Protein 4ACY (pdb70)

Structure (mmCIF, N/CA/C/O backbone):
data_4ACY
#
_entry.id   4ACY
#
_cell.length_a   47.721
_cell.length_b   60.002
_cell.length_c   78.666
_cell.angle_alpha   103.45
_cell.angle_beta   102.59
_cell.angle_gamma   98.59
#
_symmetry.space_group_name_H-M   'P 1'
#
loop_
_entity.id
_entity.type
_entity.pdbx_description
1 polymer ENDO-ALPHA-MANNOSIDASE
2 non-polymer GLYCEROL
3 non-polymer 'FORMIC ACID'
4 water water
#
loop_
_atom_site.group_PDB
_atom_site.id
_atom_site.type_symbol
_atom_site.label_atom_id
_atom_site.label_alt_id
_atom_site.label_comp_id
_atom_site.label_asym_id
_atom_site.label_entity_id
_atom_site.label_seq_id
_atom_site.pdbx_PDB_ins_code
_atom_site.Cartn_x
_atom_site.Cartn_y
_atom_site.Cartn_z
_atom_site.occupancy
_atom_site.B_iso_or_equiv
_atom_site.auth_seq_id
_atom_site.auth_comp_id
_atom_site.auth_asym_id
_atom_site.auth_atom_id
_atom_site.pdbx_PDB_model_num
ATOM 1 N N . THR A 1 37 ? 34.419 -3.129 59.022 1.00 36.49 37 THR A N 1
ATOM 2 C CA . THR A 1 37 ? 34.073 -3.350 60.456 1.00 34.69 37 THR A CA 1
ATOM 3 C C . THR A 1 37 ? 32.919 -4.356 60.628 1.00 34.08 37 THR A C 1
ATOM 4 O O . THR A 1 37 ? 33.121 -5.431 61.206 1.00 35.47 37 THR A O 1
ATOM 6 N N . LEU A 1 38 ? 31.738 -4.018 60.103 1.00 31.62 38 LEU A N 1
ATOM 7 C CA . LEU A 1 38 ? 30.484 -4.753 60.391 1.00 28.87 38 LEU A CA 1
ATOM 8 C C . LEU A 1 38 ? 30.361 -6.108 59.683 1.00 27.24 38 LEU A C 1
ATOM 9 O O . LEU A 1 38 ? 30.319 -6.171 58.459 1.00 27.22 38 LEU A O 1
ATOM 14 N N . ASP A 1 39 ? 30.264 -7.189 60.454 1.00 24.37 39 ASP A N 1
ATOM 15 C CA . ASP A 1 39 ? 30.471 -8.505 59.876 1.00 22.85 39 ASP A CA 1
ATOM 16 C C . ASP A 1 39 ? 29.191 -9.238 59.511 1.00 21.69 39 ASP A C 1
ATOM 17 O O . ASP A 1 39 ? 28.347 -9.512 60.371 1.00 20.37 39 ASP A O 1
ATOM 22 N N . ASP A 1 40 ? 29.081 -9.600 58.236 1.00 20.73 40 ASP A N 1
ATOM 23 C CA . ASP A 1 40 ? 27.892 -10.275 57.751 1.00 20.44 40 ASP A CA 1
ATOM 24 C C . ASP A 1 40 ? 27.936 -11.800 57.875 1.00 19.54 40 ASP A C 1
ATOM 25 O O . ASP A 1 40 ? 27.097 -12.471 57.310 1.00 19.79 40 ASP A O 1
ATOM 30 N N . HIS A 1 41 ? 28.902 -12.333 58.614 1.00 18.85 41 HIS A N 1
ATOM 31 C CA . HIS A 1 41 ? 28.953 -13.770 58.891 1.00 18.22 41 HIS A CA 1
ATOM 32 C C . HIS A 1 41 ? 28.873 -14.025 60.398 1.00 17.16 41 HIS A C 1
ATOM 33 O O . HIS A 1 41 ? 29.177 -15.124 60.855 1.00 16.85 41 HIS A O 1
ATOM 40 N N . THR A 1 42 ? 28.472 -13.000 61.148 1.00 16.05 42 THR A N 1
ATOM 41 C CA . THR A 1 42 ? 28.312 -13.110 62.605 1.00 15.65 42 THR A CA 1
ATOM 42 C C . THR A 1 42 ? 26.874 -12.791 62.926 1.00 15.35 42 THR A C 1
ATOM 43 O O . THR A 1 42 ? 26.371 -11.747 62.524 1.00 15.05 42 THR A O 1
ATOM 47 N N . ILE A 1 43 ? 26.206 -13.705 63.642 1.00 15.27 43 ILE A N 1
ATOM 48 C CA . ILE A 1 43 ? 24.767 -13.636 63.792 1.00 14.67 43 ILE A CA 1
ATOM 49 C C . ILE A 1 43 ? 24.389 -13.725 65.270 1.00 14.42 43 ILE A C 1
ATOM 50 O O . ILE A 1 43 ? 24.682 -14.713 65.914 1.00 15.36 43 ILE A O 1
ATOM 55 N N . SER A 1 44 ? 23.758 -12.695 65.808 1.00 14.16 44 SER A N 1
ATOM 56 C CA . SER A 1 44 ? 23.333 -12.764 67.211 1.00 13.91 44 SER A CA 1
ATOM 57 C C . SER A 1 44 ? 21.968 -13.433 67.306 1.00 13.98 44 SER A C 1
ATOM 58 O O . SER A 1 44 ? 21.144 -13.321 66.393 1.00 14.58 44 SER A O 1
ATOM 61 N N . PHE A 1 45 ? 21.709 -14.091 68.423 1.00 13.43 45 PHE A N 1
ATOM 62 C CA . PHE A 1 45 ? 20.334 -14.534 68.684 1.00 13.38 45 PHE A CA 1
ATOM 63 C C . PHE A 1 45 ? 19.557 -13.441 69.444 1.00 13.15 45 PHE A C 1
ATOM 64 O O . PHE A 1 45 ? 19.903 -13.062 70.583 1.00 13.05 45 PHE A O 1
ATOM 72 N N . TYR A 1 46 ? 18.538 -12.911 68.779 1.00 13.41 46 TYR A N 1
ATOM 73 C CA . TYR A 1 46 ? 17.818 -11.737 69.272 1.00 13.93 46 TYR A CA 1
ATOM 74 C C . TYR A 1 46 ? 16.402 -12.118 69.686 1.00 14.14 46 TYR A C 1
ATOM 75 O O . TYR A 1 46 ? 15.715 -12.852 68.960 1.00 14.09 46 TYR A O 1
ATOM 84 N N . TYR A 1 47 ? 15.960 -11.596 70.831 1.00 14.22 47 TYR A N 1
ATOM 85 C CA . TYR A 1 47 ? 14.655 -11.910 71.408 1.00 14.60 47 TYR A CA 1
ATOM 86 C C . TYR A 1 47 ? 13.775 -10.669 71.482 1.00 15.08 47 TYR A C 1
ATOM 87 O O . TYR A 1 47 ? 14.164 -9.638 72.052 1.00 15.12 47 TYR A O 1
ATOM 96 N N . ASN A 1 48 ? 12.615 -10.771 70.846 1.00 15.18 48 ASN A N 1
ATOM 97 C CA . ASN A 1 48 ? 11.697 -9.638 70.717 1.00 15.39 48 ASN A CA 1
ATOM 98 C C . ASN A 1 48 ? 10.420 -9.846 71.531 1.00 15.56 48 ASN A C 1
ATOM 99 O O . ASN A 1 48 ? 9.326 -9.348 71.194 1.00 15.88 48 ASN A O 1
ATOM 104 N N . TRP A 1 49 ? 10.577 -10.551 72.639 1.00 15.60 49 TRP A N 1
ATOM 105 C CA . TRP A 1 49 ? 9.430 -10.995 73.410 1.00 15.72 49 TRP A CA 1
ATOM 106 C C . TRP A 1 49 ? 9.165 -10.178 74.668 1.00 15.82 49 TRP A C 1
ATOM 107 O O . TRP A 1 49 ? 8.275 -10.521 75.426 1.00 16.29 49 TRP A O 1
ATOM 118 N N . TYR A 1 50 ? 9.895 -9.076 74.847 1.00 15.73 50 TYR A N 1
ATOM 119 C CA . TYR A 1 50 ? 9.809 -8.303 76.087 1.00 15.76 50 TYR A CA 1
ATOM 120 C C . TYR A 1 50 ? 8.739 -7.242 75.953 1.00 16.69 50 TYR A C 1
ATOM 121 O O . TYR A 1 50 ? 8.555 -6.681 74.888 1.00 16.86 50 TYR A O 1
ATOM 130 N N . GLY A 1 51 ? 8.023 -6.973 77.040 1.00 17.25 51 GLY A N 1
ATOM 131 C CA . GLY A 1 51 ? 6.950 -5.992 76.989 1.00 17.74 51 GLY A CA 1
ATOM 132 C C . GLY A 1 51 ? 6.798 -5.357 78.344 1.00 18.43 51 GLY A C 1
ATOM 133 O O . GLY A 1 51 ? 7.219 -5.936 79.335 1.00 18.41 51 GLY A O 1
ATOM 134 N N . ASN A 1 52 ? 6.226 -4.156 78.386 1.00 18.85 52 ASN A N 1
ATOM 135 C CA . ASN A 1 52 ? 6.036 -3.477 79.664 1.00 19.77 52 ASN A CA 1
ATOM 136 C C . ASN A 1 52 ? 4.708 -2.715 79.684 1.00 20.39 52 ASN A C 1
ATOM 137 O O . ASN A 1 52 ? 4.071 -2.558 78.638 1.00 20.60 52 ASN A O 1
ATOM 142 N N . PRO A 1 53 ? 4.266 -2.273 80.879 1.00 21.50 53 PRO A N 1
ATOM 143 C CA . PRO A 1 53 ? 2.974 -1.598 80.983 1.00 22.51 53 PRO A CA 1
ATOM 144 C C . PRO A 1 53 ? 2.876 -0.313 80.158 1.00 23.18 53 PRO A C 1
ATOM 145 O O . PRO A 1 53 ? 1.833 -0.049 79.566 1.00 23.52 53 PRO A O 1
ATOM 149 N N . SER A 1 54 ? 3.960 0.458 80.114 1.00 24.29 54 SER A N 1
ATOM 150 C CA . SER A 1 54 ? 4.002 1.709 79.367 1.00 25.62 54 SER A CA 1
ATOM 151 C C . SER A 1 54 ? 3.741 1.549 77.867 1.00 26.26 54 SER A C 1
ATOM 152 O O . SER A 1 54 ? 2.996 2.330 77.278 1.00 26.08 54 SER A O 1
ATOM 155 N N . VAL A 1 55 ? 4.362 0.539 77.254 1.00 25.62 55 VAL A N 1
ATOM 156 C CA . VAL A 1 55 ? 4.272 0.358 75.807 1.00 25.76 55 VAL A CA 1
ATOM 157 C C . VAL A 1 55 ? 3.223 -0.674 75.422 1.00 26.23 55 VAL A C 1
ATOM 158 O O . VAL A 1 55 ? 2.534 -0.514 74.415 1.00 27.10 55 VAL A O 1
ATOM 162 N N . ASP A 1 56 ? 3.095 -1.721 76.232 1.00 26.34 56 ASP A N 1
ATOM 163 C CA . ASP A 1 56 ? 2.302 -2.896 75.864 1.00 26.68 56 ASP A CA 1
ATOM 164 C C . ASP A 1 56 ? 1.094 -3.118 76.767 1.00 27.19 56 ASP A C 1
ATOM 165 O O . ASP A 1 56 ? 0.260 -3.986 76.492 1.00 27.98 56 ASP A O 1
ATOM 170 N N . GLY A 1 57 ? 1.011 -2.349 77.848 1.00 27.16 57 GLY A N 1
ATOM 171 C CA . GLY A 1 57 ? -0.104 -2.461 78.781 1.00 28.78 57 GLY A CA 1
ATOM 172 C C . GLY A 1 57 ? 0.031 -3.545 79.835 1.00 29.66 57 GLY A C 1
ATOM 173 O O . GLY A 1 57 ? -0.815 -3.652 80.724 1.00 30.89 57 GLY A O 1
ATOM 174 N N . GLU A 1 58 ? 1.075 -4.364 79.736 1.00 28.65 58 GLU A N 1
ATOM 175 C CA . GLU A 1 58 ? 1.363 -5.385 80.749 1.00 28.60 58 GLU A CA 1
ATOM 176 C C . GLU A 1 58 ? 2.836 -5.768 80.649 1.00 27.01 58 GLU A C 1
ATOM 177 O O . GLU A 1 58 ? 3.450 -5.559 79.594 1.00 26.86 58 GLU A O 1
ATOM 191 N N . LYS A 1 60 ? 5.644 -8.298 79.925 1.00 22.34 60 LYS A N 1
ATOM 192 C CA . LYS A 1 60 ? 5.775 -9.518 79.147 1.00 21.89 60 LYS A CA 1
ATOM 193 C C . LYS A 1 60 ? 7.203 -9.996 79.281 1.00 20.03 60 LYS A C 1
ATOM 194 O O . LYS A 1 60 ? 8.150 -9.252 79.045 1.00 19.58 60 LYS A O 1
ATOM 200 N N . HIS A 1 61 ? 7.350 -11.253 79.676 1.00 19.32 61 HIS A N 1
ATOM 201 C CA . HIS A 1 61 ? 8.661 -11.894 79.874 1.00 18.43 61 HIS A CA 1
ATOM 202 C C . HIS A 1 61 ? 9.498 -11.455 81.084 1.00 18.26 61 HIS A C 1
ATOM 203 O O . HIS A 1 61 ? 10.149 -12.296 81.723 1.00 17.76 61 HIS A O 1
ATOM 210 N N . TRP A 1 62 ? 9.498 -10.162 81.408 1.00 17.28 62 TRP A N 1
ATOM 211 C CA . TRP A 1 62 ? 10.113 -9.730 82.663 1.00 18.12 62 TRP A CA 1
ATOM 212 C C . TRP A 1 62 ? 9.350 -10.351 83.822 1.00 18.77 62 TRP A C 1
ATOM 213 O O . TRP A 1 62 ? 9.920 -10.604 84.882 1.00 19.23 62 TRP A O 1
ATOM 237 N N . HIS A 1 64 ? 7.590 -13.831 84.524 1.00 20.44 64 HIS A N 1
ATOM 238 C CA . HIS A 1 64 ? 7.837 -15.157 83.942 1.00 20.36 64 HIS A CA 1
ATOM 239 C C . HIS A 1 64 ? 7.564 -16.234 84.982 1.00 19.71 64 HIS A C 1
ATOM 240 O O . HIS A 1 64 ? 7.825 -16.018 86.169 1.00 19.42 64 HIS A O 1
ATOM 247 N N . PRO A 1 65 ? 7.030 -17.401 84.549 1.00 19.71 65 PRO A N 1
ATOM 248 C CA . PRO A 1 65 ? 6.855 -18.466 85.535 1.00 19.68 65 PRO A CA 1
ATOM 249 C C . PRO A 1 65 ? 8.196 -19.017 86.014 1.00 19.58 65 PRO A C 1
ATOM 250 O O . PRO A 1 65 ? 9.235 -18.809 85.368 1.00 21.27 65 PRO A O 1
ATOM 254 N N . ILE A 1 66 ? 8.173 -19.696 87.153 1.00 19.19 66 ILE A N 1
ATOM 255 C CA . ILE A 1 66 ? 9.339 -20.396 87.674 1.00 18.17 66 ILE A CA 1
ATOM 256 C C . ILE A 1 66 ? 9.129 -21.897 87.425 1.00 18.79 66 ILE A C 1
ATOM 257 O O . ILE A 1 66 ? 8.162 -22.465 87.928 1.00 18.74 66 ILE A O 1
ATOM 262 N N . ALA A 1 67 ? 10.026 -22.516 86.649 1.00 17.51 67 ALA A N 1
ATOM 263 C CA . ALA A 1 67 ? 9.808 -23.896 86.148 1.00 16.85 67 ALA A CA 1
ATOM 264 C C . ALA A 1 67 ? 10.109 -24.955 87.196 1.00 16.23 67 ALA A C 1
ATOM 265 O O . ALA A 1 67 ? 11.047 -24.809 87.985 1.00 16.13 67 ALA A O 1
ATOM 267 N N . LEU A 1 68 ? 9.325 -26.041 87.180 1.00 15.74 68 LEU A N 1
ATOM 268 C CA . LEU A 1 68 ? 9.588 -27.198 88.033 1.00 15.96 68 LEU A CA 1
ATOM 269 C C . LEU A 1 68 ? 10.793 -27.997 87.528 1.00 15.62 68 LEU A C 1
ATOM 270 O O . LEU A 1 68 ? 11.070 -28.022 86.312 1.00 16.31 68 LEU A O 1
ATOM 275 N N . ALA A 1 69 ? 11.505 -28.624 88.464 1.00 15.33 69 ALA A N 1
ATOM 276 C CA . ALA A 1 69 ? 12.599 -29.549 88.143 1.00 14.73 69 ALA A CA 1
ATOM 277 C C . ALA A 1 69 ? 12.051 -30.693 87.290 1.00 14.82 69 ALA A C 1
ATOM 278 O O . ALA A 1 69 ? 10.889 -31.096 87.472 1.00 14.80 69 ALA A O 1
ATOM 280 N N . PRO A 1 70 ? 12.858 -31.185 86.336 1.00 14.58 70 PRO A N 1
ATOM 281 C CA . PRO A 1 70 ? 12.365 -32.255 85.480 1.00 14.13 70 PRO A CA 1
ATOM 282 C C . PRO A 1 70 ? 11.944 -33.463 86.301 1.00 14.00 70 PRO A C 1
ATOM 283 O O . PRO A 1 70 ? 12.707 -33.944 87.160 1.00 13.57 70 PRO A O 1
ATOM 287 N N . GLY A 1 71 ? 10.737 -33.934 86.023 1.00 13.75 71 GLY A N 1
ATOM 288 C CA . GLY A 1 71 ? 10.202 -35.122 86.660 1.00 13.70 71 GLY A CA 1
ATOM 289 C C . GLY A 1 71 ? 9.563 -34.861 88.013 1.00 14.04 71 GLY A C 1
ATOM 290 O O . GLY A 1 71 ? 9.060 -35.786 88.638 1.00 13.56 71 GLY A O 1
ATOM 291 N N . HIS A 1 72 ? 9.560 -33.605 88.456 1.00 14.07 72 HIS A N 1
ATOM 292 C CA . HIS A 1 72 ? 9.046 -33.280 89.798 1.00 14.48 72 HIS A CA 1
ATOM 293 C C . HIS A 1 72 ? 7.656 -32.644 89.760 1.00 14.99 72 HIS A C 1
ATOM 294 O O . HIS A 1 72 ? 7.295 -31.953 88.791 1.00 15.36 72 HIS A O 1
ATOM 301 N N . SER A 1 73 ? 6.875 -32.918 90.804 1.00 15.55 73 SER A N 1
ATOM 302 C CA . SER A 1 73 ? 5.565 -32.298 90.988 1.00 16.13 73 SER A CA 1
ATOM 303 C C . SER A 1 73 ? 5.738 -30.997 91.753 1.00 16.26 73 SER A C 1
ATOM 304 O O . SER A 1 73 ? 6.685 -30.829 92.497 1.00 15.89 73 SER A O 1
ATOM 307 N N . GLY A 1 74 ? 4.799 -30.077 91.576 1.00 16.72 74 GLY A N 1
ATOM 308 C CA . GLY A 1 74 ? 4.809 -28.858 92.380 1.00 17.96 74 GLY A CA 1
ATOM 309 C C . GLY A 1 74 ? 3.887 -27.837 91.762 1.00 19.17 74 GLY A C 1
ATOM 310 O O . GLY A 1 74 ? 3.303 -28.080 90.716 1.00 19.48 74 GLY A O 1
ATOM 311 N N . ASP A 1 75 ? 3.739 -26.700 92.424 1.00 20.47 75 ASP A N 1
ATOM 312 C CA . ASP A 1 75 ? 3.053 -25.557 91.826 1.00 22.62 75 ASP A CA 1
ATOM 313 C C . ASP A 1 75 ? 4.076 -24.780 91.018 1.00 22.97 75 ASP A C 1
ATOM 314 O O . ASP A 1 75 ? 5.248 -24.723 91.385 1.00 25.20 75 ASP A O 1
ATOM 319 N N . VAL A 1 76 ? 3.635 -24.189 89.917 1.00 22.89 76 VAL A N 1
ATOM 320 C CA . VAL A 1 76 ? 4.506 -23.332 89.114 1.00 22.25 76 VAL A CA 1
ATOM 321 C C . VAL A 1 76 ? 4.543 -21.936 89.748 1.00 22.21 76 VAL A C 1
ATOM 322 O O . VAL A 1 76 ? 3.501 -21.312 89.946 1.00 22.46 76 VAL A O 1
ATOM 326 N N . GLY A 1 77 ? 5.747 -21.480 90.079 1.00 21.77 77 GLY A N 1
ATOM 327 C CA . GLY A 1 77 ? 5.954 -20.184 90.723 1.00 21.39 77 GLY A CA 1
ATOM 328 C C . GLY A 1 77 ? 5.866 -19.034 89.735 1.00 20.75 77 GLY A C 1
ATOM 329 O O . GLY A 1 77 ? 5.636 -19.229 88.545 1.00 19.90 77 GLY A O 1
ATOM 330 N N . ALA A 1 78 ? 6.036 -17.814 90.233 1.00 20.69 78 ALA A N 1
ATOM 331 C CA . ALA A 1 78 ? 5.989 -16.659 89.347 1.00 20.99 78 ALA A CA 1
ATOM 332 C C . ALA A 1 78 ? 6.934 -15.571 89.820 1.00 20.57 78 ALA A C 1
ATOM 333 O O . ALA A 1 78 ? 7.071 -15.336 91.016 1.00 20.31 78 ALA A O 1
ATOM 335 N N . ILE A 1 79 ? 7.608 -14.932 88.869 1.00 20.20 79 ILE A N 1
ATOM 336 C CA . ILE A 1 79 ? 8.318 -13.686 89.149 1.00 19.81 79 ILE A CA 1
ATOM 337 C C . ILE A 1 79 ? 7.481 -12.592 88.501 1.00 20.14 79 ILE A C 1
ATOM 338 O O . ILE A 1 79 ? 7.191 -12.661 87.308 1.00 19.26 79 ILE A O 1
ATOM 343 N N . SER A 1 80 ? 7.081 -11.590 89.291 1.00 21.20 80 SER A N 1
ATOM 344 C CA . SER A 1 80 ? 6.062 -10.622 88.834 1.00 22.80 80 SER A CA 1
ATOM 345 C C . SER A 1 80 ? 6.507 -9.635 87.754 1.00 23.05 80 SER A C 1
ATOM 346 O O . SER A 1 80 ? 5.680 -9.128 86.987 1.00 24.24 80 SER A O 1
ATOM 349 N N . GLY A 1 81 ? 7.803 -9.349 87.710 1.00 23.21 81 GLY A N 1
ATOM 350 C CA . GLY A 1 81 ? 8.343 -8.308 86.832 1.00 23.89 81 GLY A CA 1
ATOM 351 C C . GLY A 1 81 ? 8.136 -6.919 87.421 1.00 24.89 81 GLY A C 1
ATOM 352 O O . GLY A 1 81 ? 8.575 -5.914 86.838 1.00 25.77 81 GLY A O 1
ATOM 353 N N . LEU A 1 82 ? 7.466 -6.866 88.574 1.00 24.65 82 LEU A N 1
ATOM 354 C CA . LEU A 1 82 ? 7.164 -5.600 89.265 1.00 25.41 82 LEU A CA 1
ATOM 355 C C . LEU A 1 82 ? 8.132 -5.338 90.421 1.00 26.14 82 LEU A C 1
ATOM 356 O O . LEU A 1 82 ? 8.798 -6.257 90.911 1.00 25.75 82 LEU A O 1
ATOM 361 N N . ASN A 1 83 ? 8.233 -4.074 90.843 1.00 26.19 83 ASN A N 1
ATOM 362 C CA . ASN A 1 83 ? 9.132 -3.671 91.937 1.00 26.56 83 ASN A CA 1
ATOM 363 C C . ASN A 1 83 ? 10.576 -4.080 91.699 1.00 25.42 83 ASN A C 1
ATOM 364 O O . ASN A 1 83 ? 11.268 -4.470 92.638 1.00 24.78 83 ASN A O 1
ATOM 369 N N . ASP A 1 84 ? 11.009 -4.003 90.440 1.00 24.70 84 ASP A N 1
ATOM 370 C CA . ASP A 1 84 ? 12.373 -4.349 90.018 1.00 24.23 84 ASP A CA 1
ATOM 371 C C . ASP A 1 84 ? 12.726 -5.833 90.258 1.00 22.29 84 ASP A C 1
ATOM 372 O O . ASP A 1 84 ? 13.894 -6.198 90.278 1.00 22.31 84 ASP A O 1
ATOM 377 N N . ASP A 1 85 ? 11.699 -6.666 90.425 1.00 21.07 85 ASP A N 1
ATOM 378 C CA . ASP A 1 85 ? 11.859 -8.108 90.692 1.00 20.12 85 ASP A CA 1
ATOM 379 C C . ASP A 1 85 ? 11.557 -8.819 89.381 1.00 19.10 85 ASP A C 1
ATOM 380 O O . ASP A 1 85 ? 10.395 -9.092 89.068 1.00 18.52 85 ASP A O 1
ATOM 385 N N . ILE A 1 86 ? 12.604 -9.069 88.602 1.00 18.03 86 ILE A N 1
ATOM 386 C CA . ILE A 1 86 ? 12.431 -9.480 87.209 1.00 17.94 86 ILE A CA 1
ATOM 387 C C . ILE A 1 86 ? 13.066 -10.848 86.900 1.00 17.41 86 ILE A C 1
ATOM 388 O O . ILE A 1 86 ? 13.982 -11.297 87.593 1.00 16.91 86 ILE A O 1
ATOM 393 N N . ALA A 1 87 ? 12.572 -11.485 85.838 1.00 17.29 87 ALA A N 1
ATOM 394 C CA . ALA A 1 87 ? 12.863 -12.898 85.563 1.00 17.48 87 ALA A CA 1
ATOM 395 C C . ALA A 1 87 ? 14.212 -13.166 84.878 1.00 17.38 87 ALA A C 1
ATOM 396 O O . ALA A 1 87 ? 14.278 -13.772 83.790 1.00 16.92 87 ALA A O 1
ATOM 398 N N . CYS A 1 88 ? 15.278 -12.718 85.528 1.00 17.21 88 CYS A N 1
ATOM 399 C CA . CYS A 1 88 ? 16.638 -12.896 85.047 1.00 17.04 88 CYS A CA 1
ATOM 400 C C . CYS A 1 88 ? 17.624 -12.659 86.178 1.00 16.78 88 CYS A C 1
ATOM 401 O O . CYS A 1 88 ? 17.292 -11.978 87.161 1.00 16.56 88 CYS A O 1
ATOM 404 N N . ASN A 1 89 ? 18.817 -13.238 86.059 1.00 15.91 89 ASN A N 1
ATOM 405 C CA . ASN A 1 89 ? 19.827 -13.114 87.103 1.00 16.41 89 ASN A CA 1
ATOM 406 C C . ASN A 1 89 ? 20.686 -11.853 86.980 1.00 16.31 89 ASN A C 1
ATOM 407 O O . ASN A 1 89 ? 21.382 -11.486 87.923 1.00 16.81 89 ASN A O 1
ATOM 412 N N . PHE A 1 90 ? 20.679 -11.253 85.792 1.00 16.23 90 PHE A N 1
ATOM 413 C CA . PHE A 1 90 ? 21.317 -9.942 85.558 1.00 15.87 90 PHE A CA 1
ATOM 414 C C . PHE A 1 90 ? 20.210 -8.913 85.358 1.00 16.31 90 PHE A C 1
ATOM 415 O O . PHE A 1 90 ? 19.050 -9.276 85.177 1.00 16.71 90 PHE A O 1
ATOM 423 N N . TYR A 1 91 ? 20.556 -7.622 85.362 1.00 16.02 91 TYR A N 1
ATOM 424 C CA . TYR A 1 91 ? 19.550 -6.580 85.220 1.00 16.62 91 TYR A CA 1
ATOM 425 C C . TYR A 1 91 ? 19.933 -5.674 84.045 1.00 16.12 91 TYR A C 1
ATOM 426 O O . TYR A 1 91 ? 21.058 -5.162 84.011 1.00 16.04 91 TYR A O 1
ATOM 435 N N . PRO A 1 92 ? 19.012 -5.463 83.088 1.00 16.50 92 PRO A N 1
ATOM 436 C CA . PRO A 1 92 ? 19.402 -4.679 81.902 1.00 16.45 92 PRO A CA 1
ATOM 437 C C . PRO A 1 92 ? 19.674 -3.190 82.169 1.00 16.89 92 PRO A C 1
ATOM 438 O O . PRO A 1 92 ? 18.946 -2.542 82.936 1.00 16.94 92 PRO A O 1
ATOM 442 N N . GLU A 1 93 ? 20.684 -2.663 81.490 1.00 17.54 93 GLU A N 1
ATOM 443 C CA . GLU A 1 93 ? 20.896 -1.221 81.450 1.00 18.20 93 GLU A CA 1
ATOM 444 C C . GLU A 1 93 ? 19.611 -0.496 81.028 1.00 18.59 93 GLU A C 1
ATOM 445 O O . GLU A 1 93 ? 19.262 0.560 81.587 1.00 19.05 93 GLU A O 1
ATOM 451 N N . LEU A 1 94 ? 18.894 -1.073 80.063 1.00 18.10 94 LEU A N 1
ATOM 452 C CA . LEU A 1 94 ? 17.674 -0.449 79.534 1.00 18.28 94 LEU A CA 1
ATOM 453 C C . LEU A 1 94 ? 16.406 -0.752 80.349 1.00 18.58 94 LEU A C 1
ATOM 454 O O . LEU A 1 94 ? 15.292 -0.382 79.963 1.00 19.09 94 LEU A O 1
ATOM 459 N N . GLY A 1 95 ? 16.588 -1.414 81.486 1.00 18.38 95 GLY A N 1
ATOM 460 C CA . GLY A 1 95 ? 15.497 -1.721 82.401 1.00 18.43 95 GLY A CA 1
ATOM 461 C C . GLY A 1 95 ? 14.554 -2.768 81.855 1.00 18.78 95 GLY A C 1
ATOM 462 O O . GLY A 1 95 ? 14.952 -3.595 81.020 1.00 19.44 95 GLY A O 1
ATOM 463 N N . THR A 1 96 ? 13.310 -2.720 82.318 1.00 18.90 96 THR A N 1
ATOM 464 C CA . THR A 1 96 ? 12.259 -3.632 81.848 1.00 18.55 96 THR A CA 1
ATOM 465 C C . THR A 1 96 ? 11.687 -3.089 80.566 1.00 18.17 96 THR A C 1
ATOM 466 O O . THR A 1 96 ? 10.570 -2.570 80.521 1.00 19.29 96 THR A O 1
ATOM 470 N N . TYR A 1 97 ? 12.482 -3.195 79.507 1.00 17.93 97 TYR A N 1
ATOM 471 C CA . TYR A 1 97 ? 12.134 -2.562 78.256 1.00 17.84 97 TYR A CA 1
ATOM 472 C C . TYR A 1 97 ? 11.100 -3.304 77.440 1.00 18.35 97 TYR A C 1
ATOM 473 O O . TYR A 1 97 ? 10.857 -4.494 77.651 1.00 18.31 97 TYR A O 1
ATOM 482 N N . SER A 1 98 ? 10.502 -2.592 76.489 1.00 18.67 98 SER A N 1
ATOM 483 C CA . SER A 1 98 ? 9.596 -3.228 75.537 1.00 19.05 98 SER A CA 1
ATOM 484 C C . SER A 1 98 ? 10.280 -3.441 74.194 1.00 18.89 98 SER A C 1
ATOM 485 O O . SER A 1 98 ? 10.903 -2.532 73.645 1.00 18.95 98 SER A O 1
ATOM 488 N N . SER A 1 99 ? 10.104 -4.636 73.645 1.00 19.32 99 SER A N 1
ATOM 489 C CA . SER A 1 99 ? 10.597 -4.956 72.309 1.00 19.10 99 SER A CA 1
ATOM 490 C C . SER A 1 99 ? 9.852 -4.166 71.232 1.00 20.09 99 SER A C 1
ATOM 491 O O . SER A 1 99 ? 10.312 -4.077 70.093 1.00 19.90 99 SER A O 1
ATOM 494 N N . ASN A 1 100 ? 8.702 -3.603 71.593 1.00 21.29 100 ASN A N 1
ATOM 495 C CA . ASN A 1 100 ? 7.909 -2.782 70.670 1.00 22.28 100 ASN A CA 1
ATOM 496 C C . ASN A 1 100 ? 8.168 -1.293 70.762 1.00 22.50 100 ASN A C 1
ATOM 497 O O . ASN A 1 100 ? 7.425 -0.501 70.173 1.00 23.15 100 ASN A O 1
ATOM 502 N N . ASP A 1 101 ? 9.218 -0.920 71.485 1.00 22.21 101 ASP A N 1
ATOM 503 C CA . ASP A 1 101 ? 9.586 0.485 71.693 1.00 22.39 101 ASP A CA 1
ATOM 504 C C . ASP A 1 101 ? 10.643 0.861 70.663 1.00 22.36 101 ASP A C 1
ATOM 505 O O . ASP A 1 101 ? 11.765 0.356 70.723 1.00 22.02 101 ASP A O 1
ATOM 510 N N . PRO A 1 102 ? 10.296 1.757 69.713 1.00 23.13 102 PRO A N 1
ATOM 511 C CA . PRO A 1 102 ? 11.254 2.116 68.663 1.00 23.46 102 PRO A CA 1
ATOM 512 C C . PRO A 1 102 ? 12.581 2.638 69.209 1.00 23.24 102 PRO A C 1
ATOM 513 O O . PRO A 1 102 ? 13.628 2.405 68.595 1.00 23.13 102 PRO A O 1
ATOM 517 N N . GLU A 1 103 ? 12.553 3.317 70.354 1.00 24.16 103 GLU A N 1
ATOM 518 C CA . GLU A 1 103 ? 13.797 3.801 70.966 1.00 24.50 103 GLU A CA 1
ATOM 519 C C . GLU A 1 103 ? 14.706 2.674 71.444 1.00 22.86 103 GLU A C 1
ATOM 520 O O . GLU A 1 103 ? 15.924 2.741 71.300 1.00 21.80 103 GLU A O 1
ATOM 526 N N . ILE A 1 104 ? 14.096 1.641 72.012 1.00 21.37 104 ILE A N 1
ATOM 527 C CA . ILE A 1 104 ? 14.833 0.441 72.416 1.00 20.10 104 ILE A CA 1
ATOM 528 C C . ILE A 1 104 ? 15.437 -0.259 71.184 1.00 19.68 104 ILE A C 1
ATOM 529 O O . ILE A 1 104 ? 16.622 -0.636 71.161 1.00 20.09 104 ILE A O 1
ATOM 534 N N . ILE A 1 105 ? 14.617 -0.413 70.158 1.00 20.34 105 ILE A N 1
ATOM 535 C CA . ILE A 1 105 ? 15.050 -1.069 68.920 1.00 20.55 105 ILE A CA 1
ATOM 536 C C . ILE A 1 105 ? 16.201 -0.293 68.311 1.00 20.51 105 ILE A C 1
ATOM 537 O O . ILE A 1 105 ? 17.211 -0.875 67.963 1.00 19.55 105 ILE A O 1
ATOM 542 N N . ARG A 1 106 ? 16.069 1.034 68.228 1.00 20.92 106 ARG A N 1
ATOM 543 C CA . ARG A 1 106 ? 17.190 1.865 67.770 1.00 21.49 106 ARG A CA 1
ATOM 544 C C . ARG A 1 106 ? 18.457 1.625 68.594 1.00 20.54 106 ARG A C 1
ATOM 545 O O . ARG A 1 106 ? 19.543 1.440 68.041 1.00 19.99 106 ARG A O 1
ATOM 553 N N . LYS A 1 107 ? 18.312 1.611 69.917 1.00 20.00 107 LYS A N 1
ATOM 554 C CA . LYS A 1 107 ? 19.454 1.380 70.787 1.00 19.34 107 LYS A CA 1
ATOM 555 C C . LYS A 1 107 ? 20.074 -0.016 70.613 1.00 17.98 107 LYS A C 1
ATOM 556 O O . LYS A 1 107 ? 21.303 -0.161 70.614 1.00 17.73 107 LYS A O 1
ATOM 562 N N . HIS A 1 108 ? 19.227 -1.030 70.446 1.00 16.96 108 HIS A N 1
ATOM 563 C CA . HIS A 1 108 ? 19.721 -2.404 70.236 1.00 16.50 108 HIS A CA 1
ATOM 564 C C . HIS A 1 108 ? 20.548 -2.523 68.957 1.00 16.27 108 HIS A C 1
ATOM 565 O O . HIS A 1 108 ? 21.601 -3.169 68.930 1.00 15.86 108 HIS A O 1
ATOM 572 N N . ILE A 1 109 ? 20.069 -1.874 67.901 1.00 17.01 109 ILE A N 1
ATOM 573 C CA . ILE A 1 109 ? 20.780 -1.858 66.625 1.00 17.08 109 ILE A CA 1
ATOM 574 C C . ILE A 1 109 ? 22.133 -1.152 66.803 1.00 17.25 109 ILE A C 1
ATOM 575 O O . ILE A 1 109 ? 23.165 -1.653 66.359 1.00 17.06 109 ILE A O 1
ATOM 580 N N . ARG A 1 110 ? 22.136 -0.009 67.490 1.00 17.58 110 ARG A N 1
ATOM 581 C CA . ARG A 1 110 ? 23.393 0.685 67.779 1.00 18.14 110 ARG A CA 1
ATOM 582 C C . ARG A 1 110 ? 24.372 -0.206 68.559 1.00 18.11 110 ARG A C 1
ATOM 583 O O . ARG A 1 110 ? 25.602 -0.145 68.341 1.00 18.15 110 ARG A O 1
ATOM 593 N N . HIS A 1 112 ? 24.558 -3.476 68.328 1.00 17.81 112 HIS A N 1
ATOM 594 C CA . HIS A 1 112 ? 25.124 -4.403 67.363 1.00 18.27 112 HIS A CA 1
ATOM 595 C C . HIS A 1 112 ? 26.239 -3.738 66.555 1.00 18.86 112 HIS A C 1
ATOM 596 O O . HIS A 1 112 ? 27.272 -4.346 66.317 1.00 18.07 112 HIS A O 1
ATOM 603 N N . ILE A 1 113 ? 26.032 -2.477 66.164 1.00 19.49 113 ILE A N 1
ATOM 604 C CA . ILE A 1 113 ? 27.099 -1.718 65.491 1.00 19.90 113 ILE A CA 1
ATOM 605 C C . ILE A 1 113 ? 28.358 -1.641 66.381 1.00 19.58 113 ILE A C 1
ATOM 606 O O . ILE A 1 113 ? 29.475 -1.895 65.916 1.00 19.46 113 ILE A O 1
ATOM 611 N N . LYS A 1 114 ? 28.175 -1.352 67.667 1.00 19.33 114 LYS A N 1
ATOM 612 C CA . LYS A 1 114 ? 29.298 -1.380 68.614 1.00 19.79 114 LYS A CA 1
ATOM 613 C C . LYS A 1 114 ? 30.012 -2.744 68.643 1.00 19.10 114 LYS A C 1
ATOM 614 O O . LYS A 1 114 ? 31.240 -2.797 68.681 1.00 18.60 114 LYS A O 1
ATOM 620 N N . ALA A 1 115 ? 29.245 -3.838 68.589 1.00 18.60 115 ALA A N 1
ATOM 621 C CA . ALA A 1 115 ? 29.802 -5.198 68.641 1.00 18.33 115 ALA A CA 1
ATOM 622 C C . ALA A 1 115 ? 30.326 -5.707 67.293 1.00 18.26 115 ALA A C 1
ATOM 623 O O . ALA A 1 115 ? 30.915 -6.795 67.218 1.00 17.90 115 ALA A O 1
ATOM 625 N N . ASN A 1 116 ? 30.123 -4.914 66.236 1.00 19.14 116 ASN A N 1
ATOM 626 C CA . ASN A 1 116 ? 30.487 -5.288 64.858 1.00 20.02 116 ASN A CA 1
ATOM 627 C C . ASN A 1 116 ? 29.704 -6.503 64.340 1.00 18.95 116 ASN A C 1
ATOM 628 O O . ASN A 1 116 ? 30.149 -7.190 63.417 1.00 18.58 116 ASN A O 1
ATOM 633 N N . VAL A 1 117 ? 28.545 -6.751 64.940 1.00 18.02 117 VAL A N 1
ATOM 634 C CA . VAL A 1 117 ? 27.694 -7.885 64.555 1.00 17.54 117 VAL A CA 1
ATOM 635 C C . VAL A 1 117 ? 26.688 -7.388 63.514 1.00 17.00 117 VAL A C 1
ATOM 636 O O . VAL A 1 117 ? 25.840 -6.552 63.812 1.00 17.23 117 VAL A O 1
ATOM 640 N N . GLY A 1 118 ? 26.801 -7.883 62.278 1.00 16.93 118 GLY A N 1
ATOM 641 C CA . GLY A 1 118 ? 25.951 -7.383 61.192 1.00 16.41 118 GLY A CA 1
ATOM 642 C C . GLY A 1 118 ? 24.611 -8.070 60.980 1.00 16.35 118 GLY A C 1
ATOM 643 O O . GLY A 1 118 ? 23.818 -7.634 60.148 1.00 17.00 118 GLY A O 1
ATOM 644 N N . VAL A 1 119 ? 24.352 -9.138 61.733 1.00 15.60 119 VAL A N 1
ATOM 645 C CA . VAL A 1 119 ? 23.128 -9.924 61.544 1.00 14.95 119 VAL A CA 1
ATOM 646 C C . VAL A 1 119 ? 22.498 -10.294 62.874 1.00 14.83 119 VAL A C 1
ATOM 647 O O . VAL A 1 119 ? 23.198 -10.708 63.784 1.00 14.47 119 VAL A O 1
ATOM 651 N N . LEU A 1 120 ? 21.180 -10.134 62.955 1.00 14.82 120 LEU A N 1
ATOM 652 C CA . LEU A 1 120 ? 20.390 -10.516 64.131 1.00 14.78 120 LEU A CA 1
ATOM 653 C C . LEU A 1 120 ? 19.464 -11.619 63.631 1.00 14.79 120 LEU A C 1
ATOM 654 O O . LEU A 1 120 ? 18.869 -11.481 62.557 1.00 15.55 120 LEU A O 1
ATOM 659 N N . SER A 1 121 ? 19.336 -12.700 64.397 1.00 14.08 121 SER A N 1
ATOM 660 C CA . SER A 1 121 ? 18.358 -13.737 64.100 1.00 13.62 121 SER A CA 1
ATOM 661 C C . SER A 1 121 ? 17.253 -13.610 65.116 1.00 13.50 121 SER A C 1
ATOM 662 O O . SER A 1 121 ? 17.441 -13.906 66.288 1.00 13.56 121 SER A O 1
ATOM 665 N N . VAL A 1 122 ? 16.107 -13.113 64.677 1.00 13.61 122 VAL A N 1
ATOM 666 C CA . VAL A 1 122 ? 15.025 -12.845 65.605 1.00 13.59 122 VAL A CA 1
ATOM 667 C C . VAL A 1 122 ? 14.182 -14.074 65.891 1.00 13.71 122 VAL A C 1
ATOM 668 O O . VAL A 1 122 ? 13.739 -14.777 64.971 1.00 13.80 122 VAL A O 1
ATOM 672 N N . THR A 1 123 ? 13.927 -14.298 67.174 1.00 13.39 123 THR A N 1
ATOM 673 C CA . THR A 1 123 ? 13.010 -15.342 67.603 1.00 14.19 123 THR A CA 1
ATOM 674 C C . THR A 1 123 ? 11.658 -15.260 66.848 1.00 14.11 123 THR A C 1
ATOM 675 O O . THR A 1 123 ? 11.057 -14.178 66.739 1.00 14.18 123 THR A O 1
ATOM 679 N N . TRP A 1 124 ? 11.180 -16.400 66.331 1.00 14.09 124 TRP A N 1
ATOM 680 C CA . TRP A 1 124 ? 9.947 -16.409 65.537 1.00 14.53 124 TRP A CA 1
ATOM 681 C C . TRP A 1 124 ? 9.019 -17.514 66.026 1.00 14.99 124 TRP A C 1
ATOM 682 O O . TRP A 1 124 ? 9.369 -18.700 65.994 1.00 14.46 124 TRP A O 1
ATOM 693 N N . TRP A 1 125 ? 7.843 -17.111 66.492 1.00 15.31 125 TRP A N 1
ATOM 694 C CA . TRP A 1 125 ? 6.947 -18.027 67.201 1.00 16.29 125 TRP A CA 1
ATOM 695 C C . TRP A 1 125 ? 5.704 -18.420 66.403 1.00 17.56 125 TRP A C 1
ATOM 696 O O . TRP A 1 125 ? 4.685 -18.810 66.969 1.00 18.54 125 TRP A O 1
ATOM 707 N N . GLY A 1 126 ? 5.809 -18.346 65.084 1.00 18.00 126 GLY A N 1
ATOM 708 C CA . GLY A 1 126 ? 4.741 -18.819 64.209 1.00 18.93 126 GLY A CA 1
ATOM 709 C C . GLY A 1 126 ? 3.626 -17.827 63.972 1.00 19.65 126 GLY A C 1
ATOM 710 O O . GLY A 1 126 ? 3.833 -16.621 64.024 1.00 19.29 126 GLY A O 1
ATOM 711 N N . GLU A 1 127 ? 2.428 -18.351 63.704 1.00 21.20 127 GLU A N 1
ATOM 712 C CA . GLU A 1 127 ? 1.271 -17.505 63.361 1.00 22.52 127 GLU A CA 1
ATOM 713 C C . GLU A 1 127 ? 1.024 -16.360 64.353 1.00 23.29 127 GLU A C 1
ATOM 714 O O . GLU A 1 127 ? 0.622 -15.267 63.951 1.00 24.03 127 GLU A O 1
ATOM 716 N N . SER A 1 128 ? 1.294 -16.591 65.640 1.00 24.35 128 SER A N 1
ATOM 717 C CA . SER A 1 128 ? 1.097 -15.546 66.651 1.00 24.58 128 SER A CA 1
ATOM 718 C C . SER A 1 128 ? 1.986 -14.316 66.409 1.00 24.41 128 SER A C 1
ATOM 719 O O . SER A 1 128 ? 1.725 -13.240 66.951 1.00 25.35 128 SER A O 1
ATOM 722 N N . ASP A 1 129 ? 3.029 -14.481 65.595 1.00 22.84 129 ASP A N 1
ATOM 723 C CA . ASP A 1 129 ? 3.967 -13.400 65.288 1.00 23.33 129 ASP A CA 1
ATOM 724 C C . ASP A 1 129 ? 3.678 -12.697 63.960 1.00 24.04 129 ASP A C 1
ATOM 725 O O . ASP A 1 129 ? 4.355 -11.728 63.611 1.00 24.33 129 ASP A O 1
ATOM 730 N N . TYR A 1 130 ? 2.685 -13.184 63.218 1.00 25.11 130 TYR A N 1
ATOM 731 C CA . TYR A 1 130 ? 2.294 -12.540 61.962 1.00 26.41 130 TYR A CA 1
ATOM 732 C C . TYR A 1 130 ? 1.923 -11.081 62.240 1.00 27.72 130 TYR A C 1
ATOM 733 O O . TYR A 1 130 ? 1.152 -10.788 63.152 1.00 27.91 130 TYR A O 1
ATOM 742 N N . GLY A 1 131 ? 2.523 -10.171 61.488 1.00 29.83 131 GLY A N 1
ATOM 743 C CA . GLY A 1 131 ? 2.199 -8.752 61.593 1.00 32.67 131 GLY A CA 1
ATOM 744 C C . GLY A 1 131 ? 2.714 -8.055 62.838 1.00 34.11 131 GLY A C 1
ATOM 745 O O . GLY A 1 131 ? 2.399 -6.888 63.062 1.00 35.18 131 GLY A O 1
ATOM 746 N N . ASN A 1 132 ? 3.518 -8.747 63.647 1.00 35.02 132 ASN A N 1
ATOM 747 C CA . ASN A 1 132 ? 4.009 -8.153 64.893 1.00 35.23 132 ASN A CA 1
ATOM 748 C C . ASN A 1 132 ? 4.882 -6.921 64.674 1.00 34.25 132 ASN A C 1
ATOM 749 O O . ASN A 1 132 ? 5.698 -6.862 63.742 1.00 34.11 132 ASN A O 1
ATOM 754 N N . GLN A 1 133 ? 4.703 -5.953 65.565 1.00 32.60 133 GLN A N 1
ATOM 755 C CA . GLN A 1 133 ? 5.262 -4.612 65.414 1.00 31.16 133 GLN A CA 1
ATOM 756 C C . GLN A 1 133 ? 6.784 -4.576 65.430 1.00 30.06 133 GLN A C 1
ATOM 757 O O . GLN A 1 133 ? 7.389 -3.812 64.675 1.00 31.41 133 GLN A O 1
ATOM 759 N N . SER A 1 134 ? 7.395 -5.408 66.278 1.00 27.41 134 SER A N 1
ATOM 760 C CA . SER A 1 134 ? 8.831 -5.331 66.538 1.00 26.02 134 SER A CA 1
ATOM 761 C C . SER A 1 134 ? 9.662 -5.728 65.327 1.00 24.50 134 SER A C 1
ATOM 762 O O . SER A 1 134 ? 10.704 -5.140 65.076 1.00 23.67 134 SER A O 1
ATOM 765 N N . VAL A 1 135 ? 9.192 -6.708 64.559 1.00 23.91 135 VAL A N 1
ATOM 766 C CA . VAL A 1 135 ? 9.984 -7.167 63.411 1.00 23.42 135 VAL A CA 1
ATOM 767 C C . VAL A 1 135 ? 10.157 -6.083 62.341 1.00 23.51 135 VAL A C 1
ATOM 768 O O . VAL A 1 135 ? 11.267 -5.869 61.846 1.00 23.09 135 VAL A O 1
ATOM 772 N N . SER A 1 136 ? 9.074 -5.390 62.003 1.00 24.17 136 SER A N 1
ATOM 773 C CA . SER A 1 136 ? 9.149 -4.292 61.033 1.00 24.88 136 SER A CA 1
ATOM 774 C C . SER A 1 136 ? 10.094 -3.187 61.493 1.00 24.27 136 SER A C 1
ATOM 775 O O . SER A 1 136 ? 10.925 -2.702 60.714 1.00 24.08 136 SER A O 1
ATOM 778 N N . LEU A 1 137 ? 9.982 -2.813 62.764 1.00 24.84 137 LEU A N 1
ATOM 779 C CA . LEU A 1 137 ? 10.860 -1.800 63.352 1.00 24.64 137 LEU A CA 1
ATOM 780 C C . LEU A 1 137 ? 12.315 -2.248 63.352 1.00 23.04 137 LEU A C 1
ATOM 781 O O . LEU A 1 137 ? 13.206 -1.436 63.104 1.00 22.94 137 LEU A O 1
ATOM 786 N N . LEU A 1 138 ? 12.560 -3.526 63.653 1.00 21.62 138 LEU A N 1
ATOM 787 C CA A LEU A 1 138 ? 13.923 -4.049 63.659 0.50 21.10 138 LEU A CA 1
ATOM 788 C CA B LEU A 1 138 ? 13.922 -4.063 63.649 0.50 21.16 138 LEU A CA 1
ATOM 789 C C . LEU A 1 138 ? 14.544 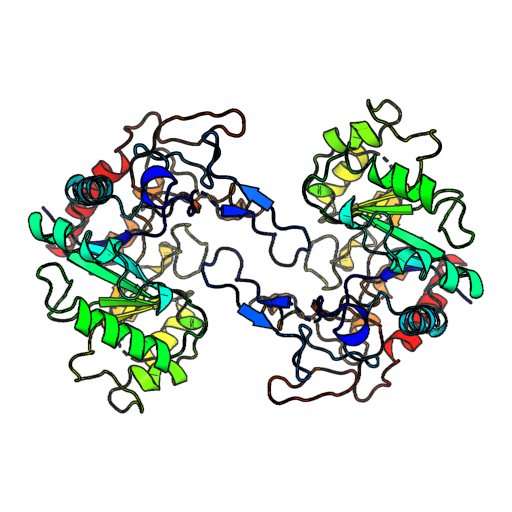-3.934 62.267 1.00 20.80 138 LEU A C 1
ATOM 790 O O . LEU A 1 138 ? 15.673 -3.473 62.125 1.00 20.70 138 LEU A O 1
ATOM 799 N N . LEU A 1 139 ? 13.791 -4.346 61.253 1.00 20.87 139 LEU A N 1
ATOM 800 C CA . LEU A 1 139 ? 14.232 -4.244 59.868 1.00 20.66 139 LEU A CA 1
ATOM 801 C C . LEU A 1 139 ? 14.515 -2.782 59.500 1.00 21.19 139 LEU A C 1
ATOM 802 O O . LEU A 1 139 ? 15.592 -2.467 58.986 1.00 20.69 139 LEU A O 1
ATOM 807 N N . ASP A 1 140 ? 13.561 -1.902 59.805 1.00 22.61 140 ASP A N 1
ATOM 808 C CA . ASP A 1 140 ? 13.689 -0.471 59.486 1.00 23.57 140 ASP A CA 1
ATOM 809 C C . ASP A 1 140 ? 14.944 0.126 60.119 1.00 23.75 140 ASP A C 1
ATOM 810 O O . ASP A 1 140 ? 15.732 0.820 59.454 1.00 23.92 140 ASP A O 1
ATOM 815 N N . GLU A 1 141 ? 15.156 -0.182 61.399 1.00 23.83 141 GLU A N 1
ATOM 816 C CA . GLU A 1 141 ? 16.330 0.322 62.109 1.00 23.22 141 GLU A CA 1
ATOM 817 C C . GLU A 1 141 ? 17.636 -0.307 61.632 1.00 22.41 141 GLU A C 1
ATOM 818 O O . GLU A 1 141 ? 18.663 0.378 61.538 1.00 21.74 141 GLU A O 1
ATOM 824 N N . ALA A 1 142 ? 17.602 -1.600 61.304 1.00 21.18 142 ALA A N 1
ATOM 825 C CA . ALA A 1 142 ? 18.795 -2.267 60.782 1.00 21.76 142 ALA A CA 1
ATOM 826 C C . ALA A 1 142 ? 19.210 -1.671 59.428 1.00 21.92 142 ALA A C 1
ATOM 827 O O . ALA A 1 142 ? 20.399 -1.460 59.173 1.00 22.22 142 ALA A O 1
ATOM 829 N N . ALA A 1 143 ? 18.221 -1.381 58.588 1.00 22.75 143 ALA A N 1
ATOM 830 C CA . ALA A 1 143 ? 18.477 -0.855 57.246 1.00 23.94 143 ALA A CA 1
ATOM 831 C C . ALA A 1 143 ? 19.182 0.507 57.263 1.00 25.14 143 ALA A C 1
ATOM 832 O O . ALA A 1 143 ? 19.938 0.809 56.346 1.00 25.56 143 ALA A O 1
ATOM 834 N N . LYS A 1 144 ? 18.960 1.305 58.308 1.00 25.92 144 LYS A N 1
ATOM 835 C CA . LYS A 1 144 ? 19.633 2.623 58.445 1.00 25.88 144 LYS A CA 1
ATOM 836 C C . LYS A 1 144 ? 21.151 2.532 58.636 1.00 25.39 144 LYS A C 1
ATOM 837 O O . LYS A 1 144 ? 21.888 3.478 58.327 1.00 25.46 144 LYS A O 1
ATOM 843 N N . VAL A 1 145 ? 21.618 1.404 59.156 1.00 24.09 145 VAL A N 1
ATOM 844 C CA . VAL A 1 145 ? 23.028 1.248 59.504 1.00 23.36 145 VAL A CA 1
ATOM 845 C C . VAL A 1 145 ? 23.707 0.098 58.751 1.00 22.88 145 VAL A C 1
ATOM 846 O O . VAL A 1 145 ? 24.867 -0.215 59.004 1.00 24.08 145 VAL A O 1
ATOM 850 N N . GLY A 1 146 ? 22.973 -0.549 57.847 1.00 22.11 146 GLY A N 1
ATOM 851 C CA . GLY A 1 146 ? 23.513 -1.674 57.074 1.00 21.00 146 GLY A CA 1
ATOM 852 C C . GLY A 1 146 ? 23.501 -3.016 57.805 1.00 19.95 146 GLY A C 1
ATOM 853 O O . GLY A 1 146 ? 24.178 -3.960 57.388 1.00 20.51 146 GLY A O 1
ATOM 854 N N . ALA A 1 147 ? 22.741 -3.107 58.894 1.00 18.97 147 ALA A N 1
ATOM 855 C CA . ALA A 1 147 ? 22.577 -4.401 59.578 1.00 18.46 147 ALA A CA 1
ATOM 856 C C . ALA A 1 147 ? 21.500 -5.245 58.895 1.00 18.31 147 ALA A C 1
ATOM 857 O O . ALA A 1 147 ? 20.710 -4.733 58.091 1.00 18.19 147 ALA A O 1
ATOM 859 N N . LYS A 1 148 ? 21.468 -6.542 59.212 1.00 17.68 148 LYS A N 1
ATOM 860 C CA . LYS A 1 148 ? 20.535 -7.465 58.555 1.00 17.46 148 LYS A CA 1
ATOM 861 C C . LYS A 1 148 ? 19.774 -8.321 59.570 1.00 16.94 148 LYS A C 1
ATOM 862 O O . LYS A 1 148 ? 20.238 -8.512 60.693 1.00 16.12 148 LYS A O 1
ATOM 868 N N . VAL A 1 149 ? 18.619 -8.840 59.160 1.00 16.33 149 VAL A N 1
ATOM 869 C CA . VAL A 1 149 ? 17.761 -9.633 60.049 1.00 16.48 149 VAL A CA 1
ATOM 870 C C . VAL A 1 149 ? 17.433 -10.979 59.400 1.00 15.85 149 VAL A C 1
ATOM 871 O O . VAL A 1 149 ? 16.971 -11.027 58.252 1.00 15.75 149 VAL A O 1
ATOM 875 N N . CYS A 1 150 ? 17.670 -12.066 60.126 1.00 15.42 150 CYS A N 1
ATOM 876 C CA . CYS A 1 150 ? 17.158 -13.359 59.697 1.00 15.16 150 CYS A CA 1
ATOM 877 C C . CYS A 1 150 ? 16.285 -13.909 60.812 1.00 14.58 150 CYS A C 1
ATOM 878 O O . CYS A 1 150 ? 16.042 -13.222 61.809 1.00 14.21 150 CYS A O 1
ATOM 881 N N . PHE A 1 151 ? 15.801 -15.140 60.656 1.00 14.51 151 PHE A N 1
ATOM 882 C CA . PHE A 1 151 ? 14.753 -15.629 61.542 1.00 14.45 151 PHE A CA 1
ATOM 883 C C . PHE A 1 151 ? 15.112 -16.943 62.193 1.00 14.30 151 PHE A C 1
ATOM 884 O O . PHE A 1 151 ? 15.727 -17.807 61.557 1.00 14.07 151 PHE A O 1
ATOM 892 N N . HIS A 1 152 ? 14.734 -17.050 63.470 1.00 13.41 152 HIS A N 1
ATOM 893 C CA . HIS A 1 152 ? 15.009 -18.207 64.307 1.00 13.26 152 HIS A CA 1
ATOM 894 C C . HIS A 1 152 ? 13.671 -18.870 64.603 1.00 13.52 152 HIS A C 1
ATOM 895 O O . HIS A 1 152 ? 12.897 -18.376 65.415 1.00 13.67 152 HIS A O 1
ATOM 902 N N . ILE A 1 153 ? 13.375 -19.954 63.892 1.00 13.79 153 ILE A N 1
ATOM 903 C CA . ILE A 1 153 ? 12.058 -20.594 63.982 1.00 14.09 153 ILE A CA 1
ATOM 904 C C . ILE A 1 153 ? 11.954 -21.452 65.235 1.00 14.18 153 ILE A C 1
ATOM 905 O O . ILE A 1 153 ? 12.674 -22.444 65.391 1.00 14.47 153 ILE A O 1
ATOM 910 N N . GLU A 1 154 ? 11.041 -21.057 66.118 1.00 14.35 154 GLU A N 1
ATOM 911 C CA . GLU A 1 154 ? 10.960 -21.657 67.447 1.00 14.72 154 GLU A CA 1
ATOM 912 C C . GLU A 1 154 ? 9.940 -22.793 67.456 1.00 15.07 154 GLU A C 1
ATOM 913 O O . GLU A 1 154 ? 9.220 -22.957 66.471 1.00 15.25 154 GLU A O 1
ATOM 919 N N . PRO A 1 155 ? 9.897 -23.591 68.549 1.00 15.50 155 PRO A N 1
ATOM 920 C CA . PRO A 1 155 ? 8.932 -24.712 68.615 1.00 16.15 155 PRO A CA 1
ATOM 921 C C . PRO A 1 155 ? 7.534 -24.249 69.003 1.00 17.37 155 PRO A C 1
ATOM 922 O O . PRO A 1 155 ? 7.083 -24.469 70.130 1.00 17.94 155 PRO A O 1
ATOM 926 N N . PHE A 1 156 ? 6.862 -23.595 68.062 1.00 18.51 156 PHE A N 1
ATOM 927 C CA . PHE A 1 156 ? 5.537 -23.081 68.295 1.00 19.91 156 PHE A CA 1
ATOM 928 C C . PHE A 1 156 ? 4.516 -24.212 68.244 1.00 21.19 156 PHE A C 1
ATOM 929 O O . PHE A 1 156 ? 4.795 -25.295 67.701 1.00 19.95 156 PHE A O 1
ATOM 937 N N . ASN A 1 157 ? 3.367 -23.969 68.865 1.00 23.09 157 ASN A N 1
ATOM 938 C CA A ASN A 1 157 ? 2.294 -24.954 68.903 0.50 23.87 157 ASN A CA 1
ATOM 939 C CA B ASN A 1 157 ? 2.272 -24.931 68.898 0.50 24.02 157 ASN A CA 1
ATOM 940 C C . ASN A 1 157 ? 1.925 -25.385 67.480 1.00 24.04 157 ASN A C 1
ATOM 941 O O . ASN A 1 157 ? 1.703 -24.546 66.597 1.00 25.21 157 ASN A O 1
ATOM 950 N N . GLY A 1 158 ? 1.911 -26.700 67.269 1.00 23.79 158 GLY A N 1
ATOM 951 C CA . GLY A 1 158 ? 1.530 -27.313 65.984 1.00 23.00 158 GLY A CA 1
ATOM 952 C C . GLY A 1 158 ? 2.614 -27.265 64.919 1.00 22.57 158 GLY A C 1
ATOM 953 O O . GLY A 1 158 ? 2.336 -27.460 63.720 1.00 22.89 158 GLY A O 1
ATOM 954 N N . ARG A 1 159 ? 3.849 -26.979 65.330 1.00 20.79 159 ARG A N 1
ATOM 955 C CA . ARG A 1 159 ? 4.949 -26.954 64.378 1.00 20.14 159 ARG A CA 1
ATOM 956 C C . ARG A 1 159 ? 5.128 -28.299 63.682 1.00 20.40 159 ARG A C 1
ATOM 957 O O . ARG A 1 159 ? 5.187 -29.358 64.325 1.00 20.93 159 ARG A O 1
ATOM 965 N N . SER A 1 160 ? 5.213 -28.235 62.355 1.00 20.41 160 SER A N 1
ATOM 966 C CA . SER A 1 160 ? 5.325 -29.404 61.495 1.00 20.72 160 SER A CA 1
ATOM 967 C C . SER A 1 160 ? 5.984 -28.948 60.191 1.00 20.68 160 SER A C 1
ATOM 968 O O . SER A 1 160 ? 6.061 -27.749 59.941 1.00 20.55 160 SER A O 1
ATOM 971 N N . PRO A 1 161 ? 6.443 -29.897 59.344 1.00 20.84 161 PRO A N 1
ATOM 972 C CA . PRO A 1 161 ? 6.941 -29.446 58.042 1.00 21.21 161 PRO A CA 1
ATOM 973 C C . PRO A 1 161 ? 5.967 -28.489 57.330 1.00 21.65 161 PRO A C 1
ATOM 974 O O . PRO A 1 161 ? 6.403 -27.474 56.779 1.00 21.10 161 PRO A O 1
ATOM 978 N N . GLN A 1 162 ? 4.671 -28.802 57.348 1.00 21.70 162 GLN A N 1
ATOM 979 C CA . GLN A 1 162 ? 3.669 -27.954 56.695 1.00 22.53 162 GLN A CA 1
ATOM 980 C C . GLN A 1 162 ? 3.550 -26.562 57.313 1.00 21.84 162 GLN A C 1
ATOM 981 O O . GLN A 1 162 ? 3.491 -25.573 56.596 1.00 21.57 162 GLN A O 1
ATOM 987 N N . THR A 1 163 ? 3.523 -26.471 58.639 1.00 21.34 163 THR A N 1
ATOM 988 C CA . THR A 1 163 ? 3.337 -25.158 59.253 1.00 20.31 163 THR A CA 1
ATOM 989 C C . THR A 1 163 ? 4.650 -24.359 59.202 1.00 19.36 163 THR A C 1
ATOM 990 O O . THR A 1 163 ? 4.635 -23.132 59.126 1.00 19.35 163 THR A O 1
ATOM 994 N N . VAL A 1 164 ? 5.778 -25.060 59.203 1.00 19.28 164 VAL A N 1
ATOM 995 C CA . VAL A 1 164 ? 7.066 -24.376 58.970 1.00 18.78 164 VAL A CA 1
ATOM 996 C C . VAL A 1 164 ? 7.064 -23.782 57.549 1.00 18.95 164 VAL A C 1
ATOM 997 O O . VAL A 1 164 ? 7.430 -22.624 57.365 1.00 18.62 164 VAL A O 1
ATOM 1001 N N . ARG A 1 165 ? 6.605 -24.553 56.558 1.00 1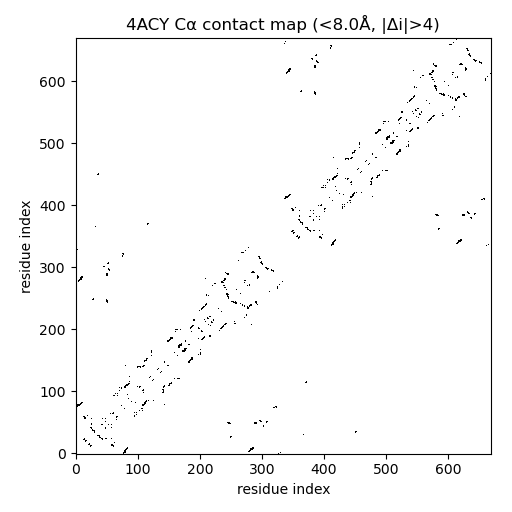9.44 165 ARG A N 1
ATOM 1002 C CA . ARG A 1 165 ? 6.480 -24.021 55.196 1.00 20.03 165 ARG A CA 1
ATOM 1003 C C . ARG A 1 165 ? 5.657 -22.745 55.179 1.00 19.80 165 ARG A C 1
ATOM 1004 O O . ARG A 1 165 ? 6.057 -21.754 54.582 1.00 19.20 165 ARG A O 1
ATOM 1012 N N . GLU A 1 166 ? 4.516 -22.761 55.864 1.00 20.15 166 GLU A N 1
ATOM 1013 C CA . GLU A 1 166 ? 3.625 -21.604 55.880 1.00 20.90 166 GLU A CA 1
ATOM 1014 C C . GLU A 1 166 ? 4.311 -20.392 56.494 1.00 20.09 166 GLU A C 1
ATOM 1015 O O . GLU A 1 166 ? 4.100 -19.248 56.065 1.00 19.57 166 GLU A O 1
ATOM 1021 N N . ASN A 1 167 ? 5.129 -20.650 57.512 1.00 19.72 167 ASN A N 1
ATOM 1022 C CA . ASN A 1 167 ? 5.887 -19.574 58.158 1.00 19.34 167 ASN A CA 1
ATOM 1023 C C . ASN A 1 167 ? 7.011 -19.005 57.314 1.00 19.17 167 ASN A C 1
ATOM 1024 O O . ASN A 1 167 ? 7.246 -17.792 57.340 1.00 18.60 167 ASN A O 1
ATOM 1029 N N . ILE A 1 168 ? 7.706 -19.876 56.583 1.00 19.15 168 ILE A N 1
ATOM 1030 C CA . ILE A 1 168 ? 8.700 -19.433 55.612 1.00 19.44 168 ILE A CA 1
ATOM 1031 C C . ILE A 1 168 ? 8.009 -18.556 54.573 1.00 19.96 168 ILE A C 1
ATOM 1032 O O . ILE A 1 168 ? 8.504 -17.486 54.235 1.00 19.52 168 ILE A O 1
ATOM 1037 N N . GLN A 1 169 ? 6.842 -18.994 54.096 1.00 20.48 169 GLN A N 1
ATOM 1038 C CA . GLN A 1 169 ? 6.116 -18.225 53.090 1.00 21.29 169 GLN A CA 1
ATOM 1039 C C . GLN A 1 169 ? 5.732 -16.865 53.637 1.00 20.89 169 GLN A C 1
ATOM 1040 O O . GLN A 1 169 ? 5.894 -15.863 52.957 1.00 20.60 169 GLN A O 1
ATOM 1046 N N . TYR A 1 170 ? 5.232 -16.832 54.874 1.00 20.89 170 TYR A N 1
ATOM 1047 C CA . TYR A 1 170 ? 4.872 -15.567 55.489 1.00 20.79 170 TYR A CA 1
ATOM 1048 C C . TYR A 1 170 ? 6.083 -14.635 55.609 1.00 20.38 170 TYR A C 1
ATOM 1049 O O . TYR A 1 170 ? 6.002 -13.451 55.278 1.00 20.22 170 TYR A O 1
ATOM 1058 N N . ILE A 1 171 ? 7.196 -15.181 56.086 1.00 19.78 171 ILE A N 1
ATOM 1059 C CA . ILE A 1 171 ? 8.397 -14.391 56.331 1.00 19.31 171 ILE A CA 1
ATOM 1060 C C . ILE A 1 171 ? 8.940 -13.821 55.015 1.00 19.80 171 ILE A C 1
ATOM 1061 O O . ILE A 1 171 ? 9.224 -12.628 54.922 1.00 19.86 171 ILE A O 1
ATOM 1066 N N . VAL A 1 172 ? 9.063 -14.678 54.004 1.00 20.47 172 VAL A N 1
ATOM 1067 C CA . VAL A 1 172 ? 9.573 -14.257 52.694 1.00 20.66 172 VAL A CA 1
ATOM 1068 C C . VAL A 1 172 ? 8.620 -13.254 52.021 1.00 21.72 172 VAL A C 1
ATOM 1069 O O . VAL A 1 172 ? 9.063 -12.236 51.502 1.00 21.27 172 VAL A O 1
ATOM 1073 N N . ASP A 1 173 ? 7.319 -13.528 52.053 1.00 22.76 173 ASP A N 1
ATOM 1074 C CA . ASP A 1 173 ? 6.341 -12.619 51.430 1.00 24.09 173 ASP A CA 1
ATOM 1075 C C . ASP A 1 173 ? 6.276 -11.267 52.104 1.00 24.04 173 ASP A C 1
ATOM 1076 O O . ASP A 1 173 ? 6.110 -10.246 51.446 1.00 25.07 173 ASP A O 1
ATOM 1081 N N . THR A 1 174 ? 6.385 -11.255 53.423 1.00 23.38 174 THR A N 1
ATOM 1082 C CA . THR A 1 174 ? 6.205 -10.028 54.176 1.00 23.07 174 THR A CA 1
ATOM 1083 C C . THR A 1 174 ? 7.488 -9.210 54.312 1.00 22.77 174 THR A C 1
ATOM 1084 O O . THR A 1 174 ? 7.452 -7.987 54.224 1.00 22.81 174 THR A O 1
ATOM 1088 N N . TYR A 1 175 ? 8.612 -9.885 54.525 1.00 22.07 175 TYR A N 1
ATOM 1089 C CA . TYR A 1 175 ? 9.867 -9.208 54.834 1.00 22.09 175 TYR A CA 1
ATOM 1090 C C . TYR A 1 175 ? 10.934 -9.352 53.766 1.00 21.75 175 TYR A C 1
ATOM 1091 O O . TYR A 1 175 ? 11.945 -8.659 53.821 1.00 21.47 175 TYR A O 1
ATOM 1100 N N . GLY A 1 176 ? 10.717 -10.257 52.818 1.00 22.10 176 GLY A N 1
ATOM 1101 C CA . GLY A 1 176 ? 11.758 -10.628 51.841 1.00 23.12 176 GLY A CA 1
ATOM 1102 C C . GLY A 1 176 ? 12.244 -9.517 50.927 1.00 23.83 176 GLY A C 1
ATOM 1103 O O . GLY A 1 176 ? 13.398 -9.536 50.475 1.00 23.92 176 GLY A O 1
ATOM 1104 N N . ASP A 1 177 ? 11.369 -8.547 50.662 1.00 24.12 177 ASP A N 1
ATOM 1105 C CA . ASP A 1 177 ? 11.724 -7.371 49.871 1.00 24.72 177 ASP A CA 1
ATOM 1106 C C . ASP A 1 177 ? 12.442 -6.287 50.675 1.00 23.51 177 ASP A C 1
ATOM 1107 O O . ASP A 1 177 ? 12.930 -5.316 50.104 1.00 23.27 177 ASP A O 1
ATOM 1112 N N . HIS A 1 178 ? 12.485 -6.427 51.999 1.00 22.29 178 HIS A N 1
ATOM 1113 C CA . HIS A 1 178 ? 13.098 -5.400 52.832 1.00 21.73 178 HIS A CA 1
ATOM 1114 C C . HIS A 1 178 ? 14.611 -5.277 52.618 1.00 21.34 178 HIS A C 1
ATOM 1115 O O . HIS A 1 178 ? 15.304 -6.287 52.565 1.00 20.69 178 HIS A O 1
ATOM 1122 N N . PRO A 1 179 ? 15.124 -4.038 52.498 1.00 21.57 179 PRO A N 1
ATOM 1123 C CA . PRO A 1 179 ? 16.569 -3.837 52.352 1.00 21.55 179 PRO A CA 1
ATOM 1124 C C . PRO A 1 179 ? 17.388 -4.538 53.448 1.00 20.63 179 PRO A C 1
ATOM 1125 O O . PRO A 1 179 ? 18.518 -4.960 53.188 1.00 21.33 179 PRO A O 1
ATOM 1129 N N . ALA A 1 180 ? 16.820 -4.684 54.645 1.00 19.55 180 ALA A N 1
ATOM 1130 C CA . ALA A 1 180 ? 17.559 -5.304 55.759 1.00 19.09 180 ALA A CA 1
ATOM 1131 C C . ALA A 1 180 ? 17.319 -6.801 55.910 1.00 18.32 180 ALA A C 1
ATOM 1132 O O . ALA A 1 180 ? 17.828 -7.413 56.849 1.00 18.35 180 ALA A O 1
ATOM 1134 N N . PHE A 1 181 ? 16.542 -7.398 55.015 1.00 18.23 181 PHE A N 1
ATOM 1135 C CA . PHE A 1 181 ? 16.344 -8.856 55.064 1.00 18.14 181 PHE A CA 1
ATOM 1136 C C . PHE A 1 181 ? 17.643 -9.567 54.695 1.00 17.71 181 PHE A C 1
ATOM 1137 O O . PHE A 1 181 ? 18.231 -9.312 53.637 1.00 17.50 181 PHE A O 1
ATOM 1145 N N . TYR A 1 182 ? 18.100 -10.470 55.561 1.00 16.98 182 TYR A N 1
ATOM 1146 C CA . TYR A 1 182 ? 19.401 -11.104 55.375 1.00 16.77 182 TYR A CA 1
ATOM 1147 C C . TYR A 1 182 ? 19.423 -12.111 54.246 1.00 16.94 182 TYR A C 1
ATOM 1148 O O . TYR A 1 182 ? 18.531 -12.949 54.141 1.00 16.42 182 TYR A O 1
ATOM 1157 N N . ARG A 1 183 ? 20.461 -12.024 53.422 1.00 17.45 183 ARG A N 1
ATOM 1158 C CA . ARG A 1 183 ? 20.825 -13.093 52.499 1.00 17.93 183 ARG A CA 1
ATOM 1159 C C . ARG A 1 183 ? 22.327 -13.275 52.524 1.00 18.31 183 ARG A C 1
ATOM 1160 O O . ARG A 1 183 ? 23.076 -12.305 52.633 1.00 18.15 183 ARG A O 1
ATOM 1168 N N . THR A 1 184 ? 22.759 -14.522 52.419 1.00 18.70 184 THR A N 1
ATOM 1169 C CA . THR A 1 184 ? 24.172 -14.824 52.312 1.00 20.37 184 THR A CA 1
ATOM 1170 C C . THR A 1 184 ? 24.368 -15.794 51.139 1.00 21.35 184 THR A C 1
ATOM 1171 O O . THR A 1 184 ? 23.585 -16.728 50.973 1.00 22.13 184 THR A O 1
ATOM 1175 N N . HIS A 1 185 ? 25.374 -15.519 50.307 1.00 23.61 185 HIS A N 1
ATOM 1176 C CA . HIS A 1 185 ? 25.523 -16.198 49.008 1.00 24.31 185 HIS A CA 1
ATOM 1177 C C . HIS A 1 185 ? 24.168 -16.222 48.277 1.00 24.61 185 HIS A C 1
ATOM 1178 O O . HIS A 1 185 ? 23.777 -17.229 47.668 1.00 26.24 185 HIS A O 1
ATOM 1180 N N . GLY A 1 186 ? 23.434 -15.114 48.386 1.00 23.70 186 GLY A N 1
ATOM 1181 C CA . GLY A 1 186 ? 22.151 -14.943 47.705 1.00 23.16 186 GLY A CA 1
ATOM 1182 C C . GLY A 1 186 ? 20.925 -15.627 48.285 1.00 23.20 186 GLY A C 1
ATOM 1183 O O . GLY A 1 186 ? 19.867 -15.632 47.654 1.00 22.42 186 GLY A O 1
ATOM 1184 N N . LYS A 1 187 ? 21.045 -16.196 49.486 1.00 22.54 187 LYS A N 1
ATOM 1185 C CA . LYS A 1 187 ? 19.937 -16.961 50.051 1.00 22.79 187 LYS A CA 1
ATOM 1186 C C . LYS A 1 187 ? 19.610 -16.523 51.472 1.00 21.61 187 LYS A C 1
ATOM 1187 O O . LYS A 1 187 ? 20.528 -16.253 52.248 1.00 20.86 187 LYS A O 1
ATOM 1193 N N . PRO A 1 188 ? 18.311 -16.492 51.815 1.00 21.10 188 PRO A N 1
ATOM 1194 C CA . PRO A 1 188 ? 17.933 -16.243 53.207 1.00 20.31 188 PRO A CA 1
ATOM 1195 C C . PRO A 1 188 ? 18.450 -17.377 54.074 1.00 19.69 188 PRO A C 1
ATOM 1196 O O . PRO A 1 188 ? 18.652 -18.483 53.582 1.00 19.76 188 PRO A O 1
ATOM 1200 N N . LEU A 1 189 ? 18.641 -17.104 55.357 1.00 18.79 189 LEU A N 1
ATOM 1201 C CA . LEU A 1 189 ? 19.094 -18.125 56.286 1.00 18.53 189 LEU A CA 1
ATOM 1202 C C . LEU A 1 189 ? 18.067 -18.264 57.404 1.00 17.29 189 LEU A C 1
ATOM 1203 O O . LEU A 1 189 ? 17.629 -17.255 57.949 1.00 17.24 189 LEU A O 1
ATOM 1208 N N . PHE A 1 190 ? 17.668 -19.507 57.716 1.00 15.95 190 PHE A N 1
ATOM 1209 C CA . PHE A 1 190 ? 16.747 -19.784 58.818 1.00 15.53 190 PHE A CA 1
ATOM 1210 C C . PHE A 1 190 ? 17.395 -20.781 59.779 1.00 15.31 190 PHE A C 1
ATOM 1211 O O . PHE A 1 190 ? 17.855 -21.859 59.347 1.00 15.05 190 PHE A O 1
ATOM 1219 N N . PHE A 1 191 ? 17.403 -20.437 61.072 1.00 14.67 191 PHE A N 1
ATOM 1220 C CA . PHE A 1 191 ? 17.760 -21.389 62.127 1.00 14.32 191 PHE A CA 1
ATOM 1221 C C . PHE A 1 191 ? 16.474 -22.020 62.611 1.00 14.25 191 PHE A C 1
ATOM 1222 O O . PHE A 1 191 ? 15.433 -21.360 62.680 1.00 14.33 191 PHE A O 1
ATOM 1230 N N . ILE A 1 192 ? 16.530 -23.311 62.918 1.00 14.27 192 ILE A N 1
ATOM 1231 C CA . ILE A 1 192 ? 15.343 -24.011 63.385 1.00 14.69 192 ILE A CA 1
ATOM 1232 C C . ILE A 1 192 ? 15.648 -24.663 64.731 1.00 14.76 192 ILE A C 1
ATOM 1233 O O . ILE A 1 192 ? 16.333 -25.684 64.811 1.00 14.43 192 ILE A O 1
ATOM 1238 N N . TYR A 1 193 ? 15.141 -24.047 65.791 1.00 14.77 193 TYR A N 1
ATOM 1239 C CA . TYR A 1 193 ? 15.421 -24.494 67.154 1.00 15.09 193 TYR A CA 1
ATOM 1240 C C . TYR A 1 193 ? 14.732 -25.828 67.458 1.00 15.24 193 TYR A C 1
ATOM 1241 O O . TYR A 1 193 ? 13.571 -26.043 67.077 1.00 15.39 193 TYR A O 1
ATOM 1250 N N . ASP A 1 194 ? 15.473 -26.730 68.110 1.00 15.58 194 ASP A N 1
ATOM 1251 C CA . ASP A 1 194 ? 14.968 -28.063 68.460 1.00 16.24 194 ASP A CA 1
ATOM 1252 C C . ASP A 1 194 ? 14.366 -28.746 67.220 1.00 16.25 194 ASP A C 1
ATOM 1253 O O . ASP A 1 194 ? 13.350 -29.436 67.295 1.00 16.42 194 ASP A O 1
ATOM 1258 N N . SER A 1 195 ? 15.000 -28.554 66.066 1.00 16.68 195 SER A N 1
ATOM 1259 C CA . SER A 1 195 ? 14.460 -29.135 64.838 1.00 17.73 195 SER A CA 1
ATOM 1260 C C . SER A 1 195 ? 14.395 -30.656 64.913 1.00 18.42 195 SER A C 1
ATOM 1261 O O . SER A 1 195 ? 13.562 -31.279 64.245 1.00 19.06 195 SER A O 1
ATOM 1264 N N . TYR A 1 196 ? 15.283 -31.236 65.712 1.00 19.35 196 TYR A N 1
ATOM 1265 C CA . TYR A 1 196 ? 15.389 -32.690 65.853 1.00 20.79 196 TYR A CA 1
ATOM 1266 C C . TYR A 1 196 ? 14.130 -33.334 66.420 1.00 20.99 196 TYR A C 1
ATOM 1267 O O . TYR A 1 196 ? 13.990 -34.571 66.371 1.00 21.56 196 TYR A O 1
ATOM 1276 N N . LEU A 1 197 ? 13.217 -32.512 66.942 1.00 20.45 197 LEU A N 1
ATOM 1277 C CA . LEU A 1 197 ? 11.928 -33.001 67.424 1.00 21.07 197 LEU A CA 1
ATOM 1278 C C . LEU A 1 197 ? 11.008 -33.456 66.299 1.00 21.52 197 LEU A C 1
ATOM 1279 O O . LEU A 1 197 ? 10.050 -34.204 66.544 1.00 21.91 197 LEU A O 1
ATOM 1284 N N . ILE A 1 198 ? 11.274 -32.973 65.088 1.00 20.58 198 ILE A N 1
ATOM 1285 C CA . ILE A 1 198 ? 10.598 -33.419 63.878 1.00 21.30 198 ILE A CA 1
ATOM 1286 C C . ILE A 1 198 ? 11.571 -34.363 63.164 1.00 21.43 198 ILE A C 1
ATOM 1287 O O . ILE A 1 198 ? 12.748 -34.053 62.995 1.00 21.36 198 ILE A O 1
ATOM 1292 N N . LYS A 1 199 ? 11.077 -35.536 62.773 1.00 22.44 199 LYS A N 1
ATOM 1293 C CA . LYS A 1 199 ? 11.922 -36.580 62.209 1.00 23.56 199 LYS A CA 1
ATOM 1294 C C . LYS A 1 199 ? 12.539 -36.197 60.857 1.00 23.22 199 LYS A C 1
ATOM 1295 O O . LYS A 1 199 ? 11.899 -35.521 60.062 1.00 22.61 199 LYS A O 1
ATOM 1301 N N . PRO A 1 200 ? 13.775 -36.649 60.586 1.00 23.80 200 PRO A N 1
ATOM 1302 C CA . PRO A 1 200 ? 14.429 -36.279 59.317 1.00 24.26 200 PRO A CA 1
ATOM 1303 C C . PRO A 1 200 ? 13.569 -36.572 58.073 1.00 24.87 200 PRO A C 1
ATOM 1304 O O . PRO A 1 200 ? 13.527 -35.762 57.137 1.00 23.75 200 PRO A O 1
ATOM 1308 N N . ALA A 1 201 ? 12.865 -37.702 58.071 1.00 25.38 201 ALA A N 1
ATOM 1309 C CA . ALA A 1 201 ? 12.038 -38.067 56.919 1.00 25.52 201 ALA A CA 1
ATOM 1310 C C . ALA A 1 201 ? 10.888 -37.089 56.686 1.00 25.69 201 ALA A C 1
ATOM 1311 O O . ALA A 1 201 ? 10.473 -36.876 55.547 1.00 26.47 201 ALA A O 1
ATOM 1313 N 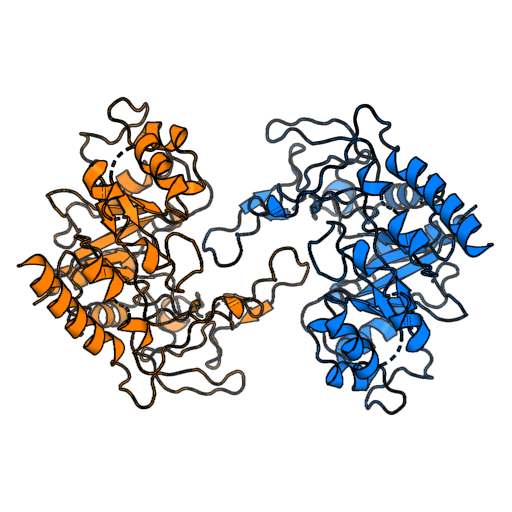N . GLU A 1 202 ? 10.374 -36.498 57.767 1.00 25.02 202 GLU A N 1
ATOM 1314 C CA . GLU A 1 202 ? 9.354 -35.463 57.674 1.00 24.55 202 GLU A CA 1
ATOM 1315 C C . GLU A 1 202 ? 9.933 -34.147 57.144 1.00 22.72 202 GLU A C 1
ATOM 1316 O O . GLU A 1 202 ? 9.320 -33.505 56.287 1.00 22.30 202 GLU A O 1
ATOM 1322 N N . TRP A 1 203 ? 11.112 -33.766 57.638 1.00 21.95 203 TRP A N 1
ATOM 1323 C CA . TRP A 1 203 ? 11.816 -32.581 57.118 1.00 20.86 203 TRP A CA 1
ATOM 1324 C C . TRP A 1 203 ? 12.097 -32.725 55.616 1.00 21.26 203 TRP A C 1
ATOM 1325 O O . TRP A 1 203 ? 12.007 -31.752 54.873 1.00 21.28 203 TRP A O 1
ATOM 1336 N N . ALA A 1 204 ? 12.443 -33.939 55.188 1.00 21.57 204 ALA A N 1
ATOM 1337 C CA . ALA A 1 204 ? 12.792 -34.200 53.783 1.00 21.76 204 ALA A CA 1
ATOM 1338 C C . ALA A 1 204 ? 11.659 -33.843 52.820 1.00 22.34 204 ALA A C 1
ATOM 1339 O O . ALA A 1 204 ? 11.912 -33.442 51.682 1.00 21.99 204 ALA A O 1
ATOM 1341 N N . LYS A 1 205 ? 10.415 -33.961 53.281 1.00 22.84 205 LYS A N 1
ATOM 1342 C CA . LYS A 1 205 ? 9.256 -33.563 52.473 1.00 23.00 205 LYS A CA 1
ATOM 1343 C C . LYS A 1 205 ? 9.297 -32.080 52.113 1.00 22.77 205 LYS A C 1
ATOM 1344 O O . LYS A 1 205 ? 8.773 -31.658 51.082 1.00 23.52 205 LYS A O 1
ATOM 1350 N N . LEU A 1 206 ? 9.906 -31.299 52.998 1.00 21.34 206 LEU A N 1
ATOM 1351 C CA . LEU A 1 206 ? 10.021 -29.858 52.846 1.00 20.82 206 LEU A CA 1
ATOM 1352 C C . LEU A 1 206 ? 11.347 -29.443 52.190 1.00 20.10 206 LEU A C 1
ATOM 1353 O O . LEU A 1 206 ? 11.376 -28.479 51.416 1.00 20.12 206 LEU A O 1
ATOM 1358 N N . PHE A 1 207 ? 12.427 -30.173 52.481 1.00 20.03 207 PHE A N 1
ATOM 1359 C CA . PHE A 1 207 ? 13.777 -29.729 52.109 1.00 20.26 207 PHE A CA 1
ATOM 1360 C C . PHE A 1 207 ? 14.484 -30.550 51.016 1.00 20.86 207 PHE A C 1
ATOM 1361 O O . PHE A 1 207 ? 15.504 -30.114 50.491 1.00 19.98 207 PHE A O 1
ATOM 1369 N N . ALA A 1 208 ? 13.985 -31.747 50.705 1.00 21.74 208 ALA A N 1
ATOM 1370 C CA . ALA A 1 208 ? 14.512 -32.503 49.555 1.00 23.29 208 ALA A CA 1
ATOM 1371 C C . ALA A 1 208 ? 13.994 -31.884 48.262 1.00 23.81 208 ALA A C 1
ATOM 1372 O O . ALA A 1 208 ? 12.867 -31.391 48.208 1.00 23.77 208 ALA A O 1
ATOM 1374 N N . ALA A 1 209 ? 14.818 -31.899 47.219 1.00 25.74 209 ALA A N 1
ATOM 1375 C CA . ALA A 1 209 ? 14.417 -31.356 45.914 1.00 27.17 209 ALA A CA 1
ATOM 1376 C C . ALA A 1 209 ? 13.079 -31.954 45.456 1.00 28.30 209 ALA A C 1
ATOM 1377 O O . ALA A 1 209 ? 12.188 -31.228 45.022 1.00 29.91 209 ALA A O 1
ATOM 1379 N N . GLY A 1 210 ? 12.937 -33.269 45.591 1.00 28.82 210 GLY A N 1
ATOM 1380 C CA . GLY A 1 210 ? 11.710 -33.960 45.182 1.00 29.43 210 GLY A CA 1
ATOM 1381 C C . GLY A 1 210 ? 10.618 -34.022 46.233 1.00 29.49 210 GLY A C 1
ATOM 1382 O O . GLY A 1 210 ? 9.557 -34.610 45.993 1.00 30.07 210 GLY A O 1
ATOM 1383 N N . GLY A 1 211 ? 10.858 -33.403 47.394 1.00 28.72 211 GLY A N 1
ATOM 1384 C CA . GLY A 1 211 ? 9.909 -33.459 48.509 1.00 27.63 211 GLY A CA 1
ATOM 1385 C C . GLY A 1 211 ? 8.490 -33.050 48.168 1.00 27.26 211 GLY A C 1
ATOM 1386 O O . GLY A 1 211 ? 8.271 -32.124 47.382 1.00 27.14 211 GLY A O 1
ATOM 1387 N N . GLU A 1 212 ? 7.520 -33.741 48.773 1.00 27.98 212 GLU A N 1
ATOM 1388 C CA . GLU A 1 212 ? 6.104 -33.511 48.484 1.00 27.92 212 GLU A CA 1
ATOM 1389 C C . GLU A 1 212 ? 5.619 -32.083 48.716 1.00 27.00 212 GLU A C 1
ATOM 1390 O O . GLU A 1 212 ? 4.714 -31.622 48.028 1.00 26.48 212 GLU A O 1
ATOM 1396 N N . ILE A 1 213 ? 6.212 -31.386 49.691 1.00 25.63 213 ILE A N 1
ATOM 1397 C CA . ILE A 1 213 ? 5.910 -29.967 49.893 1.00 24.63 213 ILE A CA 1
ATOM 1398 C C . ILE A 1 213 ? 7.180 -29.108 49.780 1.00 23.81 213 ILE A C 1
ATOM 1399 O O . ILE A 1 213 ? 7.345 -28.121 50.504 1.00 23.39 213 ILE A O 1
ATOM 1404 N N . SER A 1 214 ? 8.070 -29.482 48.862 1.00 23.14 214 SER A N 1
ATOM 1405 C CA . SER A 1 214 ? 9.402 -28.873 48.806 1.00 22.19 214 SER A CA 1
ATOM 1406 C C . SER A 1 214 ? 9.367 -27.372 48.583 1.00 21.82 214 SER A C 1
ATOM 1407 O O . SER A 1 214 ? 8.536 -26.855 47.826 1.00 22.07 214 SER A O 1
ATOM 1410 N N . VAL A 1 215 ? 10.269 -26.671 49.259 1.00 20.96 215 VAL A N 1
ATOM 1411 C CA . VAL A 1 215 ? 10.505 -25.252 48.971 1.00 20.16 215 VAL A CA 1
ATOM 1412 C C . VAL A 1 215 ? 11.722 -25.073 48.051 1.00 19.39 215 VAL A C 1
ATOM 1413 O O . VAL A 1 215 ? 12.075 -23.949 47.676 1.00 19.85 215 VAL A O 1
ATOM 1417 N N . ARG A 1 216 ? 12.372 -26.175 47.706 1.00 18.94 216 ARG A N 1
ATOM 1418 C CA . ARG A 1 216 ? 13.594 -26.092 46.927 1.00 19.33 216 ARG A CA 1
ATOM 1419 C C . ARG A 1 216 ? 13.261 -25.595 45.531 1.00 20.09 216 ARG A C 1
ATOM 1420 O O . ARG A 1 216 ? 12.316 -26.073 44.887 1.00 20.34 216 ARG A O 1
ATOM 1428 N N . ASN A 1 217 ? 14.023 -24.594 45.107 1.00 20.06 217 ASN A N 1
ATOM 1429 C CA . ASN A 1 217 ? 13.877 -23.980 43.790 1.00 20.47 217 ASN A CA 1
ATOM 1430 C C . ASN A 1 217 ? 12.550 -23.268 43.583 1.00 20.90 217 ASN A C 1
ATOM 1431 O O . ASN A 1 217 ? 12.114 -23.042 42.450 1.00 22.37 217 ASN A O 1
ATOM 1436 N N . THR A 1 218 ? 11.918 -22.915 44.699 1.00 20.69 218 THR A N 1
ATOM 1437 C CA . THR A 1 218 ? 10.810 -21.981 44.712 1.00 20.90 218 THR A CA 1
ATOM 1438 C C . THR A 1 218 ? 11.373 -20.665 45.219 1.00 20.96 218 THR A C 1
ATOM 1439 O O . THR A 1 218 ? 12.534 -20.597 45.618 1.00 21.35 218 THR A O 1
ATOM 1443 N N . LYS A 1 219 ? 10.552 -19.620 45.224 1.00 21.42 219 LYS A N 1
ATOM 1444 C CA . LYS A 1 219 ? 10.957 -18.340 45.771 1.00 22.37 219 LYS A CA 1
ATOM 1445 C C . LYS A 1 219 ? 11.152 -18.416 47.297 1.00 22.06 219 LYS A C 1
ATOM 1446 O O . LYS A 1 219 ? 11.594 -17.445 47.907 1.00 22.54 219 LYS A O 1
ATOM 1452 N N . TYR A 1 220 ? 10.798 -19.562 47.880 1.00 21.99 220 TYR A N 1
ATOM 1453 C CA . TYR A 1 220 ? 10.870 -19.787 49.341 1.00 21.68 220 TYR A CA 1
ATOM 1454 C C . TYR A 1 220 ? 12.093 -20.608 49.747 1.00 21.44 220 TYR A C 1
ATOM 1455 O O . TYR A 1 220 ? 12.211 -21.082 50.898 1.00 21.68 220 TYR A O 1
ATOM 1464 N N . ASP A 1 221 ? 13.022 -20.775 48.805 1.00 20.02 221 ASP A N 1
ATOM 1465 C CA . ASP A 1 221 ? 14.223 -21.542 49.076 1.00 20.05 221 ASP A CA 1
ATOM 1466 C C . ASP A 1 221 ? 15.179 -20.696 49.920 1.00 19.97 221 ASP A C 1
ATOM 1467 O O . ASP A 1 221 ? 15.018 -19.479 50.039 1.00 21.10 221 ASP A O 1
ATOM 1472 N N . GLY A 1 222 ? 16.177 -21.344 50.496 1.00 19.78 222 GLY A N 1
ATOM 1473 C CA . GLY A 1 222 ? 17.158 -20.641 51.306 1.00 19.42 222 GLY A CA 1
ATOM 1474 C C . GLY A 1 222 ? 18.064 -21.640 51.973 1.00 18.97 222 GLY A C 1
ATOM 1475 O O . GLY A 1 222 ? 18.224 -22.759 51.497 1.00 18.98 222 GLY A O 1
ATOM 1476 N N . LEU A 1 223 ? 18.675 -21.214 53.070 1.00 18.14 223 LEU A N 1
ATOM 1477 C CA . LEU A 1 223 ? 19.584 -22.057 53.812 1.00 17.63 223 LEU A CA 1
ATOM 1478 C C . LEU A 1 223 ? 18.912 -22.344 55.142 1.00 17.10 223 LEU A C 1
ATOM 1479 O O . LEU A 1 223 ? 18.625 -21.431 55.916 1.00 16.70 223 LEU A O 1
ATOM 1484 N N . PHE A 1 224 ? 18.633 -23.616 55.375 1.00 16.70 224 PHE A N 1
ATOM 1485 C CA . PHE A 1 224 ? 17.927 -24.049 56.567 1.00 16.43 224 PHE A CA 1
ATOM 1486 C C . PHE A 1 224 ? 18.877 -24.804 57.470 1.00 16.15 224 PHE A C 1
ATOM 1487 O O . PHE A 1 224 ? 19.486 -25.803 57.082 1.00 15.49 224 PHE A O 1
ATOM 1495 N N . ILE A 1 225 ? 18.990 -24.298 58.693 1.00 15.72 225 ILE A N 1
ATOM 1496 C CA . ILE A 1 225 ? 20.020 -24.693 59.622 1.00 15.22 225 ILE A CA 1
ATOM 1497 C C . ILE A 1 225 ? 19.363 -25.336 60.835 1.00 15.46 225 ILE A C 1
ATOM 1498 O O . ILE A 1 225 ? 18.682 -24.661 61.620 1.00 15.30 225 ILE A O 1
ATOM 1503 N N . GLY A 1 226 ? 19.570 -26.643 60.990 1.00 15.42 226 GLY A N 1
ATOM 1504 C CA . GLY A 1 226 ? 18.976 -27.386 62.116 1.00 15.73 226 GLY A CA 1
ATOM 1505 C C . GLY A 1 226 ? 19.837 -27.424 63.364 1.00 16.00 226 GLY A C 1
ATOM 1506 O O . GLY A 1 226 ? 21.061 -27.295 63.305 1.00 15.95 226 GLY A O 1
ATOM 1507 N N . LEU A 1 227 ? 19.186 -27.550 64.515 1.00 16.38 227 LEU A N 1
ATOM 1508 C CA . LEU A 1 227 ? 19.889 -27.677 65.783 1.00 16.97 227 LEU A CA 1
ATOM 1509 C C . LEU A 1 227 ? 20.354 -29.119 65.924 1.00 17.38 227 LEU A C 1
ATOM 1510 O O . LEU A 1 227 ? 19.544 -30.056 65.850 1.00 17.33 227 LEU A O 1
ATOM 1515 N N . THR A 1 228 ? 21.660 -29.288 66.096 1.00 17.57 228 THR A N 1
ATOM 1516 C CA . THR A 1 228 ? 22.224 -30.604 66.339 1.00 18.62 228 THR A CA 1
ATOM 1517 C C . THR A 1 228 ? 22.575 -30.703 67.816 1.00 18.82 228 THR A C 1
ATOM 1518 O O . THR A 1 228 ? 23.034 -29.737 68.402 1.00 18.73 228 THR A O 1
ATOM 1522 N N . LEU A 1 229 ? 22.335 -31.878 68.397 1.00 19.74 229 LEU A N 1
ATOM 1523 C CA . LEU A 1 229 ? 22.683 -32.157 69.798 1.00 20.15 229 LEU A CA 1
ATOM 1524 C C . LEU A 1 229 ? 24.018 -32.876 69.959 1.00 21.00 229 LEU A C 1
ATOM 1525 O O . LEU A 1 229 ? 24.667 -32.769 70.992 1.00 19.53 229 LEU A O 1
ATOM 1530 N N . LYS A 1 230 ? 24.420 -33.624 68.938 1.00 21.59 230 LYS A N 1
ATOM 1531 C CA . LYS A 1 230 ? 25.634 -34.411 69.045 1.00 23.25 230 LYS A CA 1
ATOM 1532 C C . LYS A 1 230 ? 26.228 -34.724 67.680 1.00 23.48 230 LYS A C 1
ATOM 1533 O O . LYS A 1 230 ? 25.509 -34.902 66.693 1.00 22.76 230 LYS A O 1
ATOM 1539 N N . GLU A 1 231 ? 27.552 -34.777 67.655 1.00 24.67 231 GLU A N 1
ATOM 1540 C CA . GLU A 1 231 ? 28.320 -35.111 66.465 1.00 26.42 231 GLU A CA 1
ATOM 1541 C C . GLU A 1 231 ? 27.838 -36.399 65.777 1.00 27.17 231 GLU A C 1
ATOM 1542 O O . GLU A 1 231 ? 27.832 -36.482 64.542 1.00 25.59 231 GLU A O 1
ATOM 1548 N N . SER A 1 232 ? 27.403 -37.381 66.574 1.00 27.63 232 SER A N 1
ATOM 1549 C CA . SER A 1 232 ? 26.977 -38.686 66.045 1.00 28.38 232 SER A CA 1
ATOM 1550 C C . SER A 1 232 ? 25.618 -38.651 65.354 1.00 27.54 232 SER A C 1
ATOM 1551 O O . SER A 1 232 ? 25.251 -39.597 64.647 1.00 27.58 232 SER A O 1
ATOM 1554 N N . GLU A 1 233 ? 24.871 -37.561 65.541 1.00 26.62 233 GLU A N 1
ATOM 1555 C CA . GLU A 1 233 ? 23.579 -37.404 64.880 1.00 25.76 233 GLU A CA 1
ATOM 1556 C C . GLU A 1 233 ? 23.638 -36.457 63.668 1.00 24.22 233 GLU A C 1
ATOM 1557 O O . GLU A 1 233 ? 22.613 -36.142 63.061 1.00 23.63 233 GLU A O 1
ATOM 1563 N N . LEU A 1 234 ? 24.841 -36.024 63.316 1.00 23.03 234 LEU A N 1
ATOM 1564 C CA . LEU A 1 234 ? 25.029 -35.170 62.136 1.00 22.96 234 LEU A CA 1
ATOM 1565 C C . LEU A 1 234 ? 24.451 -35.753 60.827 1.00 23.21 234 LEU A C 1
ATOM 1566 O O . LEU A 1 234 ? 23.935 -34.999 59.996 1.00 22.95 234 LEU A O 1
ATOM 1571 N N . PRO A 1 235 ? 24.495 -37.094 60.644 1.00 23.35 235 PRO A N 1
ATOM 1572 C CA . PRO A 1 235 ? 23.823 -37.655 59.461 1.00 23.34 235 PRO A CA 1
ATOM 1573 C C . PRO A 1 235 ? 22.340 -37.296 59.339 1.00 23.75 235 PRO A C 1
ATOM 1574 O O . PRO A 1 235 ? 21.808 -37.277 58.219 1.00 24.11 235 PRO A O 1
ATOM 1578 N N . ASP A 1 236 ? 21.675 -37.005 60.465 1.00 23.41 236 ASP A N 1
ATOM 1579 C CA . ASP A 1 236 ? 20.265 -36.615 60.416 1.00 23.28 236 ASP A CA 1
ATOM 1580 C C . ASP A 1 236 ? 20.095 -35.296 59.671 1.00 22.77 236 ASP A C 1
ATOM 1581 O O . ASP A 1 236 ? 19.060 -35.068 59.068 1.00 22.45 236 ASP A O 1
ATOM 1586 N N . ILE A 1 237 ? 21.102 -34.426 59.745 1.00 22.81 237 ILE A N 1
ATOM 1587 C CA . ILE A 1 237 ? 21.083 -33.167 58.984 1.00 23.19 237 ILE A CA 1
ATOM 1588 C C . ILE A 1 237 ? 20.998 -33.477 57.488 1.00 23.99 237 ILE A C 1
ATOM 1589 O O . ILE A 1 237 ? 20.235 -32.848 56.756 1.00 23.19 237 ILE A O 1
ATOM 1594 N N . GLU A 1 238 ? 21.764 -34.477 57.058 1.00 25.30 238 GLU A N 1
ATOM 1595 C CA . GLU A 1 238 ? 21.818 -34.866 55.657 1.00 26.16 238 GLU A CA 1
ATOM 1596 C C . GLU A 1 238 ? 20.510 -35.542 55.217 1.00 25.31 238 GLU A C 1
ATOM 1597 O O . GLU A 1 238 ? 19.965 -35.230 54.156 1.00 25.40 238 GLU A O 1
ATOM 1603 N N . THR A 1 239 ? 19.998 -36.450 56.042 1.00 24.31 239 THR A N 1
ATOM 1604 C CA . THR A 1 239 ? 18.733 -37.122 55.761 1.00 23.89 239 THR A CA 1
ATOM 1605 C C . THR A 1 239 ? 17.566 -36.136 55.706 1.00 23.11 239 THR A C 1
ATOM 1606 O O . THR A 1 239 ? 16.641 -36.289 54.903 1.00 23.21 239 THR A O 1
ATOM 1610 N N . ALA A 1 240 ? 17.623 -35.123 56.570 1.00 21.51 240 ALA A N 1
ATOM 1611 C CA . ALA A 1 240 ? 16.599 -34.087 56.599 1.00 20.99 240 ALA A CA 1
ATOM 1612 C C . ALA A 1 240 ? 16.720 -33.129 55.411 1.00 20.55 240 ALA A C 1
ATOM 1613 O O . ALA A 1 240 ? 15.821 -32.320 55.177 1.00 20.33 240 ALA A O 1
ATOM 1615 N N . CYS A 1 241 ? 17.834 -33.216 54.685 1.00 21.07 241 CYS A N 1
ATOM 1616 C CA . CYS A 1 241 ? 18.130 -32.342 53.539 1.00 21.56 241 CYS A CA 1
ATOM 1617 C C . CYS A 1 241 ? 18.286 -30.873 53.935 1.00 21.44 241 CYS A C 1
ATOM 1618 O O . CYS A 1 241 ? 18.045 -29.966 53.134 1.00 20.81 241 CYS A O 1
ATOM 1629 N N . ASP A 1 243 ? 20.586 -27.559 55.056 1.00 19.94 243 ASP A N 1
ATOM 1630 C CA . ASP A 1 243 ? 21.806 -26.986 54.500 1.00 19.63 243 ASP A CA 1
ATOM 1631 C C . ASP A 1 243 ? 22.940 -26.890 55.493 1.00 19.36 243 ASP A C 1
ATOM 1632 O O . ASP A 1 243 ? 24.095 -26.671 55.110 1.00 20.02 243 ASP A O 1
ATOM 1637 N N . GLY A 1 244 ? 22.611 -27.033 56.771 1.00 19.14 244 GLY A N 1
ATOM 1638 C CA . GLY A 1 244 ? 23.630 -26.950 57.789 1.00 17.43 244 GLY A CA 1
ATOM 1639 C C . GLY A 1 244 ? 23.092 -27.168 59.183 1.00 17.25 244 GLY A C 1
ATOM 1640 O O . GLY A 1 244 ? 21.945 -27.592 59.367 1.00 16.94 244 GLY A O 1
ATOM 1641 N N . PHE A 1 245 ? 23.940 -26.865 60.157 1.00 16.99 245 PHE A N 1
ATOM 1642 C CA . PHE A 1 245 ? 23.600 -27.124 61.563 1.00 16.60 245 PHE A CA 1
ATOM 1643 C C . PHE A 1 245 ? 24.230 -26.120 62.511 1.00 15.96 245 PHE A C 1
ATOM 1644 O O . PHE A 1 245 ? 25.304 -25.585 62.241 1.00 16.48 245 PHE A O 1
ATOM 1652 N N . TYR A 1 246 ? 23.548 -25.875 63.633 1.00 15.05 246 TYR A N 1
ATOM 1653 C CA . TYR A 1 246 ? 24.067 -24.990 64.682 1.00 14.48 246 TYR A CA 1
ATOM 1654 C C . TYR A 1 246 ? 23.883 -25.646 66.028 1.00 14.21 246 TYR A C 1
ATOM 1655 O O . TYR A 1 246 ? 23.215 -26.688 66.119 1.00 14.13 246 TYR A O 1
ATOM 1664 N N . THR A 1 247 ? 24.476 -25.052 67.056 1.00 14.49 247 THR A N 1
ATOM 1665 C CA . THR A 1 247 ? 24.609 -25.734 68.352 1.00 14.57 247 THR A CA 1
ATOM 1666 C C . THR A 1 247 ? 23.806 -25.084 69.468 1.00 14.73 247 THR A C 1
ATOM 1667 O O . THR A 1 247 ? 23.470 -25.743 70.464 1.00 14.91 247 THR A O 1
ATOM 1671 N N . TYR A 1 248 ? 23.521 -23.793 69.281 1.00 14.04 248 TYR A N 1
ATOM 1672 C CA . TYR A 1 248 ? 22.752 -22.944 70.193 1.00 13.90 248 TYR A CA 1
ATOM 1673 C C . TYR A 1 248 ? 23.288 -22.749 71.623 1.00 13.99 248 TYR A C 1
ATOM 1674 O O . TYR A 1 248 ? 23.631 -21.633 72.014 1.00 13.63 248 TYR A O 1
ATOM 1683 N N . PHE A 1 249 ? 23.304 -23.825 72.411 1.00 14.32 249 PHE A N 1
ATOM 1684 C CA . PHE A 1 249 ? 23.468 -23.694 73.864 1.00 14.58 249 PHE A CA 1
ATOM 1685 C C . PHE A 1 249 ? 24.774 -23.021 74.263 1.00 14.54 249 PHE A C 1
ATOM 1686 O O . PHE A 1 249 ? 25.834 -23.426 73.824 1.00 14.74 249 PHE A O 1
ATOM 1694 N N . ALA A 1 250 ? 24.677 -21.980 75.089 1.00 14.44 250 ALA A N 1
ATOM 1695 C CA . ALA A 1 250 ? 25.859 -21.191 75.438 1.00 15.24 250 ALA A CA 1
ATOM 1696 C C . ALA A 1 250 ? 26.692 -21.862 76.514 1.00 15.54 250 ALA A C 1
ATOM 1697 O O . ALA A 1 250 ? 27.837 -21.467 76.739 1.00 16.69 250 ALA A O 1
ATOM 1699 N N . ALA A 1 251 ? 26.100 -22.836 77.211 1.00 15.64 251 ALA A N 1
ATOM 1700 C CA . ALA A 1 251 ? 26.798 -23.500 78.320 1.00 15.78 251 ALA A CA 1
ATOM 1701 C C . ALA A 1 251 ? 27.623 -24.666 77.787 1.00 15.88 251 ALA A C 1
ATOM 1702 O O . ALA A 1 251 ? 27.073 -25.631 77.237 1.00 15.42 251 ALA A O 1
ATOM 1704 N N . THR A 1 252 ? 28.947 -24.555 77.929 1.00 16.15 252 THR A N 1
ATOM 1705 C CA . THR A 1 252 ? 29.855 -25.575 77.410 1.00 16.27 252 THR A CA 1
ATOM 1706 C C . THR A 1 252 ? 29.487 -26.924 78.020 1.00 16.88 252 THR A C 1
ATOM 1707 O O . THR A 1 252 ? 29.292 -27.030 79.235 1.00 17.16 252 THR A O 1
ATOM 1711 N N . GLY A 1 253 ? 29.340 -27.929 77.158 1.00 16.54 253 GLY A N 1
ATOM 1712 C CA . GLY A 1 253 ? 29.082 -29.302 77.592 1.00 16.65 253 GLY A CA 1
ATOM 1713 C C . GLY A 1 253 ? 27.635 -29.622 77.894 1.00 16.61 253 GLY A C 1
ATOM 1714 O O . GLY A 1 253 ? 27.316 -30.767 78.197 1.00 16.93 253 GLY A O 1
ATOM 1715 N N . PHE A 1 254 ? 26.744 -28.631 77.809 1.00 16.40 254 PHE A N 1
ATOM 1716 C CA . PHE A 1 254 ? 25.332 -28.924 78.018 1.00 16.35 254 PHE A CA 1
ATOM 1717 C C . PHE A 1 254 ? 24.856 -30.018 77.059 1.00 16.41 254 PHE A C 1
ATOM 1718 O O . PHE A 1 254 ? 24.041 -30.867 77.437 1.00 16.51 254 PHE A O 1
ATOM 1726 N N . THR A 1 255 ? 25.339 -29.964 75.820 1.00 16.55 255 THR A N 1
ATOM 1727 C CA . THR A 1 255 ? 25.183 -31.048 74.870 1.00 16.92 255 THR A CA 1
ATOM 1728 C C . THR A 1 255 ? 26.558 -31.374 74.277 1.00 17.34 255 THR A C 1
ATOM 1729 O O . THR A 1 255 ? 27.505 -30.599 74.408 1.00 17.31 255 THR A O 1
ATOM 1733 N N . ASN A 1 256 ? 26.655 -32.526 73.624 1.00 18.47 256 ASN A N 1
ATOM 1734 C CA . ASN A 1 256 ? 27.845 -32.881 72.859 1.00 19.00 256 ASN A CA 1
ATOM 1735 C C . ASN A 1 256 ? 28.177 -31.794 71.827 1.00 19.13 256 ASN A C 1
ATOM 1736 O O . ASN A 1 256 ? 29.330 -31.385 71.689 1.00 19.70 256 ASN A O 1
ATOM 1741 N N . ALA A 1 257 ? 27.156 -31.309 71.126 1.00 18.88 257 ALA A N 1
ATOM 1742 C CA . ALA A 1 257 ? 27.371 -30.284 70.094 1.00 18.51 257 ALA A CA 1
ATOM 1743 C C . ALA A 1 257 ? 27.828 -28.929 70.647 1.00 18.66 257 ALA A C 1
ATOM 1744 O O . ALA A 1 257 ? 28.475 -28.155 69.931 1.00 18.73 257 ALA A O 1
ATOM 1746 N N . SER A 1 258 ? 27.476 -28.626 71.904 1.00 18.16 258 SER A N 1
ATOM 1747 C CA . SER A 1 258 ? 27.889 -27.359 72.526 1.00 18.81 258 SER A CA 1
ATOM 1748 C C . SER A 1 258 ? 29.107 -27.548 73.411 1.00 19.24 258 SER A C 1
ATOM 1749 O O . SER A 1 258 ? 29.324 -26.798 74.354 1.00 19.66 258 SER A O 1
ATOM 1752 N N . THR A 1 259 ? 29.890 -28.573 73.084 1.00 19.30 259 THR A N 1
ATOM 1753 C CA . THR A 1 259 ? 31.182 -28.819 73.697 1.00 19.67 259 THR A CA 1
ATOM 1754 C C . THR A 1 259 ? 32.250 -28.384 72.678 1.00 19.16 259 THR A C 1
ATOM 1755 O O . THR A 1 259 ? 32.415 -29.049 71.653 1.00 18.88 259 THR A O 1
ATOM 1759 N N . PRO A 1 260 ? 32.948 -27.256 72.939 1.00 19.24 260 PRO A N 1
ATOM 1760 C CA . PRO A 1 260 ? 33.851 -26.690 71.917 1.00 19.58 260 PRO A CA 1
ATOM 1761 C C . PRO A 1 260 ? 34.970 -27.611 71.427 1.00 20.01 260 PRO A C 1
ATOM 1762 O O . PRO A 1 260 ? 35.425 -27.470 70.287 1.00 19.65 260 PRO A O 1
ATOM 1766 N N . ALA A 1 261 ? 35.388 -28.552 72.270 1.00 21.05 261 ALA A N 1
ATOM 1767 C CA . ALA A 1 261 ? 36.396 -29.542 71.875 1.00 21.38 261 ALA A CA 1
ATOM 1768 C C . ALA A 1 261 ? 35.990 -30.324 70.634 1.00 21.61 261 ALA A C 1
ATOM 1769 O O . ALA A 1 261 ? 36.854 -30.853 69.929 1.00 21.86 261 ALA A O 1
ATOM 1771 N N . ASN A 1 262 ? 34.685 -30.399 70.364 1.00 20.71 262 ASN A N 1
ATOM 1772 C CA . ASN A 1 262 ? 34.177 -31.153 69.219 1.00 20.47 262 ASN A CA 1
ATOM 1773 C C . ASN A 1 262 ? 34.010 -30.318 67.952 1.00 20.06 262 ASN A C 1
ATOM 1774 O O . ASN A 1 262 ? 33.677 -30.857 66.901 1.00 19.91 262 ASN A O 1
ATOM 1779 N N . TRP A 1 263 ? 34.241 -29.015 68.060 1.00 19.38 263 TRP A N 1
ATOM 1780 C CA . TRP A 1 263 ? 33.971 -28.102 66.949 1.00 19.48 263 TRP A CA 1
ATOM 1781 C C . TRP A 1 263 ? 34.849 -28.293 65.703 1.00 19.83 263 TRP A C 1
ATOM 1782 O O . TRP A 1 263 ? 34.341 -28.249 64.584 1.00 20.24 263 TRP A O 1
ATOM 1793 N N . LYS A 1 264 ? 36.149 -28.511 65.880 1.00 21.44 264 LYS A N 1
ATOM 1794 C CA . LYS A 1 264 ? 37.010 -28.825 64.724 1.00 22.50 264 LYS A CA 1
ATOM 1795 C C . LYS A 1 264 ? 36.514 -30.046 63.933 1.00 22.44 264 LYS A C 1
ATOM 1796 O O . LYS A 1 264 ? 36.408 -30.006 62.700 1.00 22.48 264 LYS A O 1
ATOM 1802 N N . SER A 1 265 ? 36.188 -31.116 64.648 1.00 22.32 265 SER A N 1
ATOM 1803 C CA . SER A 1 265 ? 35.664 -32.341 64.030 1.00 22.36 265 SER A CA 1
ATOM 1804 C C . SER A 1 265 ? 34.309 -32.116 63.329 1.00 22.12 265 SER A C 1
ATOM 1805 O O . SER A 1 265 ? 34.053 -32.651 62.254 1.00 22.98 265 SER A O 1
ATOM 1816 N N . GLN A 1 267 ? 33.218 -29.261 62.066 1.00 21.60 267 GLN A N 1
ATOM 1817 C CA . GLN A 1 267 ? 33.542 -28.475 60.870 1.00 22.08 267 GLN A CA 1
ATOM 1818 C C . GLN A 1 267 ? 34.070 -29.381 59.765 1.00 22.80 267 GLN A C 1
ATOM 1819 O O . GLN A 1 267 ? 33.726 -29.211 58.595 1.00 22.21 267 GLN A O 1
ATOM 1825 N N . GLN A 1 268 ? 34.917 -30.333 60.147 1.00 24.43 268 GLN A N 1
ATOM 1826 C CA . GLN A 1 268 ? 35.451 -31.311 59.195 1.00 25.70 268 GLN A CA 1
ATOM 1827 C C . GLN A 1 268 ? 34.322 -32.114 58.548 1.00 24.96 268 GLN A C 1
ATOM 1828 O O . GLN A 1 268 ? 34.338 -32.325 57.339 1.00 24.84 268 GLN A O 1
ATOM 1834 N N . TRP A 1 269 ? 33.346 -32.544 59.352 1.00 24.35 269 TRP A N 1
ATOM 1835 C CA . TRP A 1 269 ? 32.169 -33.258 58.851 1.00 24.25 269 TRP A CA 1
ATOM 1836 C C . TRP A 1 269 ? 31.364 -32.375 57.897 1.00 24.11 269 TRP A C 1
ATOM 1837 O O . TRP A 1 269 ? 30.930 -32.826 56.830 1.00 23.71 269 TRP A O 1
ATOM 1848 N N . ALA A 1 270 ? 31.165 -31.114 58.292 1.00 23.60 270 ALA A N 1
ATOM 1849 C CA . ALA A 1 270 ? 30.404 -30.170 57.488 1.00 24.29 270 ALA A CA 1
ATOM 1850 C C . ALA A 1 270 ? 31.021 -30.019 56.100 1.00 24.90 270 ALA A C 1
ATOM 1851 O O . ALA A 1 270 ? 30.317 -30.096 55.096 1.00 25.58 270 ALA A O 1
ATOM 1853 N N . LYS A 1 271 ? 32.329 -29.774 56.067 1.00 26.23 271 LYS A N 1
ATOM 1854 C CA . LYS A 1 271 ? 33.075 -29.601 54.818 1.00 27.95 271 LYS A CA 1
ATOM 1855 C C . LYS A 1 271 ? 32.938 -30.863 53.959 1.00 28.08 271 LYS A C 1
ATOM 1856 O O . LYS A 1 271 ? 32.613 -30.786 52.767 1.00 28.30 271 LYS A O 1
ATOM 1862 N N . ALA A 1 272 ? 33.143 -32.024 54.576 1.00 27.41 272 ALA A N 1
ATOM 1863 C CA . ALA A 1 272 ? 33.061 -33.293 53.853 1.00 27.66 272 ALA A CA 1
ATOM 1864 C C . ALA A 1 272 ? 31.654 -33.601 53.331 1.00 28.02 272 ALA A C 1
ATOM 1865 O O . ALA A 1 272 ? 31.507 -34.330 52.353 1.00 28.76 272 ALA A O 1
ATOM 1867 N N . HIS A 1 273 ? 30.626 -33.038 53.972 1.00 26.89 273 HIS A N 1
ATOM 1868 C CA . HIS A 1 273 ? 29.238 -33.320 53.602 1.00 26.66 273 HIS A CA 1
ATOM 1869 C C . HIS A 1 273 ? 28.489 -32.150 52.959 1.00 26.88 273 HIS A C 1
ATOM 1870 O O . HIS A 1 273 ? 27.254 -32.179 52.847 1.00 27.12 273 HIS A O 1
ATOM 1877 N N . ASN A 1 274 ? 29.247 -31.149 52.514 1.00 26.95 274 ASN A N 1
ATOM 1878 C CA . ASN A 1 274 ? 28.697 -29.937 51.886 1.00 27.30 274 ASN A CA 1
ATOM 1879 C C . ASN A 1 274 ? 27.613 -29.242 52.729 1.00 26.07 274 ASN A C 1
ATOM 1880 O O . ASN A 1 274 ? 26.560 -28.833 52.210 1.00 25.80 274 ASN A O 1
ATOM 1885 N N . LYS A 1 275 ? 27.871 -29.134 54.030 1.00 24.19 275 LYS A N 1
ATOM 1886 C CA . LYS A 1 275 ? 26.931 -28.484 54.957 1.00 23.28 275 LYS A CA 1
ATOM 1887 C C . LYS A 1 275 ? 27.609 -27.303 55.647 1.00 22.46 275 LYS A C 1
ATOM 1888 O O . LYS A 1 275 ? 28.837 -27.250 55.729 1.00 22.70 275 LYS A O 1
ATOM 1894 N N . LEU A 1 276 ? 26.808 -26.362 56.152 1.00 22.08 276 LEU A N 1
ATOM 1895 C CA . LEU A 1 276 ? 27.329 -25.224 56.888 1.00 21.13 276 LEU A CA 1
ATOM 1896 C C . LEU A 1 276 ? 27.264 -25.487 58.374 1.00 20.50 276 LEU A C 1
ATOM 1897 O O . LEU A 1 276 ? 26.180 -25.705 58.916 1.00 21.18 276 LEU A O 1
ATOM 1902 N N . PHE A 1 277 ? 28.423 -25.474 59.019 1.00 18.82 277 PHE A N 1
ATOM 1903 C CA . PHE A 1 277 ? 28.506 -25.549 60.479 1.00 18.17 277 PHE A CA 1
ATOM 1904 C C . PHE A 1 277 ? 28.500 -24.139 61.053 1.00 17.66 277 PHE A C 1
ATOM 1905 O O . PHE A 1 277 ? 29.359 -23.308 60.708 1.00 17.82 277 PHE A O 1
ATOM 1913 N N . ILE A 1 278 ? 27.541 -23.870 61.940 1.00 16.97 278 ILE A N 1
ATOM 1914 C CA . ILE A 1 278 ? 27.477 -22.557 62.585 1.00 16.52 278 ILE A CA 1
ATOM 1915 C C . ILE A 1 278 ? 27.528 -22.747 64.104 1.00 16.46 278 ILE A C 1
ATOM 1916 O O . ILE A 1 278 ? 26.492 -22.933 64.733 1.00 17.04 278 ILE A O 1
ATOM 1921 N N . PRO A 1 279 ? 28.739 -22.731 64.699 1.00 16.14 279 PRO A N 1
ATOM 1922 C CA . PRO A 1 279 ? 28.819 -22.887 66.152 1.00 15.67 279 PRO A CA 1
ATOM 1923 C C . PRO A 1 279 ? 28.126 -21.713 66.831 1.00 15.64 279 PRO A C 1
ATOM 1924 O O . PRO A 1 279 ? 28.041 -20.619 66.248 1.00 15.57 279 PRO A O 1
ATOM 1928 N N . SER A 1 280 ? 27.622 -21.952 68.039 1.00 15.18 280 SER A N 1
ATOM 1929 C CA . SER A 1 280 ? 27.060 -20.888 68.853 1.00 15.36 280 SER A CA 1
ATOM 1930 C C . SER A 1 280 ? 27.930 -20.624 70.070 1.00 15.20 280 SER A C 1
ATOM 1931 O O . SER A 1 280 ? 28.269 -21.547 70.818 1.00 14.78 280 SER A O 1
ATOM 1934 N N . VAL A 1 281 ? 28.310 -19.357 70.221 1.00 14.81 281 VAL A N 1
ATOM 1935 C CA . VAL A 1 281 ? 29.176 -18.899 71.312 1.00 14.94 281 VAL A CA 1
ATOM 1936 C C . VAL A 1 281 ? 28.419 -17.989 72.251 1.00 14.34 281 VAL A C 1
ATOM 1937 O O . VAL A 1 281 ? 27.640 -17.137 71.808 1.00 13.66 281 VAL A O 1
ATOM 1941 N N . GLY A 1 282 ? 28.656 -18.156 73.553 1.00 14.18 282 GLY A N 1
ATOM 1942 C CA . GLY A 1 282 ? 28.054 -17.291 74.556 1.00 14.45 282 GLY A CA 1
ATOM 1943 C C . GLY A 1 282 ? 29.029 -16.857 75.646 1.00 14.68 282 GLY A C 1
ATOM 1944 O O . GLY A 1 282 ? 30.079 -17.481 75.821 1.00 14.38 282 GLY A O 1
ATOM 1945 N N . PRO A 1 283 ? 28.667 -15.811 76.406 1.00 14.90 283 PRO A N 1
ATOM 1946 C CA . PRO A 1 283 ? 29.594 -15.222 77.397 1.00 15.16 283 PRO A CA 1
ATOM 1947 C C . PRO A 1 283 ? 29.509 -15.865 78.782 1.00 15.33 283 PRO A C 1
ATOM 1948 O O . PRO A 1 283 ? 30.325 -15.559 79.668 1.00 16.26 283 PRO A O 1
ATOM 1952 N N . GLY A 1 284 ? 28.521 -16.746 78.956 1.00 14.82 284 GLY A N 1
ATOM 1953 C CA . GLY A 1 284 ? 28.268 -17.422 80.223 1.00 14.85 284 GLY A CA 1
ATOM 1954 C C . GLY A 1 284 ? 26.888 -18.049 80.175 1.00 14.85 284 GLY A C 1
ATOM 1955 O O . GLY A 1 284 ? 26.240 -18.074 79.120 1.00 15.29 284 GLY A O 1
ATOM 1956 N N . TYR A 1 285 ? 26.429 -18.565 81.309 1.00 14.48 285 TYR A N 1
ATOM 1957 C CA . TYR A 1 285 ? 25.071 -19.119 81.395 1.00 14.63 285 TYR A CA 1
ATOM 1958 C C . TYR A 1 285 ? 24.647 -19.093 82.852 1.00 14.30 285 TYR A C 1
ATOM 1959 O O . TYR A 1 285 ? 25.412 -19.509 83.739 1.00 14.75 285 TYR A O 1
ATOM 1968 N N . ILE A 1 286 ? 23.453 -18.570 83.099 1.00 14.20 286 ILE A N 1
ATOM 1969 C CA . ILE A 1 286 ? 22.798 -18.749 84.393 1.00 14.44 286 ILE A CA 1
ATOM 1970 C C . ILE A 1 286 ? 21.304 -18.468 84.283 1.00 14.54 286 ILE A C 1
ATOM 1971 O O . ILE A 1 286 ? 20.878 -17.402 83.802 1.00 14.38 286 ILE A O 1
ATOM 1976 N N . ASP A 1 287 ? 20.495 -19.441 84.698 1.00 14.53 287 ASP A N 1
ATOM 1977 C CA . ASP A 1 287 ? 19.047 -19.269 84.579 1.00 14.30 287 ASP A CA 1
ATOM 1978 C C . ASP A 1 287 ? 18.318 -19.635 85.869 1.00 14.67 287 ASP A C 1
ATOM 1979 O O . ASP A 1 287 ? 17.158 -20.020 85.831 1.00 14.15 287 ASP A O 1
ATOM 1984 N N . THR A 1 288 ? 18.994 -19.492 87.003 1.00 15.13 288 THR A N 1
ATOM 1985 C CA . THR A 1 288 ? 18.410 -19.974 88.253 1.00 15.33 288 THR A CA 1
ATOM 1986 C C . THR A 1 288 ? 17.247 -19.166 88.820 1.00 15.48 288 THR A C 1
ATOM 1987 O O . THR A 1 288 ? 16.583 -19.644 89.754 1.00 15.91 288 THR A O 1
ATOM 1991 N N . ARG A 1 289 ? 16.979 -17.954 88.327 1.00 15.48 289 ARG A N 1
ATOM 1992 C CA A ARG A 1 289 ? 15.732 -17.295 88.703 0.50 15.74 289 ARG A CA 1
ATOM 1993 C CA C ARG A 1 289 ? 15.727 -17.298 88.701 0.50 15.34 289 ARG A CA 1
ATOM 1994 C C . ARG A 1 289 ? 14.525 -18.038 88.106 1.00 15.72 289 ARG A C 1
ATOM 1995 O O . ARG A 1 289 ? 13.542 -18.326 88.819 1.00 16.15 289 ARG A O 1
ATOM 2010 N N . ILE A 1 290 ? 14.594 -18.352 86.808 1.00 15.40 290 ILE A N 1
ATOM 2011 C CA . ILE A 1 290 ? 13.486 -19.046 86.145 1.00 14.82 290 ILE A CA 1
ATOM 2012 C C . ILE A 1 290 ? 13.550 -20.566 86.302 1.00 14.73 290 ILE A C 1
ATOM 2013 O O . ILE A 1 290 ? 12.517 -21.223 86.164 1.00 15.07 290 ILE A O 1
ATOM 2018 N N . ARG A 1 291 ? 14.739 -21.107 86.591 1.00 14.68 291 ARG A N 1
ATOM 2019 C CA . ARG A 1 291 ? 14.943 -22.560 86.790 1.00 14.75 291 ARG A CA 1
ATOM 2020 C C . ARG A 1 291 ? 15.849 -22.840 88.001 1.00 14.79 291 ARG A C 1
ATOM 2021 O O . ARG A 1 291 ? 17.027 -23.175 87.847 1.00 14.95 291 ARG A O 1
ATOM 2029 N N . PRO A 1 292 ? 15.296 -22.731 89.222 1.00 14.95 292 PRO A N 1
ATOM 2030 C CA . PRO A 1 292 ? 16.137 -22.723 90.430 1.00 15.55 292 PRO A CA 1
ATOM 2031 C C . PRO A 1 292 ? 16.956 -24.001 90.611 1.00 15.54 292 PRO A C 1
ATOM 2032 O O . PRO A 1 292 ? 17.991 -23.969 91.271 1.00 16.15 292 PRO A O 1
ATOM 2036 N N . TRP A 1 293 ? 16.470 -25.098 90.018 1.00 15.52 293 TRP A N 1
ATOM 2037 C CA . TRP A 1 293 ? 17.077 -26.430 90.093 1.00 15.05 293 TRP A CA 1
ATOM 2038 C C . TRP A 1 293 ? 18.220 -26.625 89.090 1.00 15.22 293 TRP A C 1
ATOM 2039 O O . TRP A 1 293 ? 18.898 -27.671 89.104 1.00 15.60 293 TRP A O 1
ATOM 2050 N N . ASN A 1 294 ? 18.447 -25.626 88.232 1.00 15.25 294 ASN A N 1
ATOM 2051 C CA . ASN A 1 294 ? 19.328 -25.803 87.060 1.00 15.34 294 ASN A CA 1
ATOM 2052 C C . ASN A 1 294 ? 20.739 -25.247 87.245 1.00 15.64 294 ASN A C 1
ATOM 2053 O O . ASN A 1 294 ? 21.401 -24.887 86.264 1.00 15.78 294 ASN A O 1
ATOM 2058 N N . GLY A 1 295 ? 21.217 -25.250 88.484 1.00 16.05 295 GLY A N 1
ATOM 2059 C CA . GLY A 1 295 ? 22.568 -24.790 88.794 1.00 16.39 295 GLY A CA 1
ATOM 2060 C C . GLY A 1 295 ? 23.687 -25.528 88.067 1.00 16.64 295 GLY A C 1
ATOM 2061 O O . GLY A 1 295 ? 24.762 -24.961 87.843 1.00 16.84 295 GLY A O 1
ATOM 2062 N N . SER A 1 296 ? 23.441 -26.774 87.666 1.00 17.22 296 SER A N 1
ATOM 2063 C CA . SER A 1 296 ? 24.463 -27.567 86.971 1.00 16.73 296 SER A CA 1
ATOM 2064 C C . SER A 1 296 ? 24.836 -26.978 85.602 1.00 16.86 296 SER A C 1
ATOM 2065 O O . SER A 1 296 ? 25.919 -27.239 85.084 1.00 17.11 296 SER A O 1
ATOM 2068 N N . THR A 1 297 ? 23.929 -26.194 85.025 1.00 16.08 297 THR A N 1
ATOM 2069 C CA . THR A 1 297 ? 24.143 -25.588 83.709 1.00 16.12 297 THR A CA 1
ATOM 2070 C C . THR A 1 297 ? 24.848 -24.212 83.846 1.00 16.16 297 THR A C 1
ATOM 2071 O O . THR A 1 297 ? 25.385 -23.675 82.879 1.00 16.34 297 THR A O 1
ATOM 2075 N N . THR A 1 298 ? 24.863 -23.663 85.056 1.00 15.56 298 THR A N 1
ATOM 2076 C CA . THR A 1 298 ? 25.512 -22.369 85.289 1.00 15.81 298 THR A CA 1
ATOM 2077 C C . THR A 1 298 ? 26.981 -22.380 84.833 1.00 15.85 298 THR A C 1
ATOM 2078 O O . THR A 1 298 ? 27.730 -23.325 85.107 1.00 16.28 298 THR A O 1
ATOM 2082 N N . ARG A 1 299 ? 27.382 -21.342 84.112 1.00 16.06 299 ARG A N 1
ATOM 2083 C CA . ARG A 1 299 ? 28.781 -21.176 83.721 1.00 16.51 299 ARG A CA 1
ATOM 2084 C C . ARG A 1 299 ? 29.170 -19.743 84.043 1.00 17.18 299 ARG A C 1
ATOM 2085 O O . ARG A 1 299 ? 28.615 -18.821 83.458 1.00 16.72 299 ARG A O 1
ATOM 2093 N N . ASP A 1 300 ? 30.101 -19.549 84.989 1.00 17.86 300 ASP A N 1
ATOM 2094 C CA . ASP A 1 300 ? 30.516 -18.183 85.369 1.00 18.80 300 ASP A CA 1
ATOM 2095 C C . ASP A 1 300 ? 31.248 -17.471 84.231 1.00 18.35 300 ASP A C 1
ATOM 2096 O O . ASP A 1 300 ? 31.973 -18.093 83.464 1.00 17.86 300 ASP A O 1
ATOM 2101 N N . ARG A 1 301 ? 31.067 -16.158 84.138 1.00 18.51 301 ARG A N 1
ATOM 2102 C CA . ARG A 1 301 ? 31.699 -15.390 83.060 1.00 18.65 301 ARG A CA 1
ATOM 2103 C C . ARG A 1 301 ? 33.206 -15.196 83.253 1.00 19.43 301 ARG A C 1
ATOM 2104 O O . ARG A 1 301 ? 33.925 -14.993 82.274 1.00 19.52 301 ARG A O 1
ATOM 2112 N N . GLU A 1 302 ? 33.658 -15.270 84.512 1.00 20.19 302 GLU A N 1
ATOM 2113 C CA A GLU A 1 302 ? 35.075 -15.088 84.865 0.50 20.89 302 GLU A CA 1
ATOM 2114 C CA B GLU A 1 302 ? 35.075 -15.087 84.856 0.50 21.15 302 GLU A CA 1
ATOM 2115 C C . GLU A 1 302 ? 35.689 -13.859 84.178 1.00 20.78 302 GLU A C 1
ATOM 2116 O O . GLU A 1 302 ? 36.715 -13.947 83.499 1.00 19.94 302 GLU A O 1
ATOM 2127 N N . ASN A 1 303 ? 35.045 -12.708 84.365 1.00 21.15 303 ASN A N 1
ATOM 2128 C CA . ASN A 1 303 ? 35.531 -11.442 83.796 1.00 21.70 303 ASN A CA 1
ATOM 2129 C C . ASN A 1 303 ? 35.896 -11.541 82.314 1.00 21.17 303 ASN A C 1
ATOM 2130 O O . ASN A 1 303 ? 36.917 -10.999 81.865 1.00 20.96 303 ASN A O 1
ATOM 2135 N N . GLY A 1 304 ? 35.063 -12.256 81.564 1.00 19.94 304 GLY A N 1
ATOM 2136 C CA . GLY A 1 304 ? 35.214 -12.350 80.115 1.00 19.16 304 GLY A CA 1
ATOM 2137 C C . GLY A 1 304 ? 36.007 -13.551 79.634 1.00 18.51 304 GLY A C 1
ATOM 2138 O O . GLY A 1 304 ? 36.040 -13.825 78.438 1.00 18.09 304 GLY A O 1
ATOM 2139 N N . LYS A 1 305 ? 36.651 -14.270 80.550 1.00 18.47 305 LYS A N 1
ATOM 2140 C CA . LYS A 1 305 ? 37.461 -15.425 80.142 1.00 18.85 305 LYS A CA 1
ATOM 2141 C C . LYS A 1 305 ? 36.645 -16.524 79.458 1.00 18.26 305 LYS A C 1
ATOM 2142 O O . LYS A 1 305 ? 37.112 -17.155 78.509 1.00 18.23 305 LYS A O 1
ATOM 2148 N N . TYR A 1 306 ? 35.435 -16.750 79.958 1.00 17.44 306 TYR A N 1
ATOM 2149 C CA . TYR A 1 306 ? 34.579 -17.794 79.412 1.00 16.70 306 TYR A CA 1
ATOM 2150 C C . TYR A 1 306 ? 34.261 -17.483 77.953 1.00 16.04 306 TYR A C 1
ATOM 2151 O O . TYR A 1 306 ? 34.396 -18.342 77.084 1.00 16.02 306 TYR A O 1
ATOM 2160 N N . TYR A 1 307 ? 33.866 -16.237 77.699 1.00 16.30 307 TYR A N 1
ATOM 2161 C CA . TYR A 1 307 ? 33.542 -15.785 76.351 1.00 16.49 307 TYR A CA 1
ATOM 2162 C C . TYR A 1 307 ? 34.766 -15.891 75.441 1.00 16.87 307 TYR A C 1
ATOM 2163 O O . TYR A 1 307 ? 34.675 -16.417 74.346 1.00 16.69 307 TYR A O 1
ATOM 2172 N N . ASP A 1 308 ? 35.904 -15.374 75.905 1.00 17.53 308 ASP A N 1
ATOM 2173 C CA . ASP A 1 308 ? 37.159 -15.484 75.145 1.00 18.19 308 ASP A CA 1
ATOM 2174 C C . ASP A 1 308 ? 37.470 -16.908 74.733 1.00 18.16 308 ASP A C 1
ATOM 2175 O O . ASP A 1 308 ? 37.797 -17.164 73.578 1.00 17.93 308 ASP A O 1
ATOM 2180 N N . ASP A 1 309 ? 37.412 -17.837 75.683 1.00 18.46 309 ASP A N 1
ATOM 2181 C CA . ASP A 1 309 ? 37.735 -19.235 75.391 1.00 19.18 309 ASP A CA 1
ATOM 2182 C C . ASP A 1 309 ? 36.789 -19.838 74.344 1.00 18.53 309 ASP A C 1
ATOM 2183 O O . ASP A 1 309 ? 37.215 -20.544 73.413 1.00 18.42 309 ASP A O 1
ATOM 2196 N N . TYR A 1 311 ? 34.746 -18.211 72.143 1.00 17.74 311 TYR A N 1
ATOM 2197 C CA . TYR A 1 311 ? 34.814 -17.538 70.844 1.00 18.82 311 TYR A CA 1
ATOM 2198 C C . TYR A 1 311 ? 36.071 -17.979 70.091 1.00 19.67 311 TYR A C 1
ATOM 2199 O O . TYR A 1 311 ? 36.011 -18.266 68.898 1.00 19.94 311 TYR A O 1
ATOM 2208 N N . LYS A 1 312 ? 37.194 -18.072 70.805 1.00 20.92 312 LYS A N 1
ATOM 2209 C CA . LYS A 1 312 ? 38.437 -18.552 70.199 1.00 21.64 312 LYS A CA 1
ATOM 2210 C C . LYS A 1 312 ? 38.264 -19.954 69.620 1.00 20.59 312 LYS A C 1
ATOM 2211 O O . LYS A 1 312 ? 38.705 -20.221 68.501 1.00 20.53 312 LYS A O 1
ATOM 2217 N N . ALA A 1 313 ? 37.606 -20.840 70.365 1.00 20.02 313 ALA A N 1
ATOM 2218 C CA . ALA A 1 313 ? 37.307 -22.195 69.870 1.00 19.67 313 ALA A CA 1
ATOM 2219 C C . ALA A 1 313 ? 36.462 -22.171 68.585 1.00 19.41 313 ALA A C 1
ATOM 2220 O O . ALA A 1 313 ? 36.704 -22.949 67.663 1.00 18.69 313 ALA A O 1
ATOM 2222 N N . ALA A 1 314 ? 35.470 -21.287 68.537 1.00 18.87 314 ALA A N 1
ATOM 2223 C CA . ALA A 1 314 ? 34.619 -21.157 67.349 1.00 19.23 314 ALA A CA 1
ATOM 2224 C C . ALA A 1 314 ? 35.431 -20.699 66.136 1.00 19.27 314 ALA A C 1
ATOM 2225 O O . ALA A 1 314 ? 35.293 -21.255 65.052 1.00 20.26 314 ALA A O 1
ATOM 2227 N N . ILE A 1 315 ? 36.305 -19.717 66.329 1.00 19.64 315 ILE A N 1
ATOM 2228 C CA . ILE A 1 315 ? 37.144 -19.220 65.232 1.00 20.54 315 ILE A CA 1
ATOM 2229 C C . ILE A 1 315 ? 38.112 -20.312 64.774 1.00 21.32 315 ILE A C 1
ATOM 2230 O O . ILE A 1 315 ? 38.244 -20.568 63.573 1.00 21.11 315 ILE A O 1
ATOM 2235 N N . GLU A 1 316 ? 38.759 -20.965 65.739 1.00 22.91 316 GLU A N 1
ATOM 2236 C CA . GLU A 1 316 ? 39.750 -22.009 65.447 1.00 23.64 316 GLU A CA 1
ATOM 2237 C C . GLU A 1 316 ? 39.168 -23.258 64.783 1.00 23.06 316 GLU A C 1
ATOM 2238 O O . GLU A 1 316 ? 39.902 -24.031 64.163 1.00 22.45 316 GLU A O 1
ATOM 2244 N N . SER A 1 317 ? 37.860 -23.464 64.913 1.00 22.08 317 SER A N 1
ATOM 2245 C CA . SER A 1 317 ? 37.208 -24.608 64.274 1.00 21.83 317 SER A CA 1
ATOM 2246 C C . SER A 1 317 ? 37.280 -24.520 62.753 1.00 22.10 317 SER A C 1
ATOM 2247 O O . SER A 1 317 ? 37.183 -25.540 62.069 1.00 22.34 317 SER A O 1
ATOM 2250 N N . GLY A 1 318 ? 37.421 -23.295 62.236 1.00 22.49 318 GLY A N 1
ATOM 2251 C CA . GLY A 1 318 ? 37.400 -23.047 60.791 1.00 21.51 318 GLY A CA 1
ATOM 2252 C C . GLY A 1 318 ? 36.008 -22.782 60.214 1.00 21.82 318 GLY A C 1
ATOM 2253 O O . GLY A 1 318 ? 35.854 -22.645 58.998 1.00 21.52 318 GLY A O 1
ATOM 2254 N N . ALA A 1 319 ? 34.993 -22.705 61.079 1.00 21.05 319 ALA A N 1
ATOM 2255 C CA . ALA A 1 319 ? 33.627 -22.382 60.651 1.00 20.97 319 ALA A CA 1
ATOM 2256 C C . ALA A 1 319 ? 33.609 -21.049 59.916 1.00 20.83 319 ALA A C 1
ATOM 2257 O O . ALA A 1 319 ? 34.405 -20.153 60.226 1.00 21.40 319 ALA A O 1
ATOM 2259 N N . SER A 1 320 ? 32.714 -20.940 58.942 1.00 20.74 320 SER A N 1
ATOM 2260 C CA . SER A 1 320 ? 32.572 -19.730 58.108 1.00 20.62 320 SER A CA 1
ATOM 2261 C C . SER A 1 320 ? 31.590 -18.716 58.696 1.00 19.40 320 SER A C 1
ATOM 2262 O O . SER A 1 320 ? 31.567 -17.549 58.282 1.00 18.83 320 SER A O 1
ATOM 2265 N N . TYR A 1 321 ? 30.753 -19.178 59.625 1.00 18.18 321 TYR A N 1
ATOM 2266 C CA . TYR A 1 321 ? 29.740 -18.327 60.261 1.00 17.21 321 TYR A CA 1
ATOM 2267 C C . TYR A 1 321 ? 29.794 -18.619 61.732 1.00 16.47 321 TYR A C 1
ATOM 2268 O O . TYR A 1 321 ? 30.020 -19.763 62.118 1.00 16.57 321 TYR A O 1
ATOM 2277 N N . ILE A 1 322 ? 29.588 -17.598 62.549 1.00 15.81 322 ILE A N 1
ATOM 2278 C CA . ILE A 1 322 ? 29.515 -17.784 63.999 1.00 15.51 322 ILE A CA 1
ATOM 2279 C C . ILE A 1 322 ? 28.238 -17.152 64.496 1.00 15.15 322 ILE A C 1
ATOM 2280 O O . ILE A 1 322 ? 27.880 -16.047 64.081 1.00 15.05 322 ILE A O 1
ATOM 2285 N N . SER A 1 323 ? 27.535 -17.863 65.377 1.00 14.59 323 SER A N 1
ATOM 2286 C CA . SER A 1 323 ? 26.355 -17.316 66.005 1.00 14.15 323 SER A CA 1
ATOM 2287 C C . SER A 1 323 ? 26.628 -17.051 67.475 1.00 13.91 323 SER A C 1
ATOM 2288 O O . SER A 1 323 ? 27.443 -17.729 68.113 1.00 13.96 323 SER A O 1
ATOM 2291 N N . ILE A 1 324 ? 25.952 -16.038 67.999 1.00 14.08 324 ILE A N 1
ATOM 2292 C CA . ILE A 1 324 ? 26.144 -15.608 69.371 1.00 14.09 324 ILE A CA 1
ATOM 2293 C C . ILE A 1 324 ? 24.865 -15.837 70.181 1.00 13.84 324 ILE A C 1
ATOM 2294 O O . ILE A 1 324 ? 23.809 -15.253 69.909 1.00 14.25 324 ILE A O 1
ATOM 2299 N N . THR A 1 325 ? 24.997 -16.704 71.181 1.00 13.91 325 THR A N 1
ATOM 2300 C CA . THR A 1 325 ? 23.927 -16.972 72.124 1.00 13.42 325 THR A CA 1
ATOM 2301 C C . THR A 1 325 ? 24.310 -16.248 73.421 1.00 13.17 325 THR A C 1
ATOM 2302 O O . THR A 1 325 ? 25.089 -16.788 74.198 1.00 13.10 325 THR A O 1
ATOM 2306 N N . SER A 1 326 ? 23.806 -15.033 73.663 1.00 13.19 326 SER A N 1
ATOM 2307 C CA . SER A 1 326 ? 22.760 -14.379 72.878 1.00 13.09 326 SER A CA 1
ATOM 2308 C C . SER A 1 326 ? 22.973 -12.875 72.899 1.00 13.10 326 SER A C 1
ATOM 2309 O O . SER A 1 326 ? 23.745 -12.376 73.707 1.00 12.55 326 SER A O 1
ATOM 2312 N N . PHE A 1 327 ? 22.271 -12.136 72.041 1.00 13.17 327 PHE A N 1
ATOM 2313 C CA . PHE A 1 327 ? 22.161 -10.720 72.331 1.00 13.24 327 PHE A CA 1
ATOM 2314 C C . PHE A 1 327 ? 21.408 -10.506 73.657 1.00 13.31 327 PHE A C 1
ATOM 2315 O O . PHE A 1 327 ? 21.883 -9.802 74.542 1.00 12.99 327 PHE A O 1
ATOM 2323 N N . ASN A 1 328 ? 20.227 -11.100 73.802 1.00 13.07 328 ASN A N 1
ATOM 2324 C CA . ASN A 1 328 ? 19.369 -10.694 74.910 1.00 13.08 328 ASN A CA 1
ATOM 2325 C C . ASN A 1 328 ? 18.398 -11.760 75.393 1.00 12.64 328 ASN A C 1
ATOM 2326 O O . ASN A 1 328 ? 17.206 -11.484 75.585 1.00 12.66 328 ASN A O 1
ATOM 2331 N N . GLU A 1 329 ? 18.918 -12.966 75.601 1.00 13.28 329 GLU A N 1
ATOM 2332 C CA . GLU A 1 329 ? 18.131 -13.999 76.283 1.00 13.29 329 GLU A CA 1
ATOM 2333 C C . GLU A 1 329 ? 18.435 -13.831 77.769 1.00 13.50 329 GLU A C 1
ATOM 2334 O O . GLU A 1 329 ? 19.270 -14.545 78.343 1.00 13.61 329 GLU A O 1
ATOM 2340 N N . TRP A 1 330 ? 17.775 -12.840 78.366 1.00 13.79 330 TRP A N 1
ATOM 2341 C CA . TRP A 1 330 ? 18.016 -12.456 79.747 1.00 13.63 330 TRP A CA 1
ATOM 2342 C C . TRP A 1 330 ? 17.690 -13.583 80.712 1.00 13.89 330 TRP A C 1
ATOM 2343 O O . TRP A 1 330 ? 18.390 -13.752 81.722 1.00 14.03 330 TRP A O 1
ATOM 2354 N N . HIS A 1 331 ? 16.665 -14.380 80.400 1.00 14.02 331 HIS A N 1
ATOM 2355 C CA . HIS A 1 331 ? 16.257 -15.432 81.345 1.00 14.12 331 HIS A CA 1
ATOM 2356 C C . HIS A 1 331 ? 17.371 -16.422 81.559 1.00 13.73 331 HIS A C 1
ATOM 2357 O O . HIS A 1 331 ? 17.452 -17.035 82.620 1.00 14.34 331 HIS A O 1
ATOM 2364 N N . GLU A 1 332 ? 18.231 -16.584 80.553 1.00 13.54 332 GLU A N 1
ATOM 2365 C CA . GLU A 1 332 ? 19.256 -17.619 80.601 1.00 13.14 332 GLU A CA 1
ATOM 2366 C C . GLU A 1 332 ? 20.657 -17.081 80.870 1.00 13.24 332 GLU A C 1
ATOM 2367 O O . GLU A 1 332 ? 21.623 -17.838 80.899 1.00 12.60 332 GLU A O 1
ATOM 2373 N N . GLY A 1 333 ? 20.745 -15.777 81.106 1.00 12.99 333 GLY A N 1
ATOM 2374 C CA . GLY A 1 333 ? 22.014 -15.179 81.534 1.00 13.30 333 GLY A CA 1
ATOM 2375 C C . GLY A 1 333 ? 23.080 -15.279 80.464 1.00 13.43 333 GLY A C 1
ATOM 2376 O O . GLY A 1 333 ? 24.277 -15.316 80.762 1.00 14.25 333 GLY A O 1
ATOM 2377 N N . THR A 1 334 ? 22.647 -15.359 79.211 1.00 13.08 334 THR A N 1
ATOM 2378 C CA . THR A 1 334 ? 23.594 -15.490 78.109 1.00 13.34 334 THR A CA 1
ATOM 2379 C C . THR A 1 334 ? 23.792 -14.185 77.345 1.00 13.50 334 THR A C 1
ATOM 2380 O O . THR A 1 334 ? 24.522 -14.178 76.366 1.00 13.55 334 THR A O 1
ATOM 2384 N N . GLN A 1 335 ? 23.162 -13.096 77.803 1.00 13.97 335 GLN A N 1
ATOM 2385 C CA . GLN A 1 335 ? 23.106 -11.841 77.040 1.00 13.85 335 GLN A CA 1
ATOM 2386 C C . GLN A 1 335 ? 24.467 -11.149 76.930 1.00 14.31 335 GLN A C 1
ATOM 2387 O O . GLN A 1 335 ? 25.250 -11.165 77.882 1.00 14.98 335 GLN A O 1
ATOM 2393 N N . ILE A 1 336 ? 24.748 -10.579 75.762 1.00 13.98 336 ILE A N 1
ATOM 2394 C CA . ILE A 1 336 ? 25.895 -9.660 75.670 1.00 14.28 336 ILE A CA 1
ATOM 2395 C C . ILE A 1 336 ? 25.407 -8.232 75.856 1.00 14.38 336 ILE A C 1
ATOM 2396 O O . ILE A 1 336 ? 26.229 -7.314 76.043 1.00 14.49 336 ILE A O 1
ATOM 2401 N N . GLU A 1 337 ? 24.084 -8.058 75.846 1.00 14.48 337 GLU A N 1
ATOM 2402 C CA . GLU A 1 337 ? 23.447 -6.755 76.089 1.00 14.65 337 GLU A CA 1
ATOM 2403 C C . GLU A 1 337 ? 23.925 -6.162 77.422 1.00 15.04 337 GLU A C 1
ATOM 2404 O O . GLU A 1 337 ? 24.125 -6.898 78.408 1.00 14.89 337 GLU A O 1
ATOM 2410 N N . PRO A 1 338 ? 24.173 -4.836 77.446 1.00 15.01 338 PRO A N 1
ATOM 2411 C CA . PRO A 1 338 ? 24.683 -4.241 78.678 1.00 15.35 338 PRO A CA 1
ATOM 2412 C C . PRO A 1 338 ? 23.800 -4.475 79.888 1.00 15.39 338 PRO A C 1
ATOM 2413 O O . PRO A 1 338 ? 22.589 -4.306 79.814 1.00 15.35 338 PRO A O 1
ATOM 2417 N N . ALA A 1 339 ? 24.444 -4.838 80.993 1.00 15.76 339 ALA A N 1
ATOM 2418 C CA . ALA A 1 339 ? 23.785 -5.086 82.268 1.00 16.34 339 ALA A CA 1
ATOM 2419 C C . ALA A 1 339 ? 24.370 -4.108 83.290 1.00 16.56 339 ALA A C 1
ATOM 2420 O O . ALA A 1 339 ? 25.515 -3.683 83.144 1.00 16.94 339 ALA A O 1
ATOM 2422 N N . VAL A 1 340 ? 23.588 -3.777 84.313 1.00 17.05 340 VAL A N 1
ATOM 2423 C CA . VAL A 1 340 ? 24.023 -2.836 85.369 1.00 17.65 340 VAL A CA 1
ATOM 2424 C C . VAL A 1 340 ? 23.904 -3.452 86.758 1.00 18.31 340 VAL A C 1
ATOM 2425 O O . VAL A 1 340 ? 23.123 -4.390 86.966 1.00 17.87 340 VAL A O 1
ATOM 2429 N N . SER A 1 341 ? 24.660 -2.921 87.720 1.00 18.96 341 SER A N 1
ATOM 2430 C CA A SER A 1 341 ? 24.475 -3.319 89.111 0.50 19.41 341 SER A CA 1
ATOM 2431 C CA B SER A 1 341 ? 24.482 -3.299 89.123 0.50 19.33 341 SER A CA 1
ATOM 2432 C C . SER A 1 341 ? 23.073 -2.913 89.561 1.00 19.78 341 SER A C 1
ATOM 2433 O O . SER A 1 341 ? 22.577 -1.831 89.203 1.00 20.01 341 SER A O 1
ATOM 2438 N N . LYS A 1 342 ? 22.425 -3.793 90.326 1.00 20.35 342 LYS A N 1
ATOM 2439 C CA A LYS A 1 342 ? 21.054 -3.573 90.774 0.50 21.00 342 LYS A CA 1
ATOM 2440 C CA B LYS A 1 342 ? 21.050 -3.582 90.767 0.50 21.07 342 LYS A CA 1
ATOM 2441 C C . LYS A 1 342 ? 20.735 -4.499 91.937 1.00 21.67 342 LYS A C 1
ATOM 2442 O O . LYS A 1 342 ? 21.151 -5.664 91.942 1.00 20.88 342 LYS A O 1
ATOM 2453 N N . LYS A 1 343 ? 20.021 -3.945 92.920 1.00 23.01 343 LYS A N 1
ATOM 2454 C CA . LYS A 1 343 ? 19.413 -4.687 94.022 1.00 25.42 343 LYS A CA 1
ATOM 2455 C C . LYS A 1 343 ? 17.959 -4.226 94.153 1.00 26.83 343 LYS A C 1
ATOM 2456 O O . LYS A 1 343 ? 17.639 -3.066 93.900 1.00 28.99 343 LYS A O 1
ATOM 2458 N N . CYS A 1 344 ? 17.071 -5.142 94.516 1.00 27.79 344 CYS A N 1
ATOM 2459 C CA . CYS A 1 344 ? 15.728 -4.779 94.963 1.00 29.07 344 CYS A CA 1
ATOM 2460 C C . CYS A 1 344 ? 15.464 -5.584 96.227 1.00 29.18 344 CYS A C 1
ATOM 2461 O O . CYS A 1 344 ? 16.310 -6.381 96.631 1.00 28.81 344 CYS A O 1
ATOM 2464 N N . ASP A 1 345 ? 14.308 -5.367 96.854 1.00 30.64 345 ASP A N 1
ATOM 2465 C CA . ASP A 1 345 ? 13.944 -6.089 98.077 1.00 31.99 345 ASP A CA 1
ATOM 2466 C C . ASP A 1 345 ? 14.012 -7.599 97.871 1.00 31.11 345 ASP A C 1
ATOM 2467 O O . ASP A 1 345 ? 14.482 -8.343 98.740 1.00 31.16 345 ASP A O 1
ATOM 2472 N N . ALA A 1 346 ? 13.584 -8.032 96.691 1.00 29.83 346 ALA A N 1
ATOM 2473 C CA . ALA A 1 346 ? 13.444 -9.453 96.388 1.00 28.10 346 ALA A CA 1
ATOM 2474 C C . ALA A 1 346 ? 14.728 -10.151 95.930 1.00 26.52 346 ALA A C 1
ATOM 2475 O O . ALA A 1 346 ? 14.858 -11.365 96.094 1.00 27.31 346 ALA A O 1
ATOM 2477 N N . PHE A 1 347 ? 15.681 -9.398 95.377 1.00 24.64 347 PHE A N 1
ATOM 2478 C CA . PHE A 1 347 ? 16.841 -10.008 94.713 1.00 22.98 347 PHE A CA 1
ATOM 2479 C C . PHE A 1 347 ? 17.995 -9.036 94.501 1.00 22.25 347 PHE A C 1
ATOM 2480 O O . PHE A 1 347 ? 17.773 -7.870 94.215 1.00 21.61 347 PHE A O 1
ATOM 2488 N N . GLU A 1 348 ? 19.217 -9.538 94.638 1.00 21.90 348 GLU A N 1
ATOM 2489 C CA . GLU A 1 348 ? 20.400 -8.807 94.198 1.00 22.56 348 GLU A CA 1
ATOM 2490 C C . GLU A 1 348 ? 20.970 -9.434 92.943 1.00 21.51 348 GLU A C 1
ATOM 2491 O O . GLU A 1 348 ? 21.397 -10.589 92.942 1.00 21.99 348 GLU A O 1
ATOM 2497 N N . TYR A 1 349 ? 20.985 -8.651 91.872 1.00 20.79 349 TYR A N 1
ATOM 2498 C CA . TYR A 1 349 ? 21.357 -9.172 90.559 1.00 19.76 349 TYR A CA 1
ATOM 2499 C C . TYR A 1 349 ? 22.861 -9.348 90.419 1.00 19.34 349 TYR A C 1
ATOM 2500 O O . TYR A 1 349 ? 23.658 -8.625 91.057 1.00 18.62 349 TYR A O 1
ATOM 2509 N N . LEU A 1 350 ? 23.253 -10.351 89.634 1.00 17.81 350 LEU A N 1
ATOM 2510 C CA . LEU A 1 350 ? 24.623 -10.446 89.147 1.00 17.93 350 LEU A CA 1
ATOM 2511 C C . LEU A 1 350 ? 24.850 -9.262 88.219 1.00 17.57 350 LEU A C 1
ATOM 2512 O O . LEU A 1 350 ? 23.886 -8.638 87.766 1.00 17.79 350 LEU A O 1
ATOM 2517 N N . ASP A 1 351 ? 26.114 -8.960 87.946 1.00 18.26 351 ASP A N 1
ATOM 2518 C CA . ASP A 1 351 ? 26.468 -7.870 87.023 1.00 17.97 351 ASP A CA 1
ATOM 2519 C C . ASP A 1 351 ? 27.842 -8.119 86.426 1.00 17.91 351 ASP A C 1
ATOM 2520 O O . ASP A 1 351 ? 28.429 -9.181 86.641 1.00 18.17 351 ASP A O 1
ATOM 2525 N N . TYR A 1 352 ? 28.366 -7.148 85.672 1.00 17.15 352 TYR A N 1
ATOM 2526 C CA . TYR A 1 352 ? 29.646 -7.344 84.988 1.00 17.17 352 TYR A CA 1
ATOM 2527 C C . TYR A 1 352 ? 30.844 -6.741 85.722 1.00 17.33 352 TYR A C 1
ATOM 2528 O O . TYR A 1 352 ? 31.965 -6.799 85.209 1.00 17.00 352 TYR A O 1
ATOM 2537 N N . LYS A 1 353 ? 30.620 -6.180 86.908 1.00 18.20 353 LYS A N 1
ATOM 2538 C CA . LYS A 1 353 ? 31.724 -5.543 87.654 1.00 18.71 353 LYS A CA 1
ATOM 2539 C C . LYS A 1 353 ? 32.874 -6.535 87.833 1.00 19.33 353 LYS A C 1
ATOM 2540 O O . LYS A 1 353 ? 32.617 -7.721 88.052 1.00 20.04 353 LYS A O 1
ATOM 2546 N N . PRO A 1 354 ? 34.136 -6.058 87.782 1.00 19.45 354 PRO A N 1
ATOM 2547 C CA . PRO A 1 354 ? 34.542 -4.648 87.703 1.00 19.32 354 PRO A CA 1
ATOM 2548 C C . PRO A 1 354 ? 34.683 -4.124 86.276 1.00 19.49 354 PRO A C 1
ATOM 2549 O O . PRO A 1 354 ? 35.338 -3.096 86.068 1.00 19.66 354 PRO A O 1
ATOM 2553 N N . LEU A 1 355 ? 34.092 -4.834 85.312 1.00 18.32 355 LEU A N 1
ATOM 2554 C CA . LEU A 1 355 ? 34.150 -4.459 83.898 1.00 17.99 355 LEU A CA 1
ATOM 2555 C C . LEU A 1 355 ? 32.975 -3.540 83.526 1.00 17.29 355 LEU A C 1
ATOM 2556 O O . LEU A 1 355 ? 32.010 -3.429 84.276 1.00 17.23 355 LEU A O 1
ATOM 2561 N N . ALA A 1 356 ? 33.080 -2.884 82.366 1.00 16.95 356 ALA A N 1
ATOM 2562 C CA . ALA A 1 356 ? 32.093 -1.925 81.871 1.00 16.73 356 ALA A CA 1
ATOM 2563 C C . ALA A 1 356 ? 30.754 -2.598 81.613 1.00 17.02 356 ALA A C 1
ATOM 2564 O O . ALA A 1 356 ? 30.717 -3.799 81.348 1.00 16.99 356 ALA A O 1
ATOM 2566 N N . ASP A 1 357 ? 29.673 -1.823 81.682 1.00 17.47 357 ASP A N 1
ATOM 2567 C CA . ASP A 1 357 ? 28.318 -2.323 81.369 1.00 17.57 357 ASP A CA 1
ATOM 2568 C C . ASP A 1 357 ? 28.299 -2.911 79.957 1.00 17.41 357 ASP A C 1
ATOM 2569 O O . ASP A 1 357 ? 27.611 -3.917 79.686 1.00 16.34 357 ASP A O 1
ATOM 2574 N N . ASP A 1 358 ? 29.072 -2.285 79.070 1.00 16.80 358 ASP A N 1
ATOM 2575 C CA . ASP A 1 358 ? 29.138 -2.663 77.663 1.00 16.90 358 ASP A CA 1
ATOM 2576 C C . ASP A 1 358 ? 30.358 -3.519 77.347 1.00 16.04 358 ASP A C 1
ATOM 2577 O O . ASP A 1 358 ? 30.729 -3.656 76.183 1.00 16.46 358 ASP A O 1
ATOM 2582 N N . TYR A 1 359 ? 30.970 -4.111 78.373 1.00 15.97 359 TYR A N 1
ATOM 2583 C CA . TYR A 1 359 ? 32.136 -4.949 78.169 1.00 16.53 359 TYR A CA 1
ATOM 2584 C C . TYR A 1 359 ? 31.922 -6.006 77.086 1.00 16.34 359 TYR A C 1
ATOM 2585 O O . TYR A 1 359 ? 32.802 -6.241 76.247 1.00 15.88 359 TYR A O 1
ATOM 2594 N N . TYR A 1 360 ? 30.773 -6.684 77.123 1.00 15.52 360 TYR A N 1
ATOM 2595 C CA . TYR A 1 360 ? 30.580 -7.798 76.196 1.00 15.70 360 TYR A CA 1
ATOM 2596 C C . TYR A 1 360 ? 30.327 -7.349 74.769 1.00 15.56 360 TYR A C 1
ATOM 2597 O O . TYR A 1 360 ? 30.658 -8.068 73.849 1.00 16.14 360 TYR A O 1
ATOM 2606 N N . LEU A 1 361 ? 29.832 -6.125 74.594 1.00 15.89 361 LEU A N 1
ATOM 2607 C CA . LEU A 1 361 ? 29.726 -5.547 73.252 1.00 16.37 361 LEU A CA 1
ATOM 2608 C C . LEU A 1 361 ? 31.113 -5.222 72.716 1.00 17.41 361 LEU A C 1
ATOM 2609 O O . LEU A 1 361 ? 31.435 -5.571 71.578 1.00 17.88 361 LEU A O 1
ATOM 2614 N N . ILE A 1 362 ? 31.925 -4.547 73.537 1.00 18.33 362 ILE A N 1
ATOM 2615 C CA . ILE A 1 362 ? 33.330 -4.258 73.210 1.00 18.91 362 ILE A CA 1
ATOM 2616 C C . ILE A 1 362 ? 34.121 -5.510 72.862 1.00 18.79 362 ILE A C 1
ATOM 2617 O O . ILE A 1 362 ? 34.829 -5.553 71.850 1.00 18.62 362 ILE A O 1
ATOM 2622 N N . ARG A 1 363 ? 33.989 -6.540 73.698 1.00 18.82 363 ARG A N 1
ATOM 2623 C CA . ARG A 1 363 ? 34.757 -7.767 73.525 1.00 18.61 363 ARG A CA 1
ATOM 2624 C C . ARG A 1 363 ? 34.284 -8.568 72.301 1.00 18.11 363 ARG A C 1
ATOM 2625 O O . ARG A 1 363 ? 35.081 -9.257 71.656 1.00 17.79 363 ARG A O 1
ATOM 2633 N N . THR A 1 364 ? 32.988 -8.487 71.994 1.00 17.68 364 THR A N 1
ATOM 2634 C CA . THR A 1 364 ? 32.461 -9.068 70.755 1.00 17.56 364 THR A CA 1
ATOM 2635 C C . THR A 1 364 ? 33.133 -8.456 69.511 1.00 17.83 364 THR A C 1
ATOM 2636 O O . THR A 1 364 ? 33.577 -9.188 68.621 1.00 18.56 364 THR A O 1
ATOM 2640 N N . ALA A 1 365 ? 33.224 -7.127 69.476 1.00 18.08 365 ALA A N 1
ATOM 2641 C CA . ALA A 1 365 ? 33.896 -6.421 68.377 1.00 18.66 365 ALA A CA 1
ATOM 2642 C C . ALA A 1 365 ? 35.323 -6.923 68.180 1.00 18.73 365 ALA A C 1
ATOM 2643 O O . ALA A 1 365 ? 35.755 -7.115 67.042 1.00 18.46 365 ALA A O 1
ATOM 2645 N N . TYR A 1 366 ? 36.039 -7.135 69.291 1.00 19.79 366 TYR A N 1
ATOM 2646 C CA . TYR A 1 366 ? 37.384 -7.716 69.285 1.00 20.54 366 TYR A CA 1
ATOM 2647 C C . TYR A 1 366 ? 37.410 -9.089 68.620 1.00 20.20 366 TYR A C 1
ATOM 2648 O O . TYR A 1 366 ? 38.237 -9.359 67.751 1.00 19.41 366 TYR A O 1
ATOM 2657 N N . TRP A 1 367 ? 36.501 -9.961 69.037 1.00 19.16 367 TRP A N 1
ATOM 2658 C CA . TRP A 1 367 ? 36.426 -11.306 68.477 1.00 19.05 367 TRP A CA 1
ATOM 2659 C C . TRP A 1 367 ? 35.966 -11.335 67.019 1.00 18.93 367 TRP A C 1
ATOM 2660 O O . TRP A 1 367 ? 36.461 -12.143 66.229 1.00 19.53 367 TRP A O 1
ATOM 2671 N N . VAL A 1 368 ? 35.030 -10.464 66.666 1.00 18.88 368 VAL A N 1
ATOM 2672 C CA . VAL A 1 368 ? 34.638 -10.310 65.261 1.00 19.32 368 VAL A CA 1
ATOM 2673 C C . VAL A 1 368 ? 35.865 -9.937 64.409 1.00 20.37 368 VAL A C 1
ATOM 2674 O O . VAL A 1 368 ? 36.069 -10.496 63.335 1.00 20.33 368 VAL A O 1
ATOM 2678 N N . ASP A 1 369 ? 36.693 -9.018 64.898 1.00 21.91 369 ASP A N 1
ATOM 2679 C CA . ASP A 1 369 ? 37.906 -8.671 64.156 1.00 23.73 369 ASP A CA 1
ATOM 2680 C C . ASP A 1 369 ? 38.876 -9.860 64.047 1.00 23.59 369 ASP A C 1
ATOM 2681 O O . ASP A 1 369 ? 39.455 -10.097 62.976 1.00 23.18 369 ASP A O 1
ATOM 2686 N N . GLU A 1 370 ? 39.031 -10.617 65.134 1.00 23.39 370 GLU A N 1
ATOM 2687 C CA . GLU A 1 370 ? 39.850 -11.832 65.097 1.00 23.93 370 GLU A CA 1
ATOM 2688 C C . GLU A 1 370 ? 39.289 -12.829 64.090 1.00 23.99 370 GLU A C 1
ATOM 2689 O O . GLU A 1 370 ? 40.036 -13.508 63.392 1.00 23.57 370 GLU A O 1
ATOM 2695 N N . PHE A 1 371 ? 37.963 -12.924 64.035 1.00 23.55 371 PHE A N 1
ATOM 2696 C CA . PHE A 1 371 ? 37.287 -13.829 63.107 1.00 24.20 371 PHE A CA 1
ATOM 2697 C C . PHE A 1 371 ? 37.540 -13.421 61.648 1.00 24.92 371 PHE A C 1
ATOM 2698 O O . PHE A 1 371 ? 37.847 -14.275 60.801 1.00 25.20 371 PHE A O 1
ATOM 2706 N N . ARG A 1 372 ? 37.444 -12.124 61.371 1.00 26.14 372 ARG A N 1
ATOM 2707 C CA . ARG A 1 372 ? 37.649 -11.619 60.012 1.00 27.69 372 ARG A CA 1
ATOM 2708 C C . ARG A 1 372 ? 39.090 -11.840 59.565 1.00 29.41 372 ARG A C 1
ATOM 2709 O O . ARG A 1 372 ? 39.330 -12.213 58.416 1.00 29.95 372 ARG A O 1
ATOM 2717 N N .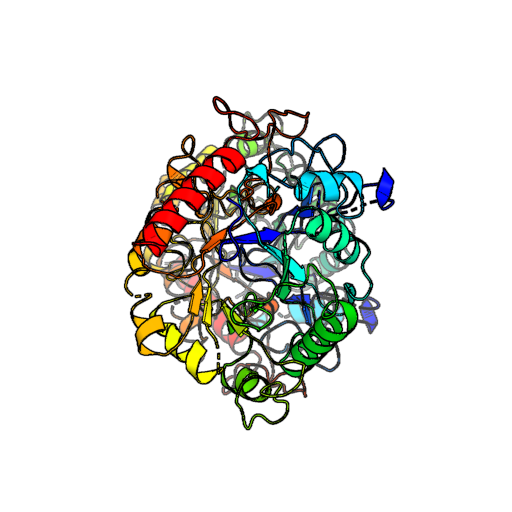 LYS A 1 373 ? 40.036 -11.644 60.485 1.00 31.24 373 LYS A N 1
ATOM 2718 C CA . LYS A 1 373 ? 41.457 -11.891 60.206 1.00 33.03 373 LYS A CA 1
ATOM 2719 C C . LYS A 1 373 ? 41.738 -13.375 59.936 1.00 33.46 373 LYS A C 1
ATOM 2720 O O . LYS A 1 373 ? 42.539 -13.712 59.056 1.00 34.01 373 LYS A O 1
ATOM 2726 N N . ALA A 1 374 ? 41.070 -14.256 60.679 1.00 33.59 374 ALA A N 1
ATOM 2727 C CA . ALA A 1 374 ? 41.217 -15.704 60.484 1.00 33.66 374 ALA A CA 1
ATOM 2728 C C . ALA A 1 374 ? 40.626 -16.154 59.143 1.00 34.44 374 ALA A C 1
ATOM 2729 O O . ALA A 1 374 ? 41.223 -16.976 58.434 1.00 34.30 374 ALA A O 1
ATOM 2731 N N . ARG A 1 375 ? 39.461 -15.609 58.802 1.00 35.48 375 ARG A N 1
ATOM 2732 C CA . ARG A 1 375 ? 38.795 -15.924 57.541 1.00 37.73 375 ARG A CA 1
ATOM 2733 C C . ARG A 1 375 ? 39.556 -15.356 56.332 1.00 39.71 375 ARG A C 1
ATOM 2734 O O . ARG A 1 375 ? 39.568 -15.965 55.263 1.00 40.31 375 ARG A O 1
ATOM 2736 N N . SER A 1 376 ? 40.181 -14.191 56.506 1.00 41.53 376 SER A N 1
ATOM 2737 C CA . SER A 1 376 ? 41.022 -13.598 55.456 1.00 43.05 376 SER A CA 1
ATOM 2738 C C . SER A 1 376 ? 42.285 -14.436 55.249 1.00 43.99 376 SER A C 1
ATOM 2739 O O . SER A 1 376 ? 42.762 -14.584 54.124 1.00 43.74 376 SER A O 1
ATOM 2741 N N . ALA A 1 377 ? 42.822 -14.974 56.345 1.00 45.60 377 ALA A N 1
ATOM 2742 C CA . ALA A 1 377 ? 43.930 -15.925 56.284 1.00 46.30 377 ALA A CA 1
ATOM 2743 C C . ALA A 1 377 ? 43.392 -17.337 56.068 1.00 47.64 377 ALA A C 1
ATOM 2744 O O . ALA A 1 377 ? 44.018 -18.154 55.393 1.00 48.99 377 ALA A O 1
ATOM 2746 N N . THR B 1 37 ? -5.071 -59.398 108.144 1.00 36.88 37 THR B N 1
ATOM 2747 C CA . THR B 1 37 ? -4.477 -59.430 106.771 1.00 35.91 37 THR B CA 1
ATOM 2748 C C . THR B 1 37 ? -4.094 -58.026 106.232 1.00 34.48 37 THR B C 1
ATOM 2749 O O . THR B 1 37 ? -3.177 -57.893 105.409 1.00 35.30 37 THR B O 1
ATOM 2753 N N . LEU B 1 38 ? -4.791 -56.999 106.715 1.00 30.53 38 LEU B N 1
ATOM 2754 C CA . LEU B 1 38 ? -4.593 -55.608 106.280 1.00 28.08 38 LEU B CA 1
ATOM 2755 C C . LEU B 1 38 ? -3.422 -54.963 107.020 1.00 26.17 38 LEU B C 1
ATOM 2756 O O . LEU B 1 38 ? -3.453 -54.878 108.247 1.00 26.83 38 LEU B O 1
ATOM 2761 N N . ASP B 1 39 ? -2.402 -54.497 106.297 1.00 23.67 39 ASP B N 1
ATOM 2762 C CA . ASP B 1 39 ? -1.164 -54.069 106.948 1.00 22.28 39 ASP B CA 1
ATOM 2763 C C . ASP B 1 39 ? -1.079 -52.577 107.226 1.00 21.84 39 ASP B C 1
ATOM 2764 O O . ASP B 1 39 ? -1.141 -51.772 106.300 1.00 21.01 39 ASP B O 1
ATOM 2769 N N . ASP B 1 40 ? -0.898 -52.220 108.499 1.00 20.64 40 ASP B N 1
ATOM 2770 C CA . ASP B 1 40 ? -0.797 -50.813 108.902 1.00 20.75 40 ASP B CA 1
ATOM 2771 C C . ASP B 1 40 ? 0.620 -50.223 108.849 1.00 19.86 40 ASP B C 1
ATOM 2772 O O . ASP B 1 40 ? 0.829 -49.093 109.296 1.00 20.19 40 ASP B O 1
ATOM 2777 N N . HIS B 1 41 ? 1.575 -50.968 108.293 1.00 18.36 41 HIS B N 1
ATOM 2778 C CA . HIS B 1 41 ? 2.931 -50.445 108.048 1.00 17.80 41 HIS B CA 1
ATOM 2779 C C . HIS B 1 41 ? 3.237 -50.358 106.549 1.00 16.73 41 HIS B C 1
ATOM 2780 O O . HIS B 1 41 ? 4.404 -50.192 106.150 1.00 16.96 41 HIS B O 1
ATOM 2787 N N . THR B 1 42 ? 2.198 -50.489 105.728 1.00 16.08 42 THR B N 1
ATOM 2788 C CA . THR B 1 42 ? 2.325 -50.365 104.268 1.00 15.52 42 THR B CA 1
ATOM 2789 C C . THR B 1 42 ? 1.442 -49.220 103.814 1.00 15.07 42 THR B C 1
ATOM 2790 O O . THR B 1 42 ? 0.250 -49.185 104.134 1.00 14.83 42 THR B O 1
ATOM 2794 N N . ILE B 1 43 ? 2.044 -48.286 103.073 1.00 14.41 43 ILE B N 1
ATOM 2795 C CA . ILE B 1 43 ? 1.409 -47.001 102.797 1.00 13.79 43 ILE B CA 1
ATOM 2796 C C . ILE B 1 43 ? 1.481 -46.702 101.316 1.00 13.32 43 ILE B C 1
ATOM 2797 O O . ILE B 1 43 ? 2.565 -46.609 100.759 1.00 13.46 43 ILE B O 1
ATOM 2802 N N . SER B 1 44 ? 0.326 -46.553 100.675 1.00 13.09 44 SER B N 1
ATOM 2803 C CA . SER B 1 44 ? 0.303 -46.238 99.244 1.00 13.03 44 SER B CA 1
ATOM 2804 C C . SER B 1 44 ? 0.319 -44.732 99.091 1.00 13.02 44 SER B C 1
ATOM 2805 O O . SER B 1 44 ? -0.180 -44.015 99.957 1.00 13.51 44 SER B O 1
ATOM 2808 N N . PHE B 1 45 ? 0.885 -44.250 97.992 1.00 12.66 45 PHE B N 1
ATOM 2809 C CA . PHE B 1 45 ? 0.747 -42.840 97.646 1.00 12.60 45 PHE B CA 1
ATOM 2810 C C . PHE B 1 45 ? -0.493 -42.657 96.776 1.00 12.52 45 PHE B C 1
ATOM 2811 O O . PHE B 1 45 ? -0.599 -43.224 95.678 1.00 12.53 45 PHE B O 1
ATOM 2819 N N . TYR B 1 46 ? -1.425 -41.860 97.299 1.00 12.61 46 TYR B N 1
ATOM 2820 C CA . TYR B 1 46 ? -2.758 -41.702 96.730 1.00 13.20 46 TYR B CA 1
ATOM 2821 C C . TYR B 1 46 ? -2.947 -40.280 96.229 1.00 12.97 46 TYR B C 1
ATOM 2822 O O . TYR B 1 46 ? -2.565 -39.322 96.908 1.00 12.60 46 TYR B O 1
ATOM 2831 N N . TYR B 1 47 ? -3.524 -40.158 95.036 1.00 13.05 47 TYR B N 1
ATOM 2832 C CA . TYR B 1 47 ? -3.665 -38.878 94.341 1.00 13.33 47 TYR B CA 1
ATOM 2833 C C . TYR B 1 47 ? -5.141 -38.577 94.158 1.00 13.93 47 TYR B C 1
ATOM 2834 O O . TYR B 1 47 ? -5.869 -39.376 93.566 1.00 13.83 47 TYR B O 1
ATOM 2843 N N . ASN B 1 48 ? -5.567 -37.438 94.707 1.00 14.51 48 ASN B N 1
ATOM 2844 C CA . ASN B 1 48 ? -6.978 -37.060 94.668 1.00 15.01 48 ASN B CA 1
ATOM 2845 C C . ASN B 1 48 ? -7.234 -35.862 93.753 1.00 15.54 48 ASN B C 1
ATOM 2846 O O . ASN B 1 48 ? -8.169 -35.066 93.969 1.00 15.36 48 ASN B O 1
ATOM 2851 N N . TRP B 1 49 ? -6.387 -35.738 92.731 1.00 15.43 49 TRP B N 1
ATOM 2852 C CA . TRP B 1 49 ? -6.408 -34.574 91.838 1.00 15.78 49 TRP B CA 1
ATOM 2853 C C . TRP B 1 49 ? -7.168 -34.773 90.518 1.00 16.18 49 TRP B C 1
ATOM 2854 O O . TRP B 1 49 ? -7.157 -33.892 89.647 1.00 16.62 49 TRP B O 1
ATOM 2865 N N . TYR B 1 50 ? -7.841 -35.918 90.378 1.00 15.92 50 TYR B N 1
ATOM 2866 C CA . TYR B 1 50 ? -8.585 -36.246 89.155 1.00 16.64 50 TYR B CA 1
ATOM 2867 C C . TYR B 1 50 ? -9.984 -35.655 89.168 1.00 17.61 50 TYR B C 1
ATOM 2868 O O . TYR B 1 50 ? -10.634 -35.586 90.210 1.00 17.84 50 TYR B O 1
ATOM 2877 N N . GLY B 1 51 ? -10.430 -35.240 87.991 1.00 18.46 51 GLY B N 1
ATOM 2878 C CA . GLY B 1 51 ? -11.759 -34.638 87.832 1.00 19.17 51 GLY B CA 1
ATOM 2879 C C . GLY B 1 51 ? -12.290 -34.894 86.434 1.00 19.91 51 GLY B C 1
ATOM 2880 O O . GLY B 1 51 ? -11.517 -35.116 85.502 1.00 19.52 51 GLY B O 1
ATOM 2881 N N . ASN B 1 52 ? -13.616 -34.875 86.275 1.00 20.26 52 ASN B N 1
ATOM 2882 C CA . ASN B 1 52 ? -14.220 -35.093 84.955 1.00 20.74 52 ASN B CA 1
ATOM 2883 C C . ASN B 1 52 ? -15.427 -34.175 84.717 1.00 21.50 52 ASN B C 1
ATOM 2884 O O . ASN B 1 52 ? -15.844 -33.483 85.644 1.00 21.43 52 ASN B O 1
ATOM 2889 N N . PRO B 1 53 ? -15.957 -34.153 83.479 1.00 22.86 53 PRO B N 1
ATOM 2890 C CA . PRO B 1 53 ? -17.071 -33.233 83.199 1.00 24.46 53 PRO B CA 1
ATOM 2891 C C . PRO B 1 53 ? -18.321 -33.482 84.048 1.00 25.42 53 PRO B C 1
ATOM 2892 O O . PRO B 1 53 ? -18.870 -32.521 84.610 1.00 26.58 53 PRO B O 1
ATOM 2896 N N . SER B 1 54 ? -18.760 -34.739 84.156 1.00 26.98 54 SER B N 1
ATOM 2897 C CA . SER B 1 54 ? -20.002 -35.048 84.895 1.00 27.71 54 SER B CA 1
ATOM 2898 C C . SER B 1 54 ? -19.938 -34.645 86.370 1.00 28.18 54 SER B C 1
ATOM 2899 O O . SER B 1 54 ? -20.881 -34.065 86.909 1.00 28.79 54 SER B O 1
ATOM 2902 N N . VAL B 1 55 ? -18.810 -34.912 87.022 1.00 26.97 55 VAL B N 1
ATOM 2903 C CA . VAL B 1 55 ? -18.707 -34.639 88.446 1.00 26.84 55 VAL B CA 1
ATOM 2904 C C . VAL B 1 55 ? -18.137 -33.259 88.750 1.00 27.21 55 VAL B C 1
ATOM 2905 O O . VAL B 1 55 ? -18.536 -32.635 89.734 1.00 27.46 55 VAL B O 1
ATOM 2909 N N . ASP B 1 56 ? -17.214 -32.779 87.912 1.00 26.60 56 ASP B N 1
ATOM 2910 C CA . ASP B 1 56 ? -16.446 -31.564 88.223 1.00 26.56 56 ASP B CA 1
ATOM 2911 C C . ASP B 1 56 ? -16.620 -30.421 87.221 1.00 26.58 56 ASP B C 1
ATOM 2912 O O . ASP B 1 56 ? -16.142 -29.310 87.458 1.00 27.66 56 ASP B O 1
ATOM 2917 N N . GLY B 1 57 ? -17.288 -30.693 86.106 1.00 26.64 57 GLY B N 1
ATOM 2918 C CA . GLY B 1 57 ? -17.521 -29.674 85.079 1.00 26.66 57 GLY B CA 1
ATOM 2919 C C . GLY B 1 57 ? -16.429 -29.573 84.027 1.00 26.10 57 GLY B C 1
ATOM 2920 O O . GLY B 1 57 ? -16.583 -28.865 83.029 1.00 27.13 57 GLY B O 1
ATOM 2921 N N . GLU B 1 58 ? -15.313 -30.273 84.247 1.00 24.48 58 GLU B N 1
ATOM 2922 C CA . GLU B 1 58 ? -14.220 -30.291 83.284 1.00 23.49 58 GLU B CA 1
ATOM 2923 C C . GLU B 1 58 ? -13.248 -31.409 83.648 1.00 21.63 58 GLU B C 1
ATOM 2924 O O . GLU B 1 58 ? -13.181 -31.808 84.802 1.00 20.55 58 GLU B O 1
ATOM 2938 N N . LYS B 1 60 ? -9.907 -32.788 84.856 1.00 18.70 60 LYS B N 1
ATOM 2939 C CA . LYS B 1 60 ? -8.842 -32.310 85.721 1.00 18.49 60 LYS B CA 1
ATOM 2940 C C . LYS B 1 60 ? -7.808 -33.424 85.808 1.00 17.19 60 LYS B C 1
ATOM 2941 O O . LYS B 1 60 ? -8.151 -34.550 86.120 1.00 16.77 60 LYS B O 1
ATOM 2947 N N . HIS B 1 61 ? -6.562 -33.092 85.482 1.00 16.30 61 HIS B N 1
ATOM 2948 C CA . HIS B 1 61 ? -5.442 -34.061 85.432 1.00 16.09 61 HIS B CA 1
ATOM 2949 C C . HIS B 1 61 ? -5.456 -35.070 84.282 1.00 15.79 61 HIS B C 1
ATOM 2950 O O . HIS B 1 61 ? -4.424 -35.273 83.657 1.00 15.50 61 HIS B O 1
ATOM 2957 N N . TRP B 1 62 ? -6.604 -35.661 83.950 1.00 15.31 62 TRP B N 1
ATOM 2958 C CA . TRP B 1 62 ? -6.669 -36.437 82.697 1.00 15.60 62 TRP B CA 1
ATOM 2959 C C . TRP B 1 62 ? -6.345 -35.520 81.517 1.00 15.72 62 TRP B C 1
ATOM 2960 O O . TRP B 1 62 ? -5.800 -35.956 80.523 1.00 14.85 62 TRP B O 1
ATOM 2984 N N . HIS B 1 64 ? -3.873 -32.558 80.784 1.00 16.33 64 HIS B N 1
ATOM 2985 C CA . HIS B 1 64 ? -2.609 -32.190 81.407 1.00 15.87 64 HIS B CA 1
ATOM 2986 C C . HIS B 1 64 ? -1.709 -31.539 80.362 1.00 15.60 64 HIS B C 1
ATOM 2987 O O . HIS B 1 64 ? -1.805 -31.870 79.167 1.00 15.15 64 HIS B O 1
ATOM 2994 N N . PRO B 1 65 ? -0.848 -30.597 80.794 1.00 15.61 65 PRO B N 1
ATOM 2995 C CA . PRO B 1 65 ? 0.119 -30.081 79.816 1.00 15.83 65 PRO B CA 1
ATOM 2996 C C . PRO B 1 65 ? 1.186 -31.109 79.436 1.00 16.17 65 PRO B C 1
ATOM 2997 O O . PRO B 1 65 ? 1.401 -32.119 80.141 1.00 16.76 65 PRO B O 1
ATOM 3001 N N . ILE B 1 66 ? 1.842 -30.852 78.316 1.00 15.59 66 ILE B N 1
ATOM 3002 C CA . ILE B 1 66 ? 2.990 -31.646 77.902 1.00 15.04 66 ILE B CA 1
ATOM 3003 C C . ILE B 1 66 ? 4.230 -30.825 78.207 1.00 15.09 66 ILE B C 1
ATOM 3004 O O . ILE B 1 66 ? 4.419 -29.749 77.631 1.00 15.17 66 ILE B O 1
ATOM 3009 N N . ALA B 1 67 ? 5.064 -31.318 79.122 1.00 14.34 67 ALA B N 1
ATOM 3010 C CA . ALA B 1 67 ? 6.167 -30.505 79.659 1.00 14.65 67 ALA B CA 1
ATOM 3011 C C . ALA B 1 67 ? 7.318 -30.379 78.668 1.00 14.57 67 ALA B C 1
ATOM 3012 O O . ALA B 1 67 ? 7.674 -31.341 77.984 1.00 14.69 67 ALA B O 1
ATOM 3014 N N . LEU B 1 68 ? 7.903 -29.183 78.606 1.00 14.59 68 LEU B N 1
ATOM 3015 C CA . LEU B 1 68 ? 9.121 -28.967 77.824 1.00 15.21 68 LEU B CA 1
ATOM 3016 C C . LEU B 1 68 ? 10.281 -29.723 78.455 1.00 14.79 68 LEU B C 1
ATOM 3017 O O . LEU B 1 68 ? 10.316 -29.924 79.678 1.00 15.01 68 LEU B O 1
ATOM 3022 N N . ALA B 1 69 ? 11.246 -30.104 77.629 1.00 14.80 69 ALA B N 1
ATOM 3023 C CA . ALA B 1 69 ? 12.480 -30.724 78.122 1.00 14.84 69 ALA B CA 1
ATOM 3024 C C . ALA B 1 69 ? 13.247 -29.723 78.998 1.00 15.06 69 ALA B C 1
ATOM 3025 O O . ALA B 1 69 ? 13.194 -28.517 78.741 1.00 15.29 69 ALA B O 1
ATOM 3027 N N . PRO B 1 70 ? 13.935 -30.206 80.050 1.00 15.17 70 PRO B N 1
ATOM 3028 C CA . PRO B 1 70 ? 14.612 -29.269 80.940 1.00 14.66 70 PRO B CA 1
ATOM 3029 C C . PRO B 1 70 ? 15.594 -28.370 80.179 1.00 14.90 70 PRO B C 1
ATOM 3030 O O . PRO B 1 70 ? 16.431 -28.863 79.423 1.00 14.47 70 PRO B O 1
ATOM 3034 N N . GLY B 1 71 ? 15.448 -27.066 80.390 1.00 14.88 71 GLY B N 1
ATOM 3035 C CA . GLY B 1 71 ? 16.320 -26.073 79.761 1.00 15.48 71 GLY B CA 1
ATOM 3036 C C . GLY B 1 71 ? 15.920 -25.647 78.363 1.00 16.01 71 GLY B C 1
ATOM 3037 O O . GLY B 1 71 ? 16.588 -24.800 77.769 1.00 16.40 71 GLY B O 1
ATOM 3038 N N . HIS B 1 72 ? 14.854 -26.229 77.816 1.00 15.79 72 HIS B N 1
ATOM 3039 C CA . HIS B 1 72 ? 14.449 -25.930 76.433 1.00 16.34 72 HIS B CA 1
ATOM 3040 C C . HIS B 1 72 ? 13.272 -24.974 76.331 1.00 16.66 72 HIS B C 1
ATOM 3041 O O . HIS B 1 72 ? 12.388 -24.959 77.192 1.00 17.76 72 HIS B O 1
ATOM 3048 N N . SER B 1 73 ? 13.280 -24.170 75.276 1.00 17.03 73 SER B N 1
ATOM 3049 C CA . SER B 1 73 ? 12.170 -23.278 74.960 1.00 18.03 73 SER B CA 1
ATOM 3050 C C . SER B 1 73 ? 11.125 -23.989 74.118 1.00 17.77 73 SER B C 1
ATOM 3051 O O . SER B 1 73 ? 11.432 -24.940 73.407 1.00 18.12 73 SER B O 1
ATOM 3054 N N . GLY B 1 74 ? 9.893 -23.505 74.190 1.00 18.22 74 GLY B N 1
ATOM 3055 C CA . GLY B 1 74 ? 8.826 -24.037 73.354 1.00 18.99 74 GLY B CA 1
ATOM 3056 C C . GLY B 1 74 ? 7.475 -23.614 73.871 1.00 19.93 74 GLY B C 1
ATOM 3057 O O . GLY B 1 74 ? 7.366 -23.035 74.948 1.00 19.94 74 GLY B O 1
ATOM 3058 N N . ASP B 1 75 ? 6.449 -23.896 73.086 1.00 21.14 75 ASP B N 1
ATOM 3059 C CA . ASP B 1 75 ? 5.075 -23.753 73.545 1.00 23.18 75 ASP B CA 1
ATOM 3060 C C . ASP B 1 75 ? 4.769 -25.013 74.322 1.00 23.82 75 ASP B C 1
ATOM 3061 O O . ASP B 1 75 ? 5.255 -26.101 73.975 1.00 24.84 75 ASP B O 1
ATOM 3066 N N . VAL B 1 76 ? 4.010 -24.867 75.397 1.00 23.18 76 VAL B N 1
ATOM 3067 C CA . VAL B 1 76 ? 3.617 -26.019 76.199 1.00 22.74 76 VAL B CA 1
ATOM 3068 C C . VAL B 1 76 ? 2.398 -26.658 75.535 1.00 22.55 76 VAL B C 1
ATOM 3069 O O . VAL B 1 76 ? 1.376 -26.000 75.308 1.00 22.85 76 VAL B O 1
ATOM 3073 N N . GLY B 1 77 ? 2.521 -27.933 75.192 1.00 21.92 77 GLY B N 1
ATOM 3074 C CA . GLY B 1 77 ? 1.429 -28.643 74.550 1.00 20.47 77 GLY B CA 1
ATOM 3075 C C . GLY B 1 77 ? 0.399 -29.100 75.567 1.00 19.13 77 GLY B C 1
ATOM 3076 O O . GLY B 1 77 ? 0.536 -28.861 76.763 1.00 17.95 77 GLY B O 1
ATOM 3077 N N . ALA B 1 78 ? -0.638 -29.781 75.083 1.00 19.14 78 ALA B N 1
ATOM 3078 C CA . ALA B 1 78 ? -1.744 -30.163 75.936 1.00 18.61 78 ALA B CA 1
ATOM 3079 C C . ALA B 1 78 ? -2.297 -31.519 75.523 1.00 17.86 78 ALA B C 1
ATOM 3080 O O . ALA B 1 78 ? -2.421 -31.801 74.334 1.00 18.22 78 ALA B O 1
ATOM 3082 N N . ILE B 1 79 ? -2.591 -32.376 76.504 1.00 16.65 79 ILE B N 1
ATOM 3083 C CA . ILE B 1 79 ? -3.430 -33.546 76.244 1.00 16.32 79 ILE B CA 1
ATOM 3084 C C . ILE B 1 79 ? -4.810 -33.194 76.792 1.00 15.82 79 ILE B C 1
ATOM 3085 O O . ILE B 1 79 ? -4.921 -32.786 77.941 1.00 15.22 79 ILE B O 1
ATOM 3090 N N . SER B 1 80 ? -5.850 -33.348 75.968 1.00 16.59 80 SER B N 1
ATOM 3091 C CA . SER B 1 80 ? -7.185 -32.836 76.320 1.00 16.89 80 SER B CA 1
ATOM 3092 C C . SER B 1 80 ? -7.920 -33.621 77.413 1.00 16.83 80 SER B C 1
ATOM 3093 O O . SER B 1 80 ? -8.780 -33.070 78.103 1.00 16.95 80 SER B O 1
ATOM 3096 N N . GLY B 1 81 ? -7.625 -34.913 77.541 1.00 16.68 81 GLY B N 1
ATOM 3097 C CA . GLY B 1 81 ? -8.365 -35.774 78.484 1.00 16.76 81 GLY B CA 1
ATOM 3098 C C . GLY B 1 81 ? -9.687 -36.253 77.914 1.00 17.23 81 GLY B C 1
ATOM 3099 O O . GLY B 1 81 ? -10.427 -36.997 78.571 1.00 16.71 81 GLY B O 1
ATOM 3100 N N . LEU B 1 82 ? -9.975 -35.818 76.688 1.00 17.29 82 LEU B N 1
ATOM 3101 C CA . LEU B 1 82 ? -11.254 -36.100 76.022 1.00 17.82 82 LEU B CA 1
ATOM 3102 C C . LEU B 1 82 ? -11.081 -37.080 74.870 1.00 17.91 82 LEU B C 1
ATOM 3103 O O . LEU B 1 82 ? -9.979 -37.254 74.356 1.00 17.72 82 LEU B O 1
ATOM 3108 N N . ASN B 1 83 ? -12.169 -37.731 74.455 1.00 18.30 83 ASN B N 1
ATOM 3109 C CA . ASN B 1 83 ? -12.101 -38.687 73.349 1.00 18.61 83 ASN B CA 1
ATOM 3110 C C . ASN B 1 83 ? -11.120 -39.825 73.651 1.00 18.69 83 ASN B C 1
ATOM 3111 O O . ASN B 1 83 ? -10.480 -40.374 72.746 1.00 18.72 83 ASN B O 1
ATOM 3116 N N . ASP B 1 84 ? -11.009 -40.164 74.936 1.00 18.87 84 ASP B N 1
ATOM 3117 C CA . ASP B 1 84 ? -10.130 -41.233 75.410 1.00 19.19 84 ASP B CA 1
ATOM 3118 C C . ASP B 1 84 ? -8.645 -40.922 75.227 1.00 18.30 84 ASP B C 1
ATOM 3119 O O . ASP B 1 84 ? -7.811 -41.821 75.313 1.00 18.53 84 ASP B O 1
ATOM 3124 N N . ASP B 1 85 ? -8.337 -39.648 75.005 1.00 16.92 85 ASP B N 1
ATOM 3125 C CA . ASP B 1 85 ? -6.970 -39.155 74.847 1.00 16.58 85 ASP B CA 1
ATOM 3126 C C . ASP B 1 85 ? -6.552 -38.525 76.158 1.00 15.65 85 ASP B C 1
ATOM 3127 O O . ASP B 1 85 ? -6.827 -37.356 76.397 1.00 14.81 85 ASP B O 1
ATOM 3132 N N . ILE B 1 86 ? -5.908 -39.312 77.021 1.00 14.79 86 ILE B N 1
ATOM 3133 C CA . ILE B 1 86 ? -5.696 -38.908 78.410 1.00 14.66 86 ILE B CA 1
ATOM 3134 C C . ILE B 1 86 ? -4.198 -38.883 78.791 1.00 14.34 86 ILE B C 1
ATOM 3135 O O . ILE B 1 86 ? -3.375 -39.526 78.152 1.00 13.89 86 ILE B O 1
ATOM 3140 N N . ALA B 1 87 ? -3.868 -38.116 79.826 1.00 14.15 87 ALA B N 1
ATOM 3141 C CA . ALA B 1 87 ? -2.474 -37.762 80.105 1.00 13.84 87 ALA B CA 1
ATOM 3142 C C . ALA B 1 87 ? -1.750 -38.849 80.917 1.00 13.96 87 ALA B C 1
ATOM 3143 O O . ALA B 1 87 ? -1.268 -38.604 82.028 1.00 13.83 87 ALA B O 1
ATOM 3145 N N . CYS B 1 88 ? -1.705 -40.050 80.357 1.00 13.81 88 CYS B N 1
ATOM 3146 C CA . CYS B 1 88 ? -0.975 -41.170 80.971 1.00 14.02 88 CYS B CA 1
ATOM 3147 C C . CYS B 1 88 ? -0.738 -42.240 79.922 1.00 13.52 88 CYS B C 1
ATOM 3148 O O . CYS B 1 88 ? -1.373 -42.227 78.870 1.00 13.25 88 CYS B O 1
ATOM 3151 N N . ASN B 1 89 ? 0.221 -43.123 80.184 1.00 13.30 89 ASN B N 1
ATOM 3152 C CA . ASN B 1 89 ? 0.586 -44.144 79.216 1.00 13.56 89 ASN B CA 1
ATOM 3153 C C . ASN B 1 89 ? -0.236 -45.414 79.370 1.00 13.57 89 ASN B C 1
ATOM 3154 O O . ASN B 1 89 ? -0.245 -46.228 78.466 1.00 13.64 89 ASN B O 1
ATOM 3159 N N . PHE B 1 90 ? -0.901 -45.567 80.514 1.00 13.94 90 PHE B N 1
ATOM 3160 C CA . PHE B 1 90 ? -1.892 -46.629 80.728 1.00 14.16 90 PHE B CA 1
ATOM 3161 C C . PHE B 1 90 ? -3.280 -46.004 80.833 1.00 14.96 90 PHE B C 1
ATOM 3162 O O . PHE B 1 90 ? -3.412 -44.787 80.939 1.00 14.90 90 PHE B O 1
ATOM 3170 N N . TYR B 1 91 ? -4.314 -46.852 80.844 1.00 15.24 91 TYR B N 1
ATOM 3171 C CA . TYR B 1 91 ? -5.692 -46.404 80.880 1.00 16.29 91 TYR B CA 1
ATOM 3172 C C . TYR B 1 91 ? -6.446 -47.053 82.057 1.00 16.06 91 TYR B C 1
ATOM 3173 O O . TYR B 1 91 ? -6.447 -48.277 82.170 1.00 16.18 91 TYR B O 1
ATOM 3182 N N . PRO B 1 92 ? -7.083 -46.241 82.932 1.00 16.50 92 PRO B N 1
ATOM 3183 C CA . PRO B 1 92 ? -7.700 -46.830 84.134 1.00 16.22 92 PRO B CA 1
ATOM 3184 C C . PRO B 1 92 ? -8.929 -47.689 83.850 1.00 16.89 92 PRO B C 1
ATOM 3185 O O . PRO B 1 92 ? -9.763 -47.361 82.990 1.00 16.37 92 PRO B O 1
ATOM 3189 N N . GLU B 1 93 ? -9.033 -48.782 84.589 1.00 17.22 93 GLU B N 1
ATOM 3190 C CA . GLU B 1 93 ? -10.271 -49.565 84.588 1.00 17.77 93 GLU B CA 1
ATOM 3191 C C . GLU B 1 93 ? -11.495 -48.676 84.870 1.00 17.85 93 GLU B C 1
ATOM 3192 O O . GLU B 1 93 ? -12.549 -48.850 84.237 1.00 17.37 93 GLU B O 1
ATOM 3198 N N . LEU B 1 94 ? -11.354 -47.731 85.796 1.00 17.42 94 LEU B N 1
ATOM 3199 C CA . LEU B 1 94 ? -12.445 -46.817 86.173 1.00 17.74 94 LEU B CA 1
ATOM 3200 C C . LEU B 1 94 ? -12.625 -45.605 85.256 1.00 17.87 94 LEU B C 1
ATOM 3201 O O . LEU B 1 94 ? -13.421 -44.707 85.550 1.00 18.81 94 LEU B O 1
ATOM 3206 N N . GLY B 1 95 ? -11.879 -45.579 84.154 1.00 17.86 95 GLY B N 1
ATOM 3207 C CA . GLY B 1 95 ? -11.995 -44.518 83.158 1.00 18.00 95 GLY B CA 1
ATOM 3208 C C . GLY B 1 95 ? -11.442 -43.203 83.665 1.00 17.96 95 GLY B C 1
ATOM 3209 O O . GLY B 1 95 ? -10.636 -43.177 84.601 1.00 17.97 95 GLY B O 1
ATOM 3210 N N . THR B 1 96 ? -11.896 -42.108 83.055 1.00 17.61 96 THR B N 1
ATOM 3211 C CA . THR B 1 96 ? -11.505 -40.768 83.485 1.00 17.54 96 THR B CA 1
ATOM 3212 C C . THR B 1 96 ? -12.326 -40.377 84.693 1.00 17.87 96 THR B C 1
ATOM 3213 O O . THR B 1 96 ? -13.246 -39.542 84.619 1.00 17.97 96 THR B O 1
ATOM 3217 N N . TYR B 1 97 ? -11.976 -40.975 85.823 1.00 17.54 97 TYR B N 1
ATOM 3218 C CA . TYR B 1 97 ? -12.792 -40.859 87.009 1.00 17.55 97 TYR B CA 1
ATOM 3219 C C . TYR B 1 97 ? -12.567 -39.554 87.762 1.00 17.61 97 TYR B C 1
ATOM 3220 O O . TYR B 1 97 ? -11.576 -38.837 87.528 1.00 17.50 97 TYR B O 1
ATOM 3229 N N . SER B 1 98 ? -13.499 -39.229 88.664 1.00 17.90 98 SER B N 1
ATOM 3230 C CA . SER B 1 98 ? -13.342 -38.072 89.521 1.00 18.70 98 SER B CA 1
ATOM 3231 C C . SER B 1 98 ? -12.969 -38.514 90.924 1.00 18.66 98 SER B C 1
ATOM 3232 O O . SER B 1 98 ? -13.593 -39.418 91.476 1.00 18.65 98 SER B O 1
ATOM 3235 N N . SER B 1 99 ? -11.985 -37.839 91.499 1.00 18.99 99 SER B N 1
ATOM 3236 C CA . SER B 1 99 ? -11.573 -38.084 92.878 1.00 20.01 99 SER B CA 1
ATOM 3237 C C . SER B 1 99 ? -12.654 -37.612 93.857 1.00 21.75 99 SER B C 1
ATOM 3238 O O . SER B 1 99 ? -12.658 -37.989 95.030 1.00 20.73 99 SER B O 1
ATOM 3241 N N . ASN B 1 100 ? -13.576 -36.796 93.354 1.00 23.91 100 ASN B N 1
ATOM 3242 C CA . ASN B 1 100 ? -14.686 -36.288 94.158 1.00 26.44 100 ASN B CA 1
ATOM 3243 C C . ASN B 1 100 ? -15.969 -37.115 94.059 1.00 27.40 100 ASN B C 1
ATOM 3244 O O . ASN B 1 100 ? -16.988 -36.750 94.653 1.00 30.24 100 ASN B O 1
ATOM 3249 N N . ASP B 1 101 ? -15.909 -38.228 93.330 1.00 27.68 101 ASP B N 1
ATOM 3250 C CA . ASP B 1 101 ? -17.020 -39.157 93.150 1.00 27.45 101 ASP B CA 1
ATOM 3251 C C . ASP B 1 101 ? -17.023 -40.190 94.283 1.00 28.32 101 ASP B C 1
ATOM 3252 O O . ASP B 1 101 ? -16.110 -41.020 94.365 1.00 26.48 101 ASP B O 1
ATOM 3257 N N . PRO B 1 102 ? -18.057 -40.160 95.154 1.00 29.22 102 PRO B N 1
ATOM 3258 C CA . PRO B 1 102 ? -18.124 -41.164 96.232 1.00 28.98 102 PRO B CA 1
ATOM 3259 C C . PRO B 1 102 ? -18.112 -42.631 95.783 1.00 28.65 102 PRO B C 1
ATOM 3260 O O . PRO B 1 102 ? -17.627 -43.485 96.538 1.00 30.08 102 PRO B O 1
ATOM 3264 N N . GLU B 1 103 ? -18.624 -42.942 94.589 1.00 27.32 103 GLU B N 1
ATOM 3265 C CA . GLU B 1 103 ? -18.577 -44.312 94.081 1.00 26.26 103 GLU B CA 1
ATOM 3266 C C . GLU B 1 103 ? -17.124 -44.723 93.839 1.00 24.94 103 GLU B C 1
ATOM 3267 O O . GLU B 1 103 ? -16.719 -45.831 94.183 1.00 24.87 103 GLU B O 1
ATOM 3269 N N . ILE B 1 104 ? -16.352 -43.810 93.251 1.00 23.74 104 ILE B N 1
ATOM 3270 C CA . ILE B 1 104 ? -14.939 -44.071 92.941 1.00 22.50 104 ILE B CA 1
ATOM 3271 C C . ILE B 1 104 ? -14.134 -44.298 94.221 1.00 21.89 104 ILE B C 1
ATOM 3272 O O . ILE B 1 104 ? -13.374 -45.267 94.320 1.00 21.76 104 ILE B O 1
ATOM 3277 N N . ILE B 1 105 ? -14.342 -43.432 95.201 1.00 21.56 105 ILE B N 1
ATOM 3278 C CA . ILE B 1 105 ? -13.631 -43.516 96.482 1.00 22.11 105 ILE B CA 1
ATOM 3279 C C . ILE B 1 105 ? -13.898 -44.846 97.191 1.00 22.06 105 ILE B C 1
ATOM 3280 O O . ILE B 1 105 ? -12.968 -45.477 97.700 1.00 21.31 105 ILE B O 1
ATOM 3285 N N . ARG B 1 106 ? -15.161 -45.288 97.205 1.00 22.10 106 ARG B N 1
ATOM 3286 C CA . ARG B 1 106 ? -15.484 -46.599 97.774 1.00 21.88 106 ARG B CA 1
ATOM 3287 C C . ARG B 1 106 ? -14.741 -47.694 97.046 1.00 20.79 106 ARG B C 1
ATOM 3288 O O . ARG B 1 106 ? -14.175 -48.597 97.678 1.00 21.00 106 ARG B O 1
ATOM 3296 N N . LYS B 1 107 ? -14.727 -47.621 95.714 1.00 20.25 107 LYS B N 1
ATOM 3297 C CA . LYS B 1 107 ? -14.019 -48.607 94.924 1.00 19.78 107 LYS B CA 1
ATOM 3298 C C . LYS B 1 107 ? -12.509 -48.565 95.204 1.00 18.97 107 LYS B C 1
ATOM 3299 O O . LYS B 1 107 ? -11.862 -49.614 95.261 1.00 18.72 107 LYS B O 1
ATOM 3305 N N . HIS B 1 108 ? -11.966 -47.360 95.383 1.00 18.38 108 HIS B N 1
ATOM 3306 C CA . HIS B 1 108 ? -10.527 -47.226 95.646 1.00 17.58 108 HIS B CA 1
ATOM 3307 C C . HIS B 1 108 ? -10.160 -47.878 96.977 1.00 17.49 108 HIS B C 1
ATOM 3308 O O . HIS B 1 108 ? -9.158 -48.575 97.075 1.00 17.38 108 HIS B O 1
ATOM 3315 N N . ILE B 1 109 ? -10.993 -47.670 97.988 1.00 18.05 109 ILE B N 1
ATOM 3316 C CA . ILE B 1 109 ? -10.744 -48.239 99.305 1.00 18.26 109 ILE B CA 1
ATOM 3317 C C . ILE B 1 109 ? -10.839 -49.763 99.233 1.00 18.51 109 ILE B C 1
ATOM 3318 O O . ILE B 1 109 ? -9.979 -50.475 99.757 1.00 18.20 109 ILE B O 1
ATOM 3323 N N . ARG B 1 110 ? -11.868 -50.266 98.544 1.00 18.59 110 ARG B N 1
ATOM 3324 C CA . ARG B 1 110 ? -11.979 -51.707 98.313 1.00 18.96 110 ARG B CA 1
ATOM 3325 C C . ARG B 1 110 ? -10.752 -52.296 97.599 1.00 18.66 110 ARG B C 1
ATOM 3326 O O . ARG B 1 110 ? -10.338 -53.417 97.897 1.00 19.34 110 ARG B O 1
ATOM 3336 N N . HIS B 1 112 ? -7.676 -51.144 97.947 1.00 17.51 112 HIS B N 1
ATOM 3337 C CA . HIS B 1 112 ? -6.651 -51.247 98.988 1.00 17.81 112 HIS B CA 1
ATOM 3338 C C . HIS B 1 112 ? -6.834 -52.498 99.848 1.00 18.37 112 HIS B C 1
ATOM 3339 O O . HIS B 1 112 ? -5.851 -53.161 100.193 1.00 17.96 112 HIS B O 1
ATOM 3346 N N . ILE B 1 113 ? -8.094 -52.844 100.131 1.00 19.18 113 ILE B N 1
ATOM 3347 C CA . ILE B 1 113 ? -8.389 -54.094 100.846 1.00 20.18 113 ILE B CA 1
ATOM 3348 C C . ILE B 1 113 ? -7.892 -55.298 100.055 1.00 20.06 113 ILE B C 1
ATOM 3349 O O . ILE B 1 113 ? -7.255 -56.192 100.622 1.00 19.90 113 ILE B O 1
ATOM 3354 N N . LYS B 1 114 ? -8.147 -55.314 98.742 1.00 19.81 114 LYS B N 1
ATOM 3355 C CA . LYS B 1 114 ? -7.655 -56.383 97.898 1.00 20.05 114 LYS B CA 1
ATOM 3356 C C . LYS B 1 114 ? -6.129 -56.483 97.981 1.00 19.53 114 LYS B C 1
ATOM 3357 O O . LYS B 1 114 ? -5.575 -57.585 98.003 1.00 19.77 114 LYS B O 1
ATOM 3363 N N . ALA B 1 115 ? -5.460 -55.329 98.060 1.00 18.47 115 ALA B N 1
ATOM 3364 C CA . ALA B 1 115 ? -3.995 -55.277 98.085 1.00 18.50 115 ALA B CA 1
ATOM 3365 C C . ALA B 1 115 ? -3.407 -55.482 99.481 1.00 18.46 115 ALA B C 1
ATOM 3366 O O . ALA B 1 115 ? -2.184 -55.556 99.637 1.00 17.43 115 ALA B O 1
ATOM 3368 N N . ASN B 1 116 ? -4.275 -55.591 100.490 1.00 19.28 116 ASN B N 1
ATOM 3369 C CA . ASN B 1 116 ? -3.852 -55.664 101.905 1.00 20.24 116 ASN B CA 1
ATOM 3370 C C . ASN B 1 116 ? -3.086 -54.426 102.384 1.00 19.26 116 ASN B C 1
ATOM 3371 O O . ASN B 1 116 ? -2.322 -54.486 103.348 1.00 19.45 116 ASN B O 1
ATOM 3376 N N . VAL B 1 117 ? -3.306 -53.292 101.719 1.00 18.05 117 VAL B N 1
ATOM 3377 C CA . VAL B 1 117 ? -2.604 -52.055 102.074 1.00 17.03 117 VAL B CA 1
ATOM 3378 C C . VAL B 1 117 ? -3.495 -51.273 103.024 1.00 16.62 117 VAL B C 1
ATOM 3379 O O . VAL B 1 117 ? -4.566 -50.806 102.639 1.00 16.25 117 VAL B O 1
ATOM 3383 N N . GLY B 1 118 ? -3.062 -51.144 104.279 1.00 16.34 118 GLY B N 1
ATOM 3384 C CA . GLY B 1 118 ? -3.889 -50.528 105.315 1.00 16.21 118 GLY B CA 1
ATOM 3385 C C . GLY B 1 118 ? -3.860 -49.017 105.437 1.00 15.78 118 GLY B C 1
ATOM 3386 O O . GLY B 1 118 ? -4.667 -48.435 106.180 1.00 16.52 118 GLY B O 1
ATOM 3387 N N . VAL B 1 119 ? -2.916 -48.379 104.741 1.00 15.56 119 VAL B N 1
ATOM 3388 C CA . VAL B 1 119 ? -2.734 -46.930 104.831 1.00 15.16 119 VAL B CA 1
ATOM 3389 C C . VAL B 1 119 ? -2.589 -46.282 103.456 1.00 14.88 119 VAL B C 1
ATOM 3390 O O . VAL B 1 119 ? -1.883 -46.798 102.600 1.00 14.93 119 VAL B O 1
ATOM 3394 N N . LEU B 1 120 ? -3.289 -45.172 103.274 1.00 14.68 120 LEU B N 1
ATOM 3395 C CA . LEU B 1 120 ? -3.175 -44.332 102.082 1.00 14.90 120 LEU B CA 1
ATOM 3396 C C . LEU B 1 120 ? -2.593 -42.993 102.532 1.00 14.48 120 LEU B C 1
ATOM 3397 O O . LEU B 1 120 ? -3.023 -42.443 103.541 1.00 14.71 120 LEU B O 1
ATOM 3402 N N . SER B 1 121 ? -1.640 -42.464 101.764 1.00 13.46 121 SER B N 1
ATOM 3403 C CA . SER B 1 121 ? -1.088 -41.144 102.024 1.00 13.16 121 SER B CA 1
ATOM 3404 C C . SER B 1 121 ? -1.569 -40.236 100.910 1.00 13.19 121 SER B C 1
ATOM 3405 O O . SER B 1 121 ? -1.116 -40.344 99.776 1.00 12.89 121 SER B O 1
ATOM 3408 N N . VAL B 1 122 ? -2.503 -39.352 101.242 1.00 13.15 122 VAL B N 1
ATOM 3409 C CA . VAL B 1 122 ? -3.146 -38.528 100.224 1.00 13.53 122 VAL B CA 1
ATOM 3410 C C . VAL B 1 122 ? -2.375 -37.242 99.954 1.00 13.45 122 VAL B C 1
ATOM 3411 O O . VAL B 1 122 ? -1.926 -36.564 100.889 1.00 13.73 122 VAL B O 1
ATOM 3415 N N . THR B 1 123 ? -2.247 -36.923 98.668 1.00 13.67 123 THR B N 1
ATOM 3416 C CA A THR B 1 123 ? -1.668 -35.651 98.223 0.50 13.80 123 THR B CA 1
ATOM 3417 C CA B THR B 1 123 ? -1.639 -35.686 98.217 0.50 14.38 123 THR B CA 1
ATOM 3418 C C . THR B 1 123 ? -2.362 -34.498 98.889 1.00 14.56 123 THR B C 1
ATOM 3419 O O . THR B 1 123 ? -3.590 -34.456 98.918 1.00 14.73 123 THR B O 1
ATOM 3426 N N . TRP B 1 124 ? -1.582 -33.566 99.422 1.00 15.00 124 TRP B N 1
ATOM 3427 C CA . TRP B 1 124 ? -2.131 -32.395 100.100 1.00 15.98 124 TRP B CA 1
ATOM 3428 C C . TRP B 1 124 ? -1.432 -31.135 99.579 1.00 16.59 124 TRP B C 1
ATOM 3429 O O . TRP B 1 124 ? -0.221 -30.995 99.690 1.00 16.27 124 TRP B O 1
ATOM 3440 N N . TRP B 1 125 ? -2.226 -30.214 99.033 1.00 17.63 125 TRP B N 1
ATOM 3441 C CA . TRP B 1 125 ? -1.706 -29.095 98.272 1.00 18.76 125 TRP B CA 1
ATOM 3442 C C . TRP B 1 125 ? -1.896 -27.741 98.972 1.00 19.98 125 TRP B C 1
ATOM 3443 O O . TRP B 1 125 ? -1.915 -26.694 98.324 1.00 20.72 125 TRP B O 1
ATOM 3454 N N . GLY B 1 126 ? -2.007 -27.768 100.296 1.00 20.34 126 GLY B N 1
ATOM 3455 C CA . GLY B 1 126 ? -2.035 -26.537 101.091 1.00 21.25 126 GLY B CA 1
ATOM 3456 C C . GLY B 1 126 ? -3.432 -25.974 101.222 1.00 21.94 126 GLY B C 1
ATOM 3457 O O . GLY B 1 126 ? -4.411 -26.708 101.132 1.00 20.91 126 GLY B O 1
ATOM 3458 N N . GLU B 1 127 ? -3.511 -24.655 101.417 1.00 23.63 127 GLU B N 1
ATOM 3459 C CA . GLU B 1 127 ? -4.789 -23.956 101.655 1.00 25.07 127 GLU B CA 1
ATOM 3460 C C . GLU B 1 127 ? -5.881 -24.260 100.634 1.00 25.75 127 GLU B C 1
ATOM 3461 O O . GLU B 1 127 ? -7.064 -24.330 100.987 1.00 26.87 127 GLU B O 1
ATOM 3463 N N . SER B 1 128 ? -5.499 -24.452 99.372 1.00 26.39 128 SER B N 1
ATOM 3464 C CA . SER B 1 128 ? -6.472 -24.728 98.316 1.00 26.44 128 SER B CA 1
ATOM 3465 C C . SER B 1 128 ? -7.197 -26.063 98.521 1.00 26.26 128 SER B C 1
ATOM 3466 O O . SER B 1 128 ? -8.224 -26.323 97.882 1.00 25.97 128 SER B O 1
ATOM 3469 N N . ASP B 1 129 ?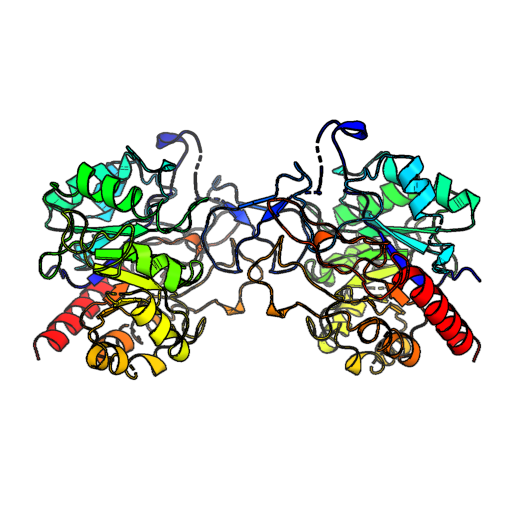 -6.658 -26.904 99.407 1.00 25.70 129 ASP B N 1
ATOM 3470 C CA . ASP B 1 129 ? -7.298 -28.177 99.748 1.00 25.88 129 ASP B CA 1
ATOM 3471 C C . ASP B 1 129 ? -8.170 -28.113 101.012 1.00 26.80 129 ASP B C 1
ATOM 3472 O O . ASP B 1 129 ? -8.812 -29.103 101.363 1.00 26.51 129 ASP B O 1
ATOM 3477 N N . TYR B 1 130 ? -8.206 -26.961 101.683 1.00 28.69 130 TYR B N 1
ATOM 3478 C CA . TYR B 1 130 ? -9.076 -26.789 102.858 1.00 30.10 130 TYR B CA 1
ATOM 3479 C C . TYR B 1 130 ? -10.527 -27.014 102.449 1.00 31.96 130 TYR B C 1
ATOM 3480 O O . TYR B 1 130 ? -10.974 -26.511 101.417 1.00 32.69 130 TYR B O 1
ATOM 3489 N N . GLY B 1 131 ? -11.252 -27.793 103.244 1.00 34.42 131 GLY B N 1
ATOM 3490 C CA . GLY B 1 131 ? -12.645 -28.119 102.940 1.00 35.76 131 GLY B CA 1
ATOM 3491 C C . GLY B 1 131 ? -12.849 -29.048 101.755 1.00 37.28 131 GLY B C 1
ATOM 3492 O O . GLY B 1 131 ? -13.982 -29.244 101.309 1.00 37.98 131 GLY B O 1
ATOM 3493 N N . ASN B 1 132 ? -11.757 -29.625 101.251 1.00 36.78 132 ASN B N 1
ATOM 3494 C CA . ASN B 1 132 ? -11.784 -30.562 100.131 1.00 36.87 132 ASN B CA 1
ATOM 3495 C C . ASN B 1 132 ? -12.749 -31.740 100.360 1.00 36.42 132 ASN B C 1
ATOM 3496 O O . ASN B 1 132 ? -12.660 -32.433 101.381 1.00 36.14 132 ASN B O 1
ATOM 3501 N N . GLN B 1 133 ? -13.642 -31.961 99.390 1.00 35.03 133 GLN B N 1
ATOM 3502 C CA . GLN B 1 133 ? -14.640 -33.038 99.432 1.00 34.77 133 GLN B CA 1
ATOM 3503 C C . GLN B 1 133 ? -14.050 -34.453 99.524 1.00 33.64 133 GLN B C 1
ATOM 3504 O O . GLN B 1 133 ? -14.471 -35.246 100.376 1.00 34.45 133 GLN B O 1
ATOM 3506 N N . SER B 1 134 ? -13.084 -34.760 98.657 1.00 31.31 134 SER B N 1
ATOM 3507 C CA . SER B 1 134 ? -12.555 -36.120 98.543 1.00 30.03 134 SER B CA 1
ATOM 3508 C C . SER B 1 134 ? -11.887 -36.647 99.825 1.00 28.34 134 SER B C 1
ATOM 3509 O O . SER B 1 134 ? -11.989 -37.836 100.121 1.00 26.92 134 SER B O 1
ATOM 3512 N N . VAL B 1 135 ? -11.243 -35.764 100.587 1.00 28.45 135 VAL B N 1
ATOM 3513 C CA . VAL B 1 135 ? -10.543 -36.173 101.816 1.00 28.43 135 VAL B CA 1
ATOM 3514 C C . VAL B 1 135 ? -11.511 -36.719 102.866 1.00 29.11 135 VAL B C 1
ATOM 3515 O O . VAL B 1 135 ? -11.235 -37.739 103.493 1.00 27.34 135 VAL B O 1
ATOM 3519 N N . SER B 1 136 ? -12.650 -36.046 103.036 1.00 30.25 136 SER B N 1
ATOM 3520 C CA . SER B 1 136 ? -13.692 -36.517 103.957 1.00 31.02 136 SER B CA 1
ATOM 3521 C C . SER B 1 136 ? -14.248 -37.860 103.532 1.00 30.28 136 SER B C 1
ATOM 3522 O O . SER B 1 136 ? -14.434 -38.753 104.366 1.00 31.17 136 SER B O 1
ATOM 3525 N N . LEU B 1 137 ? -14.500 -37.999 102.234 1.00 29.47 137 LEU B N 1
ATOM 3526 C CA . LEU B 1 137 ? -14.995 -39.234 101.662 1.00 28.37 137 LEU B CA 1
ATOM 3527 C C . LEU B 1 137 ? -13.990 -40.345 101.857 1.00 26.60 137 LEU B C 1
ATOM 3528 O O . LEU B 1 137 ? -14.370 -41.457 102.209 1.00 25.76 137 LEU B O 1
ATOM 3533 N N . LEU B 1 138 ? -12.711 -40.041 101.599 1.00 24.13 138 LEU B N 1
ATOM 3534 C CA A LEU B 1 138 ? -11.638 -41.013 101.781 0.50 23.48 138 LEU B CA 1
ATOM 3535 C CA B LEU B 1 138 ? -11.647 -41.023 101.783 0.50 23.47 138 LEU B CA 1
ATOM 3536 C C . LEU B 1 138 ? -11.633 -41.538 103.217 1.00 22.78 138 LEU B C 1
ATOM 3537 O O . LEU B 1 138 ? -11.579 -42.749 103.446 1.00 22.57 138 LEU B O 1
ATOM 3546 N N . LEU B 1 139 ? -11.707 -40.612 104.167 1.00 23.23 139 LEU B N 1
ATOM 3547 C CA . LEU B 1 139 ? -11.681 -40.943 105.578 1.00 23.12 139 LEU B CA 1
ATOM 3548 C C . LEU B 1 139 ? -12.903 -41.778 105.950 1.00 24.00 139 LEU B C 1
ATOM 3549 O O . LEU B 1 139 ? -12.770 -42.839 106.566 1.00 23.65 139 LEU B O 1
ATOM 3554 N N . ASP B 1 140 ? -14.086 -41.316 105.543 1.00 24.89 140 ASP B N 1
ATOM 3555 C CA . ASP B 1 140 ? -15.317 -42.076 105.801 1.00 25.26 140 ASP B CA 1
ATOM 3556 C C . ASP B 1 140 ? -15.292 -43.501 105.241 1.00 24.95 140 ASP B C 1
ATOM 3557 O O . ASP B 1 140 ? -15.639 -44.461 105.941 1.00 25.43 140 ASP B O 1
ATOM 3562 N N . GLU B 1 141 ? -14.880 -43.647 103.984 1.00 23.99 141 GLU B N 1
ATOM 3563 C CA . GLU B 1 141 ? -14.819 -44.959 103.373 1.00 23.63 141 GLU B CA 1
ATOM 3564 C C . GLU B 1 141 ? -13.754 -45.834 104.000 1.00 22.33 141 GLU B C 1
ATOM 3565 O O . GLU B 1 141 ? -13.937 -47.040 104.133 1.00 21.57 141 GLU B O 1
ATOM 3571 N N . ALA B 1 142 ? -12.630 -45.229 104.373 1.00 21.31 142 ALA B N 1
ATOM 3572 C CA . ALA B 1 142 ? -11.548 -46.007 104.955 1.00 21.32 142 ALA B CA 1
ATOM 3573 C C . ALA B 1 142 ? -12.000 -46.598 106.293 1.00 21.68 142 ALA B C 1
ATOM 3574 O O . ALA B 1 142 ? -11.739 -47.772 106.590 1.00 21.43 142 ALA B O 1
ATOM 3576 N N . ALA B 1 143 ? -12.716 -45.789 107.064 1.00 22.44 143 ALA B N 1
ATOM 3577 C CA . ALA B 1 143 ? -13.170 -46.180 108.393 1.00 23.66 143 ALA B CA 1
ATOM 3578 C C . ALA B 1 143 ? -14.134 -47.369 108.328 1.00 24.82 143 ALA B C 1
ATOM 3579 O O . ALA B 1 143 ? -14.164 -48.184 109.246 1.00 25.97 143 ALA B O 1
ATOM 3581 N N . LYS B 1 144 ? -14.888 -47.499 107.236 1.00 25.86 144 LYS B N 1
ATOM 3582 C CA . LYS B 1 144 ? -15.855 -48.613 107.106 1.00 26.30 144 LYS B CA 1
ATOM 3583 C C . LYS B 1 144 ? -15.168 -49.979 107.059 1.00 25.85 144 LYS B C 1
ATOM 3584 O O . LYS B 1 144 ? -15.778 -51.002 107.392 1.00 26.27 144 LYS B O 1
ATOM 3590 N N . VAL B 1 145 ? -13.896 -49.995 106.653 1.00 24.32 145 VAL B N 1
ATOM 3591 C CA . VAL B 1 145 ? -13.172 -51.244 106.420 1.00 23.37 145 VAL B CA 1
ATOM 3592 C C . VAL B 1 145 ? -11.874 -51.373 107.213 1.00 22.72 145 VAL B C 1
ATOM 3593 O O . VAL B 1 145 ? -11.112 -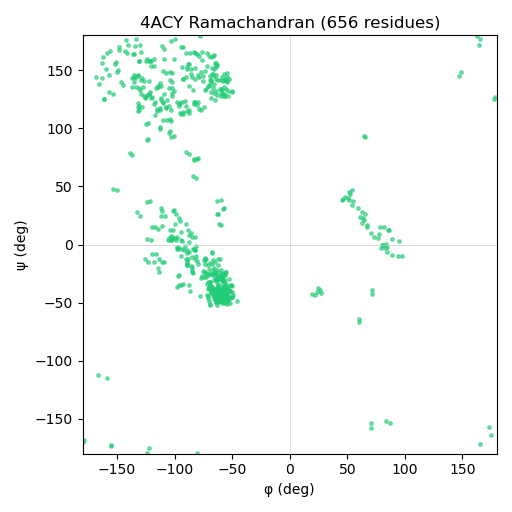52.322 107.006 1.00 23.87 145 VAL B O 1
ATOM 3597 N N . GLY B 1 146 ? -11.602 -50.409 108.082 1.00 21.95 146 GLY B N 1
ATOM 3598 C CA . GLY B 1 146 ? -10.420 -50.456 108.937 1.00 20.90 146 GLY B CA 1
ATOM 3599 C C . GLY B 1 146 ? -9.153 -49.893 108.315 1.00 20.47 146 GLY B C 1
ATOM 3600 O O . GLY B 1 146 ? -8.061 -50.109 108.843 1.00 20.42 146 GLY B O 1
ATOM 3601 N N . ALA B 1 147 ? -9.295 -49.195 107.183 1.00 19.49 147 ALA B N 1
ATOM 3602 C CA . ALA B 1 147 ? -8.132 -48.576 106.539 1.00 18.83 147 ALA B CA 1
ATOM 3603 C C . ALA B 1 147 ? -7.899 -47.197 107.130 1.00 17.99 147 ALA B C 1
ATOM 3604 O O . ALA B 1 147 ? -8.778 -46.632 107.792 1.00 17.52 147 ALA B O 1
ATOM 3606 N N . LYS B 1 148 ? -6.709 -46.648 106.884 1.00 17.02 148 LYS B N 1
ATOM 3607 C CA . LYS B 1 148 ? -6.292 -45.396 107.507 1.00 16.72 148 LYS B CA 1
ATOM 3608 C C . LYS B 1 148 ? -5.742 -44.437 106.459 1.00 15.82 148 LYS B C 1
ATOM 3609 O O . LYS B 1 148 ? -5.318 -44.865 105.393 1.00 15.34 148 LYS B O 1
ATOM 3615 N N . VAL B 1 149 ? -5.752 -43.149 106.797 1.00 15.19 149 VAL B N 1
ATOM 3616 C CA . VAL B 1 149 ? -5.313 -42.086 105.889 1.00 14.79 149 VAL B CA 1
ATOM 3617 C C . VAL B 1 149 ? -4.312 -41.175 106.572 1.00 14.51 149 VAL B C 1
ATOM 3618 O O . VA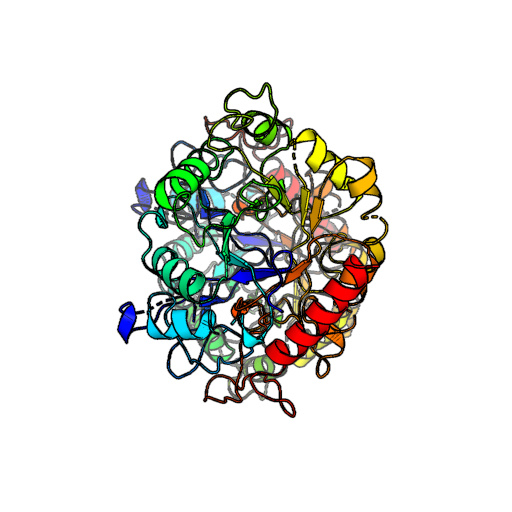L B 1 149 ? -4.554 -40.661 107.685 1.00 13.84 149 VAL B O 1
ATOM 3622 N N . CYS B 1 150 ? -3.188 -40.963 105.889 1.00 13.98 150 CYS B N 1
ATOM 3623 C CA . CYS B 1 150 ? -2.219 -39.954 106.304 1.00 14.04 150 CYS B CA 1
ATOM 3624 C C . CYS B 1 150 ? -1.998 -38.994 105.135 1.00 14.01 150 CYS B C 1
ATOM 3625 O O . CYS B 1 150 ? -2.636 -39.130 104.080 1.00 13.39 150 CYS B O 1
ATOM 3628 N N . PHE B 1 151 ? -1.119 -38.011 105.332 1.00 14.38 151 PHE B N 1
ATOM 3629 C CA . PHE B 1 151 ? -1.016 -36.894 104.387 1.00 14.77 151 PHE B CA 1
ATOM 3630 C C . PHE B 1 151 ? 0.386 -36.732 103.804 1.00 14.53 151 PHE B C 1
ATOM 3631 O O . PHE B 1 151 ? 1.398 -36.922 104.499 1.00 15.28 151 PHE B O 1
ATOM 3639 N N . HIS B 1 152 ? 0.407 -36.408 102.511 1.00 13.77 152 HIS B N 1
ATOM 3640 C CA . HIS B 1 152 ? 1.624 -36.235 101.715 1.00 13.55 152 HIS B CA 1
ATOM 3641 C C . HIS B 1 152 ? 1.673 -34.768 101.361 1.00 13.82 152 HIS B C 1
ATOM 3642 O O . HIS B 1 152 ? 0.965 -34.325 100.455 1.00 13.77 152 HIS B O 1
ATOM 3649 N N . ILE B 1 153 ? 2.475 -34.007 102.107 1.00 13.92 153 ILE B N 1
ATOM 3650 C CA . ILE B 1 153 ? 2.506 -32.551 101.930 1.00 14.53 153 ILE B CA 1
ATOM 3651 C C . ILE B 1 153 ? 3.307 -32.186 100.683 1.00 14.48 153 ILE B C 1
ATOM 3652 O O . ILE B 1 153 ? 4.497 -32.446 100.605 1.00 14.74 153 ILE B O 1
ATOM 3657 N N . GLU B 1 154 ? 2.617 -31.598 99.712 1.00 15.01 154 GLU B N 1
ATOM 3658 C CA . GLU B 1 154 ? 3.197 -31.331 98.394 1.00 15.13 154 GLU B CA 1
ATOM 3659 C C . GLU B 1 154 ? 3.791 -29.926 98.337 1.00 15.89 154 GLU B C 1
ATOM 3660 O O . GLU B 1 154 ? 3.583 -29.131 99.263 1.00 16.06 154 GLU B O 1
ATOM 3666 N N . PRO B 1 155 ? 4.541 -29.614 97.259 1.00 16.07 155 PRO B N 1
ATOM 3667 C CA . PRO B 1 155 ? 5.168 -28.284 97.178 1.00 16.68 155 PRO B CA 1
ATOM 3668 C C . PRO B 1 155 ? 4.209 -27.232 96.639 1.00 17.81 155 PRO B C 1
ATOM 3669 O O . PRO B 1 155 ? 4.318 -26.825 95.484 1.00 18.24 155 PRO B O 1
ATOM 3673 N N . PHE B 1 156 ? 3.248 -26.825 97.461 1.00 19.05 156 PHE B N 1
ATOM 3674 C CA . PHE B 1 156 ? 2.313 -25.759 97.089 1.00 20.52 156 PHE B CA 1
ATOM 3675 C C . PHE B 1 156 ? 3.018 -24.395 97.076 1.00 21.19 156 PHE B C 1
ATOM 3676 O O . PHE B 1 156 ? 4.025 -24.206 97.759 1.00 19.65 156 PHE B O 1
ATOM 3684 N N . ASN B 1 157 ? 2.510 -23.452 96.283 1.00 23.01 157 ASN B N 1
ATOM 3685 C CA . ASN B 1 157 ? 3.129 -22.126 96.249 1.00 24.37 157 ASN B CA 1
ATOM 3686 C C . ASN B 1 157 ? 3.105 -21.542 97.659 1.00 24.19 157 ASN B C 1
ATOM 3687 O O . ASN B 1 157 ? 2.083 -21.628 98.360 1.00 24.65 157 ASN B O 1
ATOM 3692 N N . GLY B 1 158 ? 4.247 -21.004 98.075 1.00 23.54 158 GLY B N 1
ATOM 3693 C CA . GLY B 1 158 ? 4.377 -20.329 99.362 1.00 23.37 158 GLY B CA 1
ATOM 3694 C C . GLY B 1 158 ? 4.677 -21.282 100.498 1.00 23.74 158 GLY B C 1
ATOM 3695 O O . GLY B 1 158 ? 4.574 -20.907 101.673 1.00 24.00 158 GLY B O 1
ATOM 3696 N N . ARG B 1 159 ? 5.029 -22.526 100.162 1.00 22.12 159 ARG B N 1
ATOM 3697 C CA . ARG B 1 159 ? 5.385 -23.495 101.203 1.00 20.98 159 ARG B CA 1
ATOM 3698 C C . ARG B 1 159 ? 6.637 -23.062 101.942 1.00 21.40 159 ARG B C 1
ATOM 3699 O O . ARG B 1 159 ? 7.646 -22.672 101.325 1.00 21.25 159 ARG B O 1
ATOM 3707 N N . SER B 1 160 ? 6.549 -23.123 103.272 1.00 21.46 160 SER B N 1
ATOM 3708 C CA . SER B 1 160 ? 7.600 -22.695 104.186 1.00 22.25 160 SER B CA 1
ATOM 3709 C C . SER B 1 160 ? 7.334 -23.415 105.509 1.00 22.60 160 SER B C 1
ATOM 3710 O O . SER B 1 160 ? 6.225 -23.915 105.712 1.00 22.57 160 SER B O 1
ATOM 3713 N N . PRO B 1 161 ? 8.318 -23.437 106.425 1.00 23.33 161 PRO B N 1
ATOM 3714 C CA . PRO B 1 161 ? 8.036 -23.969 107.764 1.00 23.86 161 PRO B CA 1
ATOM 3715 C C . PRO B 1 161 ? 6.721 -23.419 108.332 1.00 24.47 161 PRO B C 1
ATOM 3716 O O . PRO B 1 161 ? 5.901 -24.194 108.810 1.00 23.76 161 PRO B O 1
ATOM 3720 N N . GLN B 1 162 ? 6.516 -22.102 108.269 1.00 24.60 162 GLN B N 1
ATOM 3721 C CA . GLN B 1 162 ? 5.278 -21.506 108.783 1.00 24.88 162 GLN B CA 1
ATOM 3722 C C . GLN B 1 162 ? 3.998 -22.012 108.119 1.00 23.93 162 GLN B C 1
ATOM 3723 O O . GLN B 1 162 ? 3.035 -22.352 108.810 1.00 23.90 162 GLN B O 1
ATOM 3729 N N . THR B 1 163 ? 3.973 -22.064 106.786 1.00 22.56 163 THR B N 1
ATOM 3730 C CA . THR B 1 163 ? 2.755 -22.481 106.095 1.00 21.67 163 THR B CA 1
ATOM 3731 C C . THR B 1 163 ? 2.558 -23.999 106.227 1.00 20.89 163 THR B C 1
ATOM 3732 O O . THR B 1 163 ? 1.433 -24.480 106.214 1.00 20.29 163 THR B O 1
ATOM 3736 N N . VAL B 1 164 ? 3.656 -24.735 106.371 1.00 20.96 164 VAL B N 1
ATOM 3737 C CA . VAL B 1 164 ? 3.551 -26.171 106.660 1.00 21.17 164 VAL B CA 1
ATOM 3738 C C . VAL B 1 164 ? 2.903 -26.341 108.038 1.00 21.78 164 VAL B C 1
ATOM 3739 O O . VAL B 1 164 ? 2.005 -27.178 108.198 1.00 21.25 164 VAL B O 1
ATOM 3743 N N . ARG B 1 165 ? 3.328 -25.518 109.004 1.00 22.56 165 ARG B N 1
ATOM 3744 C CA A ARG B 1 165 ? 2.745 -25.554 110.341 0.50 23.25 165 ARG B CA 1
ATOM 3745 C CA B ARG B 1 165 ? 2.742 -25.561 110.342 0.50 22.30 165 ARG B CA 1
ATOM 3746 C C . ARG B 1 165 ? 1.240 -25.309 110.282 1.00 23.03 165 ARG B C 1
ATOM 3747 O O . ARG B 1 165 ? 0.462 -26.044 110.887 1.00 22.60 165 ARG B O 1
ATOM 3762 N N . GLU B 1 166 ? 0.828 -24.286 109.536 1.00 23.20 166 GLU B N 1
ATOM 3763 C CA . GLU B 1 166 ? -0.595 -23.996 109.397 1.00 24.30 166 GLU B CA 1
ATOM 3764 C C . GLU B 1 166 ? -1.341 -25.183 108.797 1.00 23.41 166 GLU B C 1
ATOM 3765 O O . GLU B 1 166 ? -2.453 -25.500 109.200 1.00 23.50 166 GLU B O 1
ATOM 3771 N N . ASN B 1 167 ? -0.724 -25.833 107.813 1.00 22.59 167 ASN B N 1
ATOM 3772 C CA . ASN B 1 167 ? -1.322 -27.012 107.212 1.00 21.60 167 ASN B CA 1
ATOM 3773 C C . ASN B 1 167 ? -1.395 -28.230 108.136 1.00 21.05 167 ASN B C 1
ATOM 3774 O O . ASN B 1 167 ? -2.404 -28.936 108.130 1.00 20.08 167 ASN B O 1
ATOM 3779 N N . ILE B 1 168 ? -0.341 -28.468 108.915 1.00 21.10 168 ILE B N 1
ATOM 3780 C CA . ILE B 1 168 ? -0.383 -29.506 109.955 1.00 21.67 168 ILE B CA 1
ATOM 3781 C C . ILE B 1 168 ? -1.530 -29.188 110.922 1.00 22.52 168 ILE B C 1
ATOM 3782 O O . ILE B 1 168 ? -2.323 -30.066 111.268 1.00 22.08 168 ILE B O 1
ATOM 3787 N N . GLN B 1 169 ? -1.637 -27.918 111.317 1.00 24.06 169 GLN B N 1
ATOM 3788 C CA . GLN B 1 169 ? -2.708 -27.508 112.222 1.00 24.53 169 GLN B CA 1
ATOM 3789 C C . GLN B 1 169 ? -4.068 -27.774 111.616 1.00 23.72 169 GLN B C 1
ATOM 3790 O O . GLN B 1 169 ? -4.938 -28.319 112.280 1.00 24.58 169 GLN B O 1
ATOM 3796 N N . TYR B 1 170 ? -4.252 -27.409 110.351 1.00 23.11 170 TYR B N 1
ATOM 3797 C CA . TYR B 1 170 ? -5.520 -27.644 109.683 1.00 22.68 170 TYR B CA 1
ATOM 3798 C C . TYR B 1 170 ? -5.848 -29.132 109.626 1.00 21.89 170 TYR B C 1
ATOM 3799 O O . TYR B 1 170 ? -6.961 -29.546 109.926 1.00 21.96 170 TYR B O 1
ATOM 3808 N N . ILE B 1 171 ? -4.871 -29.933 109.221 1.00 21.19 171 ILE B N 1
ATOM 3809 C CA . ILE B 1 171 ? -5.092 -31.363 109.089 1.00 21.17 171 ILE B CA 1
ATOM 3810 C C . ILE B 1 171 ? -5.451 -32.021 110.429 1.00 21.66 171 ILE B C 1
ATOM 3811 O O . ILE B 1 171 ? -6.415 -32.785 110.491 1.00 21.98 171 ILE B O 1
ATOM 3816 N N . VAL B 1 172 ? -4.676 -31.726 111.470 1.00 22.38 172 VAL B N 1
ATOM 3817 C CA . VAL B 1 172 ? -4.918 -32.284 112.812 1.00 23.76 172 VAL B CA 1
ATOM 3818 C C . VAL B 1 172 ? -6.265 -31.797 113.361 1.00 25.19 172 VAL B C 1
ATOM 3819 O O . VAL B 1 172 ? -7.059 -32.598 113.852 1.00 25.74 172 VAL B O 1
ATOM 3823 N N . ASP B 1 173 ? -6.534 -30.500 113.236 1.00 26.05 173 ASP B N 1
ATOM 3824 C CA . ASP B 1 173 ? -7.826 -29.945 113.681 1.00 27.13 173 ASP B CA 1
ATOM 3825 C C . ASP B 1 173 ? -9.032 -30.530 112.955 1.00 27.36 173 ASP B C 1
ATOM 3826 O O . ASP B 1 173 ? -10.049 -30.806 113.581 1.00 28.95 173 ASP B O 1
ATOM 3831 N N . THR B 1 174 ? -8.940 -30.702 111.638 1.00 26.62 174 THR B N 1
ATOM 3832 C CA . THR B 1 174 ? -10.099 -31.085 110.840 1.00 26.82 174 THR B CA 1
ATOM 3833 C C . THR B 1 174 ? -10.294 -32.588 110.764 1.00 26.92 174 THR B C 1
ATOM 3834 O O . THR B 1 174 ? -11.425 -33.065 110.748 1.00 27.32 174 THR B O 1
ATOM 3838 N N . TYR B 1 175 ? -9.190 -33.331 110.732 1.00 26.47 175 TYR B N 1
ATOM 3839 C CA . TYR B 1 175 ? -9.240 -34.766 110.486 1.00 26.64 175 TYR B CA 1
ATOM 3840 C C . TYR B 1 175 ? -8.715 -35.620 111.640 1.00 25.93 175 TYR B C 1
ATOM 3841 O O . TYR B 1 175 ? -8.951 -36.821 111.657 1.00 26.44 175 TYR B O 1
ATOM 3850 N N . GLY B 1 176 ? -8.007 -34.997 112.580 1.00 26.62 176 GLY B N 1
ATOM 3851 C CA . GLY B 1 176 ? -7.345 -35.710 113.679 1.00 27.06 176 GLY B CA 1
ATOM 3852 C C . GLY B 1 176 ? -8.262 -36.567 114.536 1.00 28.08 176 GLY B C 1
ATOM 3853 O O . GLY B 1 176 ? -7.840 -37.598 115.062 1.00 27.60 176 GLY B O 1
ATOM 3854 N N . ASP B 1 177 ? -9.517 -36.142 114.667 1.00 28.05 177 ASP B N 1
ATOM 3855 C CA . ASP B 1 177 ? -10.526 -36.889 115.430 1.00 28.32 177 ASP B CA 1
ATOM 3856 C C . ASP B 1 177 ? -11.176 -38.033 114.653 1.00 26.60 177 ASP B C 1
ATOM 3857 O O . ASP B 1 177 ? -11.878 -38.862 115.235 1.00 27.16 177 ASP B O 1
ATOM 3862 N N . HIS B 1 178 ? -10.973 -38.079 113.338 1.00 24.63 178 HIS B N 1
ATOM 3863 C CA . HIS B 1 178 ? -11.605 -39.106 112.529 1.00 23.28 178 HIS B CA 1
ATOM 3864 C C . HIS B 1 178 ? -11.077 -40.503 112.870 1.00 23.32 178 HIS B C 1
ATOM 3865 O O . HIS B 1 178 ? -9.885 -40.660 113.056 1.00 22.97 178 HIS B O 1
ATOM 3872 N N . PRO B 1 179 ? -11.967 -41.519 112.951 1.00 23.63 179 PRO B N 1
ATOM 3873 C CA . PRO B 1 179 ? -11.491 -42.887 113.235 1.00 23.57 179 PRO B CA 1
ATOM 3874 C C . PRO B 1 179 ? -10.478 -43.440 112.213 1.00 23.29 179 PRO B C 1
ATOM 3875 O O . PRO B 1 179 ? -9.676 -44.315 112.562 1.00 23.68 179 PRO B O 1
ATOM 3879 N N . ALA B 1 180 ? -10.532 -42.961 110.968 1.00 22.40 180 ALA B N 1
ATOM 3880 C CA . ALA B 1 180 ? -9.598 -43.439 109.924 1.00 21.40 180 ALA B CA 1
ATOM 3881 C C . ALA B 1 180 ? -8.305 -42.614 109.822 1.00 20.68 180 ALA B C 1
ATOM 3882 O O . ALA B 1 180 ? -7.431 -42.926 109.006 1.00 21.18 180 ALA B O 1
ATOM 3884 N N . PHE B 1 181 ? -8.169 -41.578 110.643 1.00 19.90 181 PHE B N 1
ATOM 3885 C CA . PHE B 1 181 ? -6.927 -40.796 110.675 1.00 19.35 181 PHE B CA 1
ATOM 3886 C C . PHE B 1 181 ? -5.776 -41.669 111.175 1.00 18.81 181 PHE B C 1
ATOM 3887 O O . PHE B 1 181 ? -5.847 -42.252 112.266 1.00 18.78 181 PHE B O 1
ATOM 3895 N N . TYR B 1 182 ? -4.717 -41.760 110.382 1.00 17.88 182 TYR B N 1
ATOM 3896 C CA . TYR B 1 182 ? -3.626 -42.685 110.670 1.00 17.64 182 TYR B CA 1
ATOM 3897 C C . TYR B 1 182 ? -2.767 -42.224 111.820 1.00 17.52 182 TYR B C 1
ATOM 3898 O O . TYR B 1 182 ? -2.362 -41.057 111.886 1.00 16.97 182 TYR B O 1
ATOM 3907 N N . ARG B 1 183 ? -2.497 -43.148 112.730 1.00 18.29 183 ARG B N 1
ATOM 3908 C CA . ARG B 1 183 ? -1.430 -42.962 113.705 1.00 18.55 183 ARG B CA 1
ATOM 3909 C C . ARG B 1 183 ? -0.641 -44.250 113.793 1.00 18.50 183 ARG B C 1
ATOM 3910 O O . ARG B 1 183 ? -1.194 -45.342 113.651 1.00 17.95 183 ARG B O 1
ATOM 3918 N N . THR B 1 184 ? 0.659 -44.110 114.009 1.00 18.63 184 THR B N 1
ATOM 3919 C CA . THR B 1 184 ? 1.522 -45.254 114.233 1.00 20.03 184 THR B CA 1
ATOM 3920 C C . THR B 1 184 ? 2.425 -44.889 115.404 1.00 21.00 184 THR B C 1
ATOM 3921 O O . THR B 1 184 ? 2.847 -43.738 115.529 1.00 21.71 184 THR B O 1
ATOM 3925 N N . HIS B 1 185 ? 2.671 -45.857 116.282 1.00 23.10 185 HIS B N 1
ATOM 3926 C CA . HIS B 1 185 ? 3.326 -45.590 117.568 1.00 23.98 185 HIS B CA 1
ATOM 3927 C C . HIS B 1 185 ? 2.701 -44.351 118.238 1.00 24.03 185 HIS B C 1
ATOM 3928 O O . HIS B 1 185 ? 3.408 -43.514 118.818 1.00 25.44 185 HIS B O 1
ATOM 3930 N N . GLY B 1 186 ? 1.378 -44.222 118.109 1.00 23.41 186 GLY B N 1
ATOM 3931 C CA . GLY B 1 186 ? 0.617 -43.132 118.713 1.00 22.76 186 GLY B CA 1
ATOM 3932 C C . GLY B 1 186 ? 0.674 -41.767 118.050 1.00 22.75 186 GLY B C 1
ATOM 3933 O O . GLY B 1 186 ? 0.124 -40.799 118.577 1.00 22.53 186 GLY B O 1
ATOM 3934 N N . LYS B 1 187 ? 1.330 -41.672 116.894 1.00 22.62 187 LYS B N 1
ATOM 3935 C CA . LYS B 1 187 ? 1.561 -40.368 116.275 1.00 22.63 187 LYS B CA 1
ATOM 3936 C C . LYS B 1 187 ? 1.118 -40.361 114.826 1.00 21.46 187 LYS B C 1
ATOM 3937 O O . LYS B 1 187 ? 1.298 -41.360 114.127 1.00 21.29 187 LYS B O 1
ATOM 3943 N N . PRO B 1 188 ? 0.560 -39.229 114.369 1.00 21.07 188 PRO B N 1
ATOM 3944 C CA . PRO B 1 188 ? 0.291 -39.112 112.937 1.00 20.25 188 PRO B CA 1
ATOM 3945 C C . PRO B 1 188 ? 1.601 -39.122 112.138 1.00 19.97 188 PRO B C 1
ATOM 3946 O O . PRO B 1 188 ? 2.676 -38.794 112.661 1.00 19.77 188 PRO B O 1
ATOM 3950 N N . LEU B 1 189 ? 1.505 -39.501 110.876 1.00 18.95 189 LEU B N 1
ATOM 3951 C CA . LEU B 1 189 ? 2.679 -39.550 110.022 1.00 18.54 189 LEU B CA 1
ATOM 3952 C C . LEU B 1 189 ? 2.461 -38.649 108.813 1.00 17.22 189 LEU B C 1
ATOM 3953 O O . LEU B 1 189 ? 1.435 -38.737 108.145 1.00 17.00 189 LEU B O 1
ATOM 3958 N N . PHE B 1 190 ? 3.425 -37.773 108.541 1.00 16.02 190 PHE B N 1
ATOM 3959 C CA . PHE B 1 190 ? 3.339 -36.902 107.377 1.00 15.80 190 PHE B CA 1
ATOM 3960 C C . PHE B 1 190 ? 4.557 -37.127 106.490 1.00 15.34 190 PHE B C 1
ATOM 3961 O O . PHE B 1 190 ? 5.692 -37.053 106.982 1.00 16.23 190 PHE B O 1
ATOM 3969 N N . PHE B 1 191 ? 4.337 -37.359 105.190 1.00 14.27 191 PHE B N 1
ATOM 3970 C CA . PHE B 1 191 ? 5.433 -37.336 104.209 1.00 13.45 191 PHE B CA 1
ATOM 3971 C C . PHE B 1 191 ? 5.523 -35.935 103.622 1.00 13.33 191 PHE B C 1
ATOM 3972 O O . PHE B 1 191 ? 4.476 -35.274 103.379 1.00 13.22 191 PHE B O 1
ATOM 3980 N N . ILE B 1 192 ? 6.750 -35.464 103.369 1.00 13.02 192 ILE B N 1
ATOM 3981 C CA . ILE B 1 192 ? 6.913 -34.116 102.820 1.00 13.54 192 ILE B CA 1
ATOM 3982 C C . ILE B 1 192 ? 7.695 -34.182 101.515 1.00 13.70 192 ILE B C 1
ATOM 3983 O O . ILE B 1 192 ? 8.915 -34.387 101.533 1.00 13.83 192 ILE B O 1
ATOM 3988 N N . TYR B 1 193 ? 6.980 -34.029 100.403 1.00 13.88 193 TYR B N 1
ATOM 3989 C CA . TYR B 1 193 ? 7.567 -34.186 99.074 1.00 14.22 193 TYR B CA 1
ATOM 3990 C C . TYR B 1 193 ? 8.498 -33.024 98.770 1.00 14.59 193 TYR B C 1
ATOM 3991 O O . TYR B 1 193 ? 8.175 -31.859 99.081 1.00 14.96 193 TYR B O 1
ATOM 4000 N N . ASP B 1 194 ? 9.665 -33.359 98.208 1.00 14.75 194 ASP B N 1
ATOM 4001 C CA . ASP B 1 194 ? 10.709 -32.384 97.879 1.00 15.30 194 ASP B CA 1
ATOM 4002 C C . ASP B 1 194 ? 11.019 -31.484 99.079 1.00 16.06 194 ASP B C 1
ATOM 4003 O O . ASP B 1 194 ? 11.182 -30.266 98.933 1.00 16.37 194 ASP B O 1
ATOM 4008 N N . SER B 1 195 ? 11.053 -32.082 100.270 1.00 16.20 195 SER B N 1
ATOM 4009 C CA . SER B 1 195 ? 11.298 -31.322 101.506 1.00 17.05 195 SER B CA 1
ATOM 4010 C C . SER B 1 195 ? 12.667 -30.638 101.504 1.00 17.87 195 SER B C 1
ATOM 4011 O O . SER B 1 195 ? 12.854 -29.604 102.154 1.00 18.86 195 SER B O 1
ATOM 4014 N N . TYR B 1 196 ? 13.624 -31.238 100.798 1.00 18.84 196 TYR B N 1
ATOM 4015 C CA . TYR B 1 196 ? 14.991 -30.695 100.698 1.00 19.23 196 TYR B CA 1
ATOM 4016 C C . TYR B 1 196 ? 15.047 -29.299 100.059 1.00 19.73 196 TYR B C 1
ATOM 4017 O O . TYR B 1 196 ? 16.089 -28.632 100.116 1.00 19.90 196 TYR B O 1
ATOM 4026 N N . LEU B 1 197 ? 13.943 -28.854 99.456 1.00 19.40 197 LEU B N 1
ATOM 4027 C CA . LEU B 1 197 ? 13.864 -27.509 98.878 1.00 20.12 197 LEU B CA 1
ATOM 4028 C C . LEU B 1 197 ? 13.867 -26.430 99.949 1.00 21.15 197 LEU B C 1
ATOM 4029 O O . LEU B 1 197 ? 14.235 -25.283 99.681 1.00 21.70 197 LEU B O 1
ATOM 4034 N N . ILE B 1 198 ? 13.438 -26.813 101.148 1.00 21.00 198 ILE B N 1
ATOM 4035 C CA . ILE B 1 198 ? 13.477 -25.961 102.324 1.00 22.08 198 ILE B CA 1
ATOM 4036 C C . ILE B 1 198 ? 14.685 -26.390 103.143 1.00 22.54 198 ILE B C 1
ATOM 4037 O O . ILE B 1 198 ? 14.897 -27.579 103.382 1.00 22.46 198 ILE B O 1
ATOM 4042 N N . LYS B 1 199 ? 15.483 -25.408 103.567 1.00 23.79 199 LYS B N 1
ATOM 4043 C CA . LYS B 1 199 ? 16.765 -25.682 104.188 1.00 24.79 199 LYS B CA 1
ATOM 4044 C C . LYS B 1 199 ? 16.594 -26.329 105.571 1.00 24.73 199 LYS B C 1
ATOM 4045 O O . LYS B 1 199 ? 15.642 -26.024 106.287 1.00 25.09 199 LYS B O 1
ATOM 4051 N N . PRO B 1 200 ? 17.500 -27.243 105.931 1.00 24.59 200 PRO B N 1
ATOM 4052 C CA . PRO B 1 200 ? 17.435 -27.926 107.230 1.00 25.01 200 PRO B CA 1
ATOM 4053 C C . PRO B 1 200 ? 17.275 -26.996 108.449 1.00 25.56 200 PRO B C 1
ATOM 4054 O O . PRO B 1 200 ? 16.507 -27.316 109.361 1.00 24.92 200 PRO B O 1
ATOM 4058 N N . ALA B 1 201 ? 17.985 -25.864 108.466 1.00 26.00 201 ALA B N 1
ATOM 4059 C CA . ALA B 1 201 ? 17.871 -24.889 109.561 1.00 26.61 201 ALA B CA 1
ATOM 4060 C C . ALA B 1 201 ? 16.502 -24.210 109.624 1.00 27.23 201 ALA B C 1
ATOM 4061 O O . ALA B 1 201 ? 16.091 -23.718 110.681 1.00 27.64 201 ALA B O 1
ATOM 4063 N N . GLU B 1 202 ? 15.810 -24.155 108.488 1.00 26.84 202 GLU B N 1
ATOM 4064 C CA . GLU B 1 202 ? 14.474 -23.587 108.447 1.00 26.74 202 GLU B CA 1
ATOM 4065 C C . GLU B 1 202 ? 13.483 -24.609 109.004 1.00 25.32 202 GLU B C 1
ATOM 4066 O O . GLU B 1 202 ? 12.606 -24.268 109.799 1.00 25.00 202 GLU B O 1
ATOM 4072 N N . TRP B 1 203 ? 13.638 -25.862 108.589 1.00 23.78 203 TRP B N 1
ATOM 4073 C CA . TRP B 1 203 ? 12.823 -26.956 109.135 1.00 22.74 203 TRP B CA 1
ATOM 4074 C C . TRP B 1 203 ? 12.955 -27.074 110.653 1.00 23.34 203 TRP B C 1
ATOM 4075 O O . TRP B 1 203 ? 11.989 -27.419 111.327 1.00 23.39 203 TRP B O 1
ATOM 4086 N N . ALA B 1 204 ? 14.158 -26.821 111.166 1.00 24.14 204 ALA B N 1
ATOM 4087 C CA . ALA B 1 204 ? 14.445 -26.948 112.602 1.00 24.39 204 ALA B CA 1
ATOM 4088 C C . ALA B 1 204 ? 13.600 -26.004 113.439 1.00 25.47 204 ALA B C 1
ATOM 4089 O O . ALA B 1 204 ? 13.279 -26.311 114.595 1.00 25.30 204 ALA B O 1
ATOM 4091 N N . LYS B 1 205 ? 13.224 -24.862 112.858 1.00 25.41 205 LYS B N 1
ATOM 4092 C CA . LYS B 1 205 ? 12.332 -23.917 113.528 1.00 25.69 205 LYS B CA 1
ATOM 4093 C C . LYS B 1 205 ? 11.000 -24.589 113.865 1.00 25.66 205 LYS B C 1
ATOM 4094 O O . LYS B 1 205 ? 10.368 -24.267 114.871 1.00 25.88 205 LYS B O 1
ATOM 4100 N N . LEU B 1 206 ? 10.609 -25.549 113.025 1.00 24.49 206 LEU B N 1
ATOM 4101 C CA . LEU B 1 206 ? 9.369 -26.290 113.177 1.00 23.28 206 LEU B CA 1
ATOM 4102 C C . LEU B 1 206 ? 9.538 -27.635 113.906 1.00 22.79 206 LEU B C 1
ATOM 4103 O O . LEU B 1 206 ? 8.645 -28.064 114.647 1.00 22.78 206 LEU B O 1
ATOM 4108 N N . PHE B 1 207 ? 10.668 -28.302 113.697 1.00 21.92 207 PHE B N 1
ATOM 4109 C CA . PHE B 1 207 ? 10.816 -29.682 114.161 1.00 21.91 207 PHE B CA 1
ATOM 4110 C C . PHE B 1 207 ? 11.755 -29.914 115.340 1.00 21.97 207 PHE B C 1
ATOM 4111 O O . PHE B 1 207 ? 11.743 -30.994 115.916 1.00 20.72 207 PHE B O 1
ATOM 4119 N N . ALA B 1 208 ? 12.594 -28.931 115.675 1.00 22.62 208 ALA B N 1
ATOM 4120 C CA . ALA B 1 208 ? 13.474 -29.081 116.839 1.00 24.62 208 ALA B CA 1
ATOM 4121 C C . ALA B 1 208 ? 12.638 -28.791 118.067 1.00 25.31 208 ALA B C 1
ATOM 4122 O O . ALA B 1 208 ? 11.739 -27.957 118.013 1.00 26.50 208 ALA B O 1
ATOM 4124 N N . ALA B 1 209 ? 12.929 -29.487 119.156 1.00 27.10 209 ALA B N 1
ATOM 4125 C CA . ALA B 1 209 ? 12.235 -29.252 120.422 1.00 29.10 209 ALA B CA 1
ATOM 4126 C C . ALA B 1 209 ? 12.269 -27.765 120.781 1.00 29.57 209 ALA B C 1
ATOM 4127 O O . ALA B 1 209 ? 11.244 -27.187 121.124 1.00 30.40 209 ALA B O 1
ATOM 4129 N N . GLY B 1 210 ? 13.438 -27.143 120.648 1.00 31.24 210 GLY B N 1
ATOM 4130 C CA . GLY B 1 210 ? 13.588 -25.719 120.967 1.00 31.40 210 GLY B CA 1
ATOM 4131 C C . GLY B 1 210 ? 13.145 -24.739 119.894 1.00 31.97 210 GLY B C 1
ATOM 4132 O O . GLY B 1 210 ? 13.218 -23.523 120.096 1.00 31.97 210 GLY B O 1
ATOM 4133 N N . GLY B 1 211 ? 12.679 -25.257 118.754 1.00 31.36 211 GLY B N 1
ATOM 4134 C CA . GLY B 1 211 ? 12.382 -24.431 117.584 1.00 30.16 211 GLY B CA 1
ATOM 4135 C C . GLY B 1 211 ? 11.399 -23.302 117.804 1.00 29.66 211 GLY B C 1
ATOM 4136 O O . GLY B 1 211 ? 10.408 -23.460 118.517 1.00 29.50 211 GLY B O 1
ATOM 4137 N N . GLU B 1 212 ? 11.661 -22.158 117.175 1.00 30.05 212 GLU B N 1
ATOM 4138 C CA . GLU B 1 212 ? 10.823 -20.974 117.363 1.00 30.03 212 GLU B CA 1
ATOM 4139 C C . GLU B 1 212 ? 9.341 -21.139 117.000 1.00 29.25 212 GLU B C 1
ATOM 4140 O O . GLU B 1 212 ? 8.503 -20.443 117.553 1.00 30.18 212 GLU B O 1
ATOM 4146 N N . ILE B 1 213 ? 9.013 -22.043 116.072 1.00 28.09 213 ILE B N 1
ATOM 4147 C CA . ILE B 1 213 ? 7.610 -22.371 115.807 1.00 26.36 213 ILE B CA 1
ATOM 4148 C C . ILE B 1 213 ? 7.362 -23.879 115.961 1.00 25.40 213 ILE B C 1
ATOM 4149 O O . ILE B 1 213 ? 6.565 -24.467 115.223 1.00 24.19 213 ILE B O 1
ATOM 4154 N N . SER B 1 214 ? 8.037 -24.487 116.937 1.00 24.10 214 SER B N 1
ATOM 4155 C CA . SER B 1 214 ? 8.030 -25.946 117.097 1.00 23.87 214 SER B CA 1
ATOM 4156 C C . SER B 1 214 ? 6.637 -26.527 117.279 1.00 23.06 214 SER B C 1
ATOM 4157 O O . SER B 1 214 ? 5.779 -25.932 117.940 1.00 22.78 214 SER B O 1
ATOM 4160 N N . VAL B 1 215 ? 6.411 -27.685 116.661 1.00 21.53 215 VAL B N 1
ATOM 4161 C CA . VAL B 1 215 ? 5.208 -28.477 116.940 1.00 21.11 215 VAL B CA 1
ATOM 4162 C C . VAL B 1 215 ? 5.507 -29.575 117.956 1.00 20.86 215 VAL B C 1
ATOM 4163 O O . VAL B 1 215 ? 4.608 -30.312 118.351 1.00 20.99 215 VAL B O 1
ATOM 4167 N N . ARG B 1 216 ? 6.765 -29.705 118.364 1.00 20.49 216 ARG B N 1
ATOM 4168 C CA . ARG B 1 216 ? 7.127 -30.810 119.242 1.00 20.79 216 ARG B CA 1
ATOM 4169 C C . ARG B 1 216 ? 6.428 -30.648 120.584 1.00 21.62 216 ARG B C 1
ATOM 4170 O O . ARG B 1 216 ? 6.418 -29.552 121.157 1.00 21.83 216 ARG B O 1
ATOM 4178 N N . ASN B 1 217 ? 5.793 -31.731 121.021 1.00 21.74 217 ASN B N 1
ATOM 4179 C CA . ASN B 1 217 ? 5.073 -31.780 122.305 1.00 22.61 217 ASN B CA 1
ATOM 4180 C C . ASN B 1 217 ? 3.820 -30.916 122.401 1.00 23.03 217 ASN B C 1
ATOM 4181 O O . ASN B 1 217 ? 3.268 -30.687 123.490 1.00 23.22 217 ASN B O 1
ATOM 4186 N N . THR B 1 218 ? 3.347 -30.469 121.244 1.00 22.34 218 THR B N 1
ATOM 4187 C CA . THR B 1 218 ? 2.063 -29.825 121.124 1.00 22.41 218 THR B CA 1
ATOM 4188 C C . THR B 1 218 ? 1.109 -30.887 120.604 1.00 22.32 218 THR B C 1
ATOM 4189 O O . THR B 1 218 ? 1.524 -32.006 120.289 1.00 22.52 218 THR B O 1
ATOM 4193 N N . LYS B 1 219 ? -0.166 -30.539 120.476 1.00 22.83 219 LYS B N 1
ATOM 4194 C CA . LYS B 1 219 ? -1.141 -31.460 119.937 1.00 23.23 219 LYS B CA 1
ATOM 4195 C C . LYS B 1 219 ? -0.883 -31.736 118.439 1.00 22.79 219 LYS B C 1
ATOM 4196 O O . LYS B 1 219 ? -1.526 -32.603 117.856 1.00 22.44 219 LYS B O 1
ATOM 4202 N N . TYR B 1 220 ? 0.059 -30.986 117.861 1.00 22.32 220 TYR B N 1
ATOM 4203 C CA . TYR B 1 220 ? 0.382 -31.045 116.416 1.00 22.57 220 TYR B CA 1
ATOM 4204 C C . TYR B 1 220 ? 1.669 -31.802 116.138 1.00 22.31 220 TYR B C 1
ATOM 4205 O O . TYR B 1 220 ? 2.208 -31.770 115.016 1.00 21.92 220 TYR B O 1
ATOM 4214 N N . ASP B 1 221 ? 2.159 -32.499 117.158 1.00 21.12 221 ASP B N 1
ATOM 4215 C CA . ASP B 1 221 ? 3.344 -33.329 117.015 1.00 20.54 221 ASP B CA 1
ATOM 4216 C C . ASP B 1 221 ? 3.023 -34.587 116.189 1.00 19.97 221 ASP B C 1
ATOM 4217 O O . ASP B 1 221 ? 1.857 -34.936 115.969 1.00 19.61 221 ASP B O 1
ATOM 4222 N N . GLY B 1 222 ? 4.065 -35.256 115.718 1.00 19.58 222 GLY B N 1
ATOM 4223 C CA . GLY B 1 222 ? 3.880 -36.426 114.870 1.00 19.49 222 GLY B CA 1
ATOM 4224 C C . GLY B 1 222 ? 5.208 -36.921 114.364 1.00 18.77 222 GLY B C 1
ATOM 4225 O O . GLY B 1 222 ? 6.259 -36.556 114.904 1.00 18.24 222 GLY B O 1
ATOM 4226 N N . LEU B 1 223 ? 5.149 -37.763 113.328 1.00 17.96 223 LEU B N 1
ATOM 4227 C CA . LEU B 1 223 ? 6.333 -38.266 112.654 1.00 17.66 223 LEU B CA 1
ATOM 4228 C C . LEU B 1 223 ? 6.417 -37.593 111.297 1.00 17.28 223 LEU B C 1
ATOM 4229 O O . LEU B 1 223 ? 5.533 -37.768 110.463 1.00 17.61 223 LEU B O 1
ATOM 4234 N N . PHE B 1 224 ? 7.485 -36.832 111.082 1.00 16.89 224 PHE B N 1
ATOM 4235 C CA . PHE B 1 224 ? 7.642 -36.077 109.851 1.00 16.71 224 PHE B CA 1
ATOM 4236 C C . PHE B 1 224 ? 8.759 -36.678 109.021 1.00 16.38 224 PHE B C 1
ATOM 4237 O O . PHE B 1 224 ? 9.899 -36.796 109.474 1.00 16.47 224 PHE B O 1
ATOM 4245 N N . ILE B 1 225 ? 8.401 -37.070 107.800 1.00 15.47 225 ILE B N 1
ATOM 4246 C CA . ILE B 1 225 ? 9.244 -37.890 106.952 1.00 15.34 225 ILE B CA 1
ATOM 4247 C C . ILE B 1 225 ? 9.629 -37.068 105.725 1.00 15.31 225 ILE B C 1
ATOM 4248 O O . ILE B 1 225 ? 8.775 -36.680 104.927 1.00 15.48 225 ILE B O 1
ATOM 4253 N N . GLY B 1 226 ? 10.920 -36.768 105.599 1.00 15.34 226 GLY B N 1
ATOM 4254 C CA . GLY B 1 226 ? 11.411 -35.956 104.487 1.00 15.25 226 GLY B CA 1
ATOM 4255 C C . GLY B 1 226 ? 11.892 -36.788 103.317 1.00 15.41 226 GLY B C 1
ATOM 4256 O O . GLY B 1 226 ? 12.297 -37.927 103.485 1.00 15.50 226 GLY B O 1
ATOM 4257 N N . LEU B 1 227 ? 11.822 -36.211 102.121 1.00 15.80 227 LEU B N 1
ATOM 4258 C CA . LEU B 1 227 ? 12.297 -36.869 100.911 1.00 16.76 227 LEU B CA 1
ATOM 4259 C C . LEU B 1 227 ? 13.800 -36.696 100.850 1.00 17.35 227 LEU B C 1
ATOM 4260 O O . LEU B 1 227 ? 14.304 -35.562 100.828 1.00 17.54 227 LEU B O 1
ATOM 4265 N N . THR B 1 228 ? 14.509 -37.821 100.842 1.00 18.28 228 THR B N 1
ATOM 4266 C CA . THR B 1 228 ? 15.966 -37.816 100.659 1.00 19.31 228 THR B CA 1
ATOM 4267 C C . THR B 1 228 ? 16.316 -38.222 99.227 1.00 19.58 228 THR B C 1
ATOM 4268 O O . THR B 1 228 ? 15.690 -39.113 98.665 1.00 19.88 228 THR B O 1
ATOM 4272 N N . LEU B 1 229 ? 17.310 -37.547 98.661 1.00 20.48 229 LEU B N 1
ATOM 4273 C CA . LEU B 1 229 ? 17.787 -37.813 97.292 1.00 20.80 229 LEU B CA 1
ATOM 4274 C C . LEU B 1 229 ? 18.995 -38.733 97.297 1.00 21.77 229 LEU B C 1
ATOM 4275 O O . LEU B 1 229 ? 19.248 -39.434 96.314 1.00 20.95 229 LEU B O 1
ATOM 4280 N N . LYS B 1 230 ? 19.749 -38.710 98.396 1.00 22.81 230 LYS B N 1
ATOM 4281 C CA . LYS B 1 230 ? 21.002 -39.474 98.482 1.00 24.48 230 LYS B CA 1
ATOM 4282 C C . LYS B 1 230 ? 21.462 -39.718 99.921 1.00 25.55 230 LYS B C 1
ATOM 4283 O O . LYS B 1 230 ? 21.203 -38.898 100.812 1.00 24.56 230 LYS B O 1
ATOM 4289 N N . GLU B 1 231 ? 22.166 -40.830 100.128 1.00 27.22 231 GLU B N 1
ATOM 4290 C CA . GLU B 1 231 ? 22.772 -41.150 101.433 1.00 28.57 231 GLU B CA 1
ATOM 4291 C C . GLU B 1 231 ? 23.592 -40.040 102.049 1.00 29.33 231 GLU B C 1
ATOM 4292 O O . GLU B 1 231 ? 23.473 -39.779 103.245 1.00 29.19 231 GLU B O 1
ATOM 4298 N N . SER B 1 232 ? 24.434 -39.393 101.240 1.00 29.42 232 SER B N 1
ATOM 4299 C CA . SER B 1 232 ? 25.350 -38.380 101.750 1.00 29.05 232 SER B CA 1
ATOM 4300 C C . SER B 1 232 ? 24.606 -37.158 102.270 1.00 27.84 232 SER B C 1
ATOM 4301 O O . SER B 1 232 ? 25.183 -36.319 102.956 1.00 27.80 232 SER B O 1
ATOM 4304 N N . GLU B 1 233 ? 23.315 -37.070 101.950 1.00 25.71 233 GLU B N 1
ATOM 4305 C CA . GLU B 1 233 ? 22.495 -35.975 102.431 1.00 25.47 233 GLU B CA 1
ATOM 4306 C C . GLU B 1 233 ? 21.587 -36.385 103.600 1.00 24.11 233 GLU B C 1
ATOM 4307 O O . GLU B 1 233 ? 20.800 -35.576 104.084 1.00 22.92 233 GLU B O 1
ATOM 4313 N N . LEU B 1 234 ? 21.733 -37.618 104.078 1.00 23.08 234 LEU B N 1
ATOM 4314 C CA . LEU B 1 234 ? 20.960 -38.044 105.256 1.00 24.38 234 LEU B CA 1
ATOM 4315 C C . LEU B 1 234 ? 21.179 -37.178 106.522 1.00 25.18 234 LEU B C 1
ATOM 4316 O O . LEU B 1 234 ? 20.234 -36.951 107.284 1.00 23.95 234 LEU B O 1
ATOM 4321 N N . PRO B 1 235 ? 22.410 -36.648 106.737 1.00 25.70 235 PRO B N 1
ATOM 4322 C CA . PRO B 1 235 ? 22.543 -35.739 107.880 1.00 25.73 235 PRO B CA 1
ATOM 4323 C C . PRO B 1 235 ? 21.585 -34.541 107.856 1.00 26.35 235 PRO B C 1
ATOM 4324 O O . PRO B 1 235 ? 21.253 -34.013 108.921 1.00 27.45 235 PRO B O 1
ATOM 4328 N N . ASP B 1 236 ? 21.135 -34.119 106.669 1.00 25.70 236 ASP B N 1
ATOM 4329 C CA . ASP B 1 236 ? 20.164 -33.025 106.584 1.00 26.09 236 ASP B CA 1
ATOM 4330 C C . ASP B 1 236 ? 18.845 -33.401 107.267 1.00 25.29 236 ASP B C 1
ATOM 4331 O O . ASP B 1 236 ? 18.130 -32.522 107.748 1.00 24.86 236 ASP B O 1
ATOM 4336 N N . ILE B 1 237 ? 18.533 -34.698 107.294 1.00 25.13 237 ILE B N 1
ATOM 4337 C CA . ILE B 1 237 ? 17.342 -35.190 108.004 1.00 25.02 237 ILE B CA 1
ATOM 4338 C C . ILE B 1 237 ? 17.501 -34.904 109.491 1.00 25.65 237 ILE B C 1
ATOM 4339 O O . ILE B 1 237 ? 16.565 -34.441 110.152 1.00 24.91 237 ILE B O 1
ATOM 4344 N N . GLU B 1 238 ? 18.706 -35.148 110.005 1.00 26.38 238 GLU B N 1
ATOM 4345 C CA . GLU B 1 238 ? 18.986 -34.937 111.425 1.00 27.37 238 GLU B CA 1
ATOM 4346 C C . GLU B 1 238 ? 19.030 -33.450 111.789 1.00 26.70 238 GLU B C 1
ATOM 4347 O O . GLU B 1 238 ? 18.431 -33.031 112.780 1.00 26.89 238 GLU B O 1
ATOM 4353 N N . THR B 1 239 ? 19.721 -32.650 110.978 1.00 25.86 239 THR B N 1
ATOM 4354 C CA . THR B 1 239 ? 19.764 -31.205 111.156 1.00 25.69 239 THR B CA 1
ATOM 4355 C C . THR B 1 239 ? 18.360 -30.610 111.110 1.00 24.95 239 THR B C 1
ATOM 4356 O O . THR B 1 239 ? 18.037 -29.705 111.881 1.00 24.09 239 THR B O 1
ATOM 4360 N N . ALA B 1 240 ? 17.524 -31.134 110.210 1.00 23.87 240 ALA B N 1
ATOM 4361 C CA . ALA B 1 240 ? 16.138 -30.676 110.092 1.00 23.48 240 ALA B CA 1
ATOM 4362 C C . ALA B 1 240 ? 15.251 -31.160 111.250 1.00 22.97 240 ALA B C 1
ATOM 4363 O O . ALA B 1 240 ? 14.141 -30.660 111.420 1.00 22.28 240 ALA B O 1
ATOM 4365 N N . CYS B 1 241 ? 15.751 -32.116 112.035 1.00 22.60 241 CYS B N 1
ATOM 4366 C CA . CYS B 1 241 ? 15.033 -32.683 113.191 1.00 23.08 241 CYS B CA 1
ATOM 4367 C C . CYS B 1 241 ? 13.775 -33.440 112.757 1.00 22.32 241 CYS B C 1
ATOM 4368 O O . CYS B 1 241 ? 12.796 -33.512 113.493 1.00 22.09 241 CYS B O 1
ATOM 4379 N N . ASP B 1 243 ? 11.807 -36.992 111.628 1.00 20.19 243 ASP B N 1
ATOM 4380 C CA . ASP B 1 243 ? 11.762 -38.280 112.298 1.00 19.14 243 ASP B CA 1
ATOM 4381 C C . ASP B 1 243 ? 12.188 -39.409 111.390 1.00 18.78 243 ASP B C 1
ATOM 4382 O O . ASP B 1 243 ? 12.413 -40.533 111.845 1.00 19.41 243 ASP B O 1
ATOM 4387 N N . GLY B 1 244 ? 12.278 -39.117 110.095 1.00 17.91 244 GLY B N 1
ATOM 4388 C CA . GLY B 1 244 ? 12.663 -40.130 109.139 1.00 17.51 244 GLY B CA 1
ATOM 4389 C C . GLY B 1 244 ? 12.723 -39.607 107.724 1.00 16.71 244 GLY B C 1
ATOM 4390 O O . GLY B 1 244 ? 12.627 -38.400 107.478 1.00 16.92 244 GLY B O 1
ATOM 4391 N N . PHE B 1 245 ? 12.862 -40.542 106.798 1.00 17.18 245 PHE B N 1
ATOM 4392 C CA . PHE B 1 245 ? 13.045 -40.219 105.389 1.00 16.20 245 PHE B CA 1
ATOM 4393 C C . PHE B 1 245 ? 12.468 -41.293 104.462 1.00 15.68 245 PHE B C 1
ATOM 4394 O O . PHE B 1 245 ? 12.441 -42.486 104.792 1.00 15.95 245 PHE B O 1
ATOM 4402 N N . TYR B 1 246 ? 12.002 -40.847 103.297 1.00 14.61 246 TYR B N 1
ATOM 4403 C CA . TYR B 1 246 ? 11.514 -41.752 102.263 1.00 13.81 246 TYR B CA 1
ATOM 4404 C C . TYR B 1 246 ? 12.164 -41.414 100.940 1.00 13.60 246 TYR B C 1
ATOM 4405 O O . TYR B 1 246 ? 12.851 -40.393 100.829 1.00 13.34 246 TYR B O 1
ATOM 4414 N N . THR B 1 247 ? 11.955 -42.258 99.944 1.00 13.30 247 THR B N 1
ATOM 4415 C CA . THR B 1 247 ? 12.732 -42.130 98.708 1.00 13.38 247 THR B CA 1
ATOM 4416 C C . THR B 1 247 ? 11.889 -41.745 97.505 1.00 12.97 247 THR B C 1
ATOM 4417 O O . THR B 1 247 ? 12.414 -41.214 96.518 1.00 13.05 247 THR B O 1
ATOM 4421 N N . TYR B 1 248 ? 10.583 -41.988 97.625 1.00 13.02 248 TYR B N 1
ATOM 4422 C CA . TYR B 1 248 ? 9.564 -41.688 96.622 1.00 12.91 248 TYR B CA 1
ATOM 4423 C C . TYR B 1 248 ? 9.684 -42.344 95.236 1.00 13.09 248 TYR B C 1
ATOM 4424 O O . TYR B 1 248 ? 8.799 -43.109 94.834 1.00 12.90 248 TYR B O 1
ATOM 4433 N N . PHE B 1 249 ? 10.741 -42.012 94.495 1.00 13.47 249 PHE B N 1
ATOM 4434 C CA . PHE B 1 249 ? 10.760 -42.312 93.058 1.00 13.55 249 PHE B CA 1
ATOM 4435 C C . PHE B 1 249 ? 10.718 -43.807 92.774 1.00 13.51 249 PHE B C 1
ATOM 4436 O O . PHE B 1 249 ? 11.489 -44.579 93.348 1.00 12.97 249 PHE B O 1
ATOM 4444 N N . ALA B 1 250 ? 9.788 -44.206 91.908 1.00 13.23 250 ALA B N 1
ATOM 4445 C CA . ALA B 1 250 ? 9.561 -45.613 91.596 1.00 13.61 250 ALA B CA 1
ATOM 4446 C C . ALA B 1 250 ? 10.571 -46.154 90.594 1.00 14.02 250 ALA B C 1
ATOM 4447 O O . ALA B 1 250 ? 10.637 -47.363 90.402 1.00 14.28 250 ALA B O 1
ATOM 4449 N N . ALA B 1 251 ? 11.311 -45.267 89.925 1.00 14.56 251 ALA B N 1
ATOM 4450 C CA . ALA B 1 251 ? 12.226 -45.692 88.864 1.00 15.14 251 ALA B CA 1
ATOM 4451 C C . ALA B 1 251 ? 13.577 -45.899 89.499 1.00 15.71 251 ALA B C 1
ATOM 4452 O O . ALA B 1 251 ? 14.207 -44.943 89.971 1.00 15.58 251 ALA B O 1
ATOM 4454 N N . THR B 1 252 ? 14.009 -47.160 89.531 1.00 16.35 252 THR B N 1
ATOM 4455 C CA . THR B 1 252 ? 15.297 -47.511 90.125 1.00 16.89 252 THR B CA 1
ATOM 4456 C C . THR B 1 252 ? 16.424 -46.674 89.510 1.00 17.21 252 THR B C 1
ATOM 4457 O O . THR B 1 252 ? 16.522 -46.544 88.278 1.00 17.77 252 THR B O 1
ATOM 4461 N N . GLY B 1 253 ? 17.266 -46.110 90.365 1.00 17.83 253 GLY B N 1
ATOM 4462 C CA . GLY B 1 253 ? 18.422 -45.324 89.909 1.00 17.42 253 GLY B CA 1
ATOM 4463 C C . GLY B 1 253 ? 18.150 -43.882 89.481 1.00 18.03 253 GLY B C 1
ATOM 4464 O O . GLY B 1 253 ? 19.084 -43.144 89.105 1.00 17.86 253 GLY B O 1
ATOM 4465 N N . PHE B 1 254 ? 16.889 -43.447 89.546 1.00 17.57 254 PHE B N 1
ATOM 4466 C CA . PHE B 1 254 ? 16.582 -42.045 89.245 1.00 17.52 254 PHE B CA 1
ATOM 4467 C C . PHE B 1 254 ? 17.330 -41.107 90.178 1.00 17.63 254 PHE B C 1
ATOM 4468 O O . PHE B 1 254 ? 17.719 -40.013 89.770 1.00 17.52 254 PHE B O 1
ATOM 4476 N N . THR B 1 255 ? 17.474 -41.525 91.436 1.00 17.61 255 THR B N 1
ATOM 4477 C CA . THR B 1 255 ? 18.305 -40.822 92.399 1.00 18.45 255 THR B CA 1
ATOM 4478 C C . THR B 1 255 ? 19.106 -41.887 93.131 1.00 18.79 255 THR B C 1
ATOM 4479 O O . THR B 1 255 ? 18.773 -43.066 93.083 1.00 19.48 255 THR B O 1
ATOM 4483 N N . ASN B 1 256 ? 20.159 -41.462 93.806 1.00 20.17 256 ASN B N 1
ATOM 4484 C CA . ASN B 1 256 ? 20.919 -42.382 94.636 1.00 21.13 256 ASN B CA 1
ATOM 4485 C C . ASN B 1 256 ? 20.022 -43.103 95.661 1.00 20.71 256 ASN B C 1
ATOM 4486 O O . ASN B 1 256 ? 20.158 -44.308 95.878 1.00 21.24 256 ASN B O 1
ATOM 4491 N N . ALA B 1 257 ? 19.086 -42.364 96.258 1.00 20.41 257 ALA B N 1
ATOM 4492 C CA . ALA B 1 257 ? 18.216 -42.921 97.295 1.00 19.68 257 ALA B CA 1
ATOM 4493 C C . ALA B 1 257 ? 17.182 -43.917 96.757 1.00 19.46 257 ALA B C 1
ATOM 4494 O O . ALA B 1 257 ? 16.729 -44.800 97.490 1.00 19.62 257 ALA B O 1
ATOM 4496 N N . SER B 1 258 ? 16.824 -43.782 95.477 1.00 18.65 258 SER B N 1
ATOM 4497 C CA . SER B 1 258 ? 15.909 -44.724 94.831 1.00 19.09 258 SER B CA 1
ATOM 4498 C C . SER B 1 258 ? 16.638 -45.822 94.059 1.00 19.67 258 SER B C 1
ATOM 4499 O O . SER B 1 258 ? 16.065 -46.453 93.170 1.00 19.93 258 SER B O 1
ATOM 4502 N N . THR B 1 259 ? 17.897 -46.063 94.437 1.00 20.14 259 THR B N 1
ATOM 4503 C CA . THR B 1 259 ? 18.677 -47.183 93.900 1.00 20.53 259 THR B CA 1
ATOM 4504 C C . THR B 1 259 ? 18.680 -48.254 94.990 1.00 20.43 259 THR B C 1
ATOM 4505 O O . THR B 1 259 ? 19.342 -48.069 96.019 1.00 21.08 259 THR B O 1
ATOM 4509 N N . PRO B 1 260 ? 17.909 -49.343 94.798 1.00 20.90 260 PRO B N 1
ATOM 4510 C CA . PRO B 1 260 ? 17.693 -50.349 95.850 1.00 21.23 260 PRO B CA 1
ATOM 4511 C C . PRO B 1 260 ? 18.951 -50.984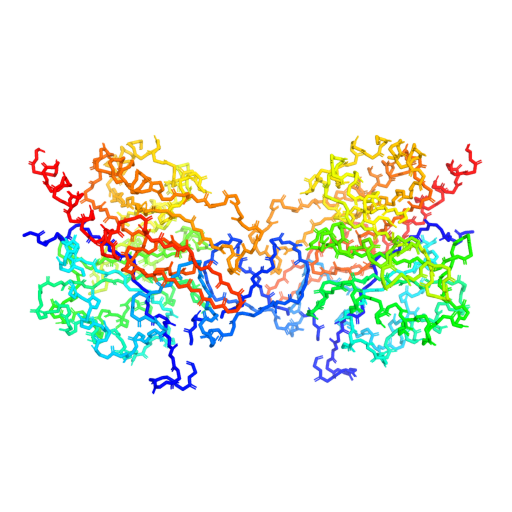 96.451 1.00 21.95 260 PRO B C 1
ATOM 4512 O O . PRO B 1 260 ? 18.885 -51.463 97.586 1.00 21.79 260 PRO B O 1
ATOM 4516 N N . ALA B 1 261 ? 20.064 -50.978 95.710 1.00 22.43 261 ALA B N 1
ATOM 4517 C CA . ALA B 1 261 ? 21.362 -51.455 96.231 1.00 22.85 261 ALA B CA 1
ATOM 4518 C C . ALA B 1 261 ? 21.816 -50.677 97.454 1.00 23.31 261 ALA B C 1
ATOM 4519 O O . ALA B 1 261 ? 22.655 -51.157 98.227 1.00 24.75 261 ALA B O 1
ATOM 4521 N N . ASN B 1 262 ? 21.294 -49.462 97.622 1.00 22.50 262 ASN B N 1
ATOM 4522 C CA . ASN B 1 262 ? 21.706 -48.604 98.721 1.00 21.90 262 ASN B CA 1
ATOM 4523 C C . ASN B 1 262 ? 20.810 -48.717 99.955 1.00 21.39 262 ASN B C 1
ATOM 4524 O O . ASN B 1 262 ? 21.091 -48.078 100.975 1.00 21.89 262 ASN B O 1
ATOM 4529 N N . TRP B 1 263 ? 19.743 -49.514 99.852 1.00 20.96 263 TRP B N 1
ATOM 4530 C CA . TRP B 1 263 ? 18.710 -49.563 100.898 1.00 20.59 263 TRP B CA 1
ATOM 4531 C C . TRP B 1 263 ? 19.169 -50.191 102.220 1.00 21.20 263 TRP B C 1
ATOM 4532 O O . TRP B 1 263 ? 18.836 -49.688 103.286 1.00 21.29 263 TRP B O 1
ATOM 4543 N N . LYS B 1 264 ? 19.953 -51.264 102.164 1.00 22.61 264 LYS B N 1
ATOM 4544 C CA . LYS B 1 264 ? 20.503 -51.827 103.401 1.00 23.39 264 LYS B CA 1
ATOM 4545 C C . LYS B 1 264 ? 21.374 -50.808 104.133 1.00 23.38 264 LYS B C 1
ATOM 4546 O O . LYS B 1 264 ? 21.246 -50.630 105.348 1.00 24.18 264 LYS B O 1
ATOM 4552 N N . SER B 1 265 ? 22.238 -50.118 103.394 1.00 24.08 265 SER B N 1
ATOM 4553 C CA . SER B 1 265 ? 23.095 -49.090 103.977 1.00 24.00 265 SER B CA 1
ATOM 4554 C C . SER B 1 265 ? 22.294 -47.934 104.586 1.00 23.73 265 SER B C 1
ATOM 4555 O O . SER B 1 265 ? 22.652 -47.405 105.638 1.00 23.30 265 SER B O 1
ATOM 4566 N N . GLN B 1 267 ? 19.164 -48.108 105.754 1.00 22.19 267 GLN B N 1
ATOM 4567 C CA . GLN B 1 267 ? 18.510 -48.639 106.950 1.00 22.72 267 GLN B CA 1
ATOM 4568 C C . GLN B 1 267 ? 19.487 -48.674 108.120 1.00 23.67 267 GLN B C 1
ATOM 4569 O O . GLN B 1 267 ? 19.120 -48.370 109.257 1.00 23.37 267 GLN B O 1
ATOM 4575 N N . GLN B 1 268 ? 20.736 -49.035 107.830 1.00 25.37 268 GLN B N 1
ATOM 4576 C CA . GLN B 1 268 ? 21.788 -49.002 108.851 1.00 25.38 268 GLN B CA 1
ATOM 4577 C C . GLN B 1 268 ? 22.024 -47.590 109.390 1.00 25.65 268 GLN B C 1
ATOM 4578 O O . GLN B 1 268 ? 22.222 -47.418 110.596 1.00 26.78 268 GLN B O 1
ATOM 4580 N N . TRP B 1 269 ? 21.991 -46.581 108.514 1.00 25.17 269 TRP B N 1
ATOM 4581 C CA . TRP B 1 269 ? 22.102 -45.191 108.954 1.00 25.45 269 TRP B CA 1
ATOM 4582 C C . TRP B 1 269 ? 20.885 -44.819 109.813 1.00 25.79 269 TRP B C 1
ATOM 4583 O O . TRP B 1 269 ? 21.031 -44.222 110.890 1.00 25.94 269 TRP B O 1
ATOM 4594 N N . ALA B 1 270 ? 19.694 -45.198 109.344 1.00 26.20 270 ALA B N 1
ATOM 4595 C CA . ALA B 1 270 ? 18.430 -44.910 110.044 1.00 26.64 270 ALA B CA 1
ATOM 4596 C C . ALA B 1 270 ? 18.426 -45.407 111.489 1.00 27.76 270 ALA B C 1
ATOM 4597 O O . ALA B 1 270 ? 18.126 -44.642 112.416 1.00 27.51 270 ALA B O 1
ATOM 4599 N N . LYS B 1 271 ? 18.774 -46.682 111.669 1.00 28.53 271 LYS B N 1
ATOM 4600 C CA . LYS B 1 271 ? 18.841 -47.293 113.000 1.00 29.72 271 LYS B CA 1
ATOM 4601 C C . LYS B 1 271 ? 19.910 -46.614 113.863 1.00 30.45 271 LYS B C 1
ATOM 4602 O O . LYS B 1 271 ? 19.678 -46.338 115.042 1.00 30.30 271 LYS B O 1
ATOM 4604 N N . ALA B 1 272 ? 21.064 -46.321 113.264 1.00 30.67 272 ALA B N 1
ATOM 4605 C CA . ALA B 1 272 ? 22.169 -45.691 113.982 1.00 31.86 272 ALA B CA 1
ATOM 4606 C C . ALA B 1 272 ? 21.858 -44.259 114.422 1.00 32.23 272 ALA B C 1
ATOM 4607 O O . ALA B 1 272 ? 22.475 -43.758 115.355 1.00 33.87 272 ALA B O 1
ATOM 4609 N N . HIS B 1 273 ? 20.897 -43.616 113.757 1.00 30.94 273 HIS B N 1
ATOM 4610 C CA . HIS B 1 273 ? 20.577 -42.213 114.005 1.00 30.95 273 HIS B CA 1
ATOM 4611 C C . HIS B 1 273 ? 19.146 -41.999 114.529 1.00 29.98 273 HIS B C 1
ATOM 4612 O O . HIS B 1 273 ? 18.637 -40.864 114.550 1.00 28.94 273 HIS B O 1
ATOM 4619 N N . ASN B 1 274 ? 18.530 -43.094 114.980 1.00 30.07 274 ASN B N 1
ATOM 4620 C CA . ASN B 1 274 ? 17.157 -43.103 115.498 1.00 30.55 274 ASN B CA 1
ATOM 4621 C C . ASN B 1 274 ? 16.146 -42.438 114.554 1.00 29.36 274 ASN B C 1
ATOM 4622 O O . ASN B 1 274 ? 15.292 -41.653 114.984 1.00 28.93 274 ASN B O 1
ATOM 4627 N N . LYS B 1 275 ? 16.251 -42.764 113.270 1.00 27.96 275 LYS B N 1
ATOM 4628 C CA . LYS B 1 275 ? 15.300 -42.262 112.270 1.00 26.00 275 LYS B CA 1
ATOM 4629 C C . LYS B 1 275 ? 14.546 -43.419 111.622 1.00 25.57 275 LYS B C 1
ATOM 4630 O O . LYS B 1 275 ? 15.003 -44.567 111.655 1.00 26.03 275 LYS B O 1
ATOM 4636 N N . LEU B 1 276 ? 13.391 -43.118 111.025 1.00 24.04 276 LEU B N 1
ATOM 4637 C CA . LEU B 1 276 ? 12.607 -44.114 110.310 1.00 22.68 276 LEU B CA 1
ATOM 4638 C C . LEU B 1 276 ? 12.915 -44.072 108.822 1.00 21.44 276 LEU B C 1
ATOM 4639 O O . LEU B 1 276 ? 12.729 -43.042 108.177 1.00 22.19 276 LEU B O 1
ATOM 4644 N N . PHE B 1 277 ? 13.377 -45.195 108.287 1.00 19.69 277 PHE B N 1
ATOM 4645 C CA . PHE B 1 277 ? 13.586 -45.335 106.847 1.00 18.86 277 PHE B CA 1
ATOM 4646 C C . PHE B 1 277 ? 12.340 -45.957 106.206 1.00 18.36 277 PHE B C 1
ATOM 4647 O O . PHE B 1 277 ? 11.925 -47.067 106.569 1.00 18.47 277 PHE B O 1
ATOM 4655 N N . ILE B 1 278 ? 11.763 -45.245 105.234 1.00 17.27 278 ILE B N 1
ATOM 4656 C CA . ILE B 1 278 ? 10.575 -45.732 104.534 1.00 16.93 278 ILE B CA 1
ATOM 4657 C C . ILE B 1 278 ? 10.883 -45.758 103.029 1.00 16.15 278 ILE B C 1
ATOM 4658 O O . ILE B 1 278 ? 10.698 -44.759 102.329 1.00 16.44 278 ILE B O 1
ATOM 4663 N N . PRO B 1 279 ? 11.411 -46.888 102.539 1.00 15.98 279 PRO B N 1
ATOM 4664 C CA . PRO B 1 279 ? 11.691 -46.978 101.120 1.00 15.69 279 PRO B CA 1
ATOM 4665 C C . PRO B 1 279 ? 10.397 -46.940 100.350 1.00 15.16 279 PRO B C 1
ATOM 4666 O O . PRO B 1 279 ? 9.349 -47.365 100.869 1.00 15.94 279 PRO B O 1
ATOM 4670 N N . SER B 1 280 ? 10.466 -46.423 99.134 1.00 14.53 280 SER B N 1
ATOM 4671 C CA . SER B 1 280 ? 9.322 -46.426 98.247 1.00 14.21 280 SER B CA 1
ATOM 4672 C C . SER B 1 280 ? 9.540 -47.399 97.105 1.00 14.08 280 SER B C 1
ATOM 4673 O O . SER B 1 280 ? 10.585 -47.373 96.432 1.00 14.44 280 SER B O 1
ATOM 4676 N N . VAL B 1 281 ? 8.543 -48.250 96.893 1.00 14.14 281 VAL B N 1
ATOM 4677 C CA A VAL B 1 281 ? 8.607 -49.229 95.811 0.50 14.12 281 VAL B CA 1
ATOM 4678 C CA B VAL B 1 281 ? 8.563 -49.283 95.854 0.50 14.19 281 VAL B CA 1
ATOM 4679 C C . VAL B 1 281 ? 7.450 -49.054 94.842 1.00 14.05 281 VAL B C 1
ATOM 4680 O O . VAL B 1 281 ? 6.332 -48.684 95.233 1.00 13.68 281 VAL B O 1
ATOM 4687 N N . GLY B 1 282 ? 7.737 -49.308 93.567 1.00 14.12 282 GLY B N 1
ATOM 4688 C CA . GLY B 1 282 ? 6.742 -49.197 92.518 1.00 14.15 282 GLY B CA 1
ATOM 4689 C C . GLY B 1 282 ? 6.864 -50.292 91.474 1.00 14.32 282 GLY B C 1
ATOM 4690 O O . GLY B 1 282 ? 7.899 -50.965 91.411 1.00 14.62 282 GLY B O 1
ATOM 4691 N N . PRO B 1 283 ? 5.818 -50.462 90.646 1.00 14.21 283 PRO B N 1
ATOM 4692 C CA . PRO B 1 283 ? 5.757 -51.593 89.711 1.00 13.56 283 PRO B CA 1
ATOM 4693 C C . PRO B 1 283 ? 6.423 -51.325 88.362 1.00 13.61 283 PRO B C 1
ATOM 4694 O O . PRO B 1 283 ? 6.543 -52.244 87.528 1.00 14.21 283 PRO B O 1
ATOM 4698 N N . GLY B 1 284 ? 6.857 -50.086 88.146 1.00 13.01 284 GLY B N 1
ATOM 4699 C CA . GLY B 1 284 ? 7.339 -49.645 86.844 1.00 12.85 284 GLY B CA 1
ATOM 4700 C C . GLY B 1 284 ? 7.345 -48.124 86.819 1.00 12.61 284 GLY B C 1
ATOM 4701 O O . GLY B 1 284 ? 6.984 -47.482 87.809 1.00 12.87 284 GLY B O 1
ATOM 4702 N N . TYR B 1 285 ? 7.765 -47.564 85.699 1.00 12.31 285 TYR B N 1
ATOM 4703 C CA . TYR B 1 285 ? 7.747 -46.103 85.517 1.00 12.33 285 TYR B CA 1
ATOM 4704 C C . TYR B 1 285 ? 7.639 -45.812 84.037 1.00 12.50 285 TYR B C 1
ATOM 4705 O O . TYR B 1 285 ? 8.412 -46.335 83.242 1.00 12.94 285 TYR B O 1
ATOM 4714 N N . ILE B 1 286 ? 6.694 -44.949 83.658 1.00 12.09 286 ILE B N 1
ATOM 4715 C CA . ILE B 1 286 ? 6.721 -44.381 82.319 1.00 12.30 286 ILE B CA 1
ATOM 4716 C C . ILE B 1 286 ? 5.862 -43.128 82.306 1.00 12.54 286 ILE B C 1
ATOM 4717 O O . ILE B 1 286 ? 4.699 -43.166 82.719 1.00 12.39 286 ILE B O 1
ATOM 4722 N N . ASP B 1 287 ? 6.453 -42.020 81.872 1.00 12.92 287 ASP B N 1
ATOM 4723 C CA . ASP B 1 287 ? 5.715 -40.750 81.858 1.00 12.79 287 ASP B CA 1
ATOM 4724 C C . ASP B 1 287 ? 5.795 -39.999 80.524 1.00 12.89 287 ASP B C 1
ATOM 4725 O O . ASP B 1 287 ? 5.636 -38.769 80.468 1.00 12.55 287 ASP B O 1
ATOM 4730 N N . THR B 1 288 ? 6.038 -40.736 79.453 1.00 12.95 288 THR B N 1
ATOM 4731 C CA . THR B 1 288 ? 6.361 -40.109 78.179 1.00 12.80 288 THR B CA 1
ATOM 4732 C C . THR B 1 288 ? 5.198 -39.398 77.492 1.00 12.72 288 THR B C 1
ATOM 4733 O O . THR B 1 288 ? 5.431 -38.611 76.596 1.00 12.78 288 THR B O 1
ATOM 4737 N N . ARG B 1 289 ? 3.951 -39.685 77.874 1.00 12.89 289 ARG B N 1
ATOM 4738 C CA . ARG B 1 289 ? 2.870 -38.824 77.394 1.00 13.05 289 ARG B CA 1
ATOM 4739 C C . ARG B 1 289 ? 3.009 -37.394 77.924 1.00 13.15 289 ARG B C 1
ATOM 4740 O O . ARG B 1 289 ? 2.886 -36.429 77.140 1.00 13.37 289 ARG B O 1
ATOM 4748 N N . ILE B 1 290 ? 3.219 -37.240 79.230 1.00 12.63 290 ILE B N 1
ATOM 4749 C CA . ILE B 1 290 ? 3.359 -35.889 79.784 1.00 12.71 290 ILE B CA 1
ATOM 4750 C C . ILE B 1 290 ? 4.770 -35.327 79.685 1.00 12.71 290 ILE B C 1
ATOM 4751 O O . ILE B 1 290 ? 4.957 -34.104 79.800 1.00 13.61 290 ILE B O 1
ATOM 4756 N N . ARG B 1 291 ? 5.768 -36.205 79.497 1.00 12.48 291 ARG B N 1
ATOM 4757 C CA . ARG B 1 291 ? 7.180 -35.761 79.401 1.00 12.59 291 ARG B CA 1
ATOM 4758 C C . ARG B 1 291 ? 7.871 -36.559 78.292 1.00 12.70 291 ARG B C 1
ATOM 4759 O O . ARG B 1 291 ? 8.588 -37.521 78.588 1.00 12.96 291 ARG B O 1
ATOM 4767 N N . PRO B 1 292 ? 7.648 -36.176 77.020 1.00 13.12 292 PRO B N 1
ATOM 4768 C CA . PRO B 1 292 ? 8.099 -37.006 75.887 1.00 13.54 292 PRO B CA 1
ATOM 4769 C C . PRO B 1 292 ? 9.606 -37.263 75.838 1.00 13.86 292 PRO B C 1
ATOM 4770 O O . PRO B 1 292 ? 10.031 -38.276 75.279 1.00 14.46 292 PRO B O 1
ATOM 4774 N N . TRP B 1 293 ? 10.370 -36.339 76.429 1.00 13.66 293 TRP B N 1
ATOM 4775 C CA . TRP B 1 293 ? 11.829 -36.330 76.475 1.00 13.37 293 TRP B CA 1
ATOM 4776 C C . TRP B 1 293 ? 12.384 -37.207 77.599 1.00 13.46 293 TRP B C 1
ATOM 4777 O O . TRP B 1 293 ? 13.596 -37.347 77.723 1.00 13.96 293 TRP B O 1
ATOM 4788 N N . ASN B 1 294 ? 11.513 -37.793 78.422 1.00 13.52 294 ASN B N 1
ATOM 4789 C CA . ASN B 1 294 ? 11.957 -38.437 79.678 1.00 13.41 294 ASN B CA 1
ATOM 4790 C C . ASN B 1 294 ? 12.058 -39.956 79.618 1.00 14.22 294 ASN B C 1
ATOM 4791 O O . ASN B 1 294 ? 11.937 -40.645 80.641 1.00 13.90 294 ASN B O 1
ATOM 4796 N N . GLY B 1 295 ? 12.338 -40.472 78.426 1.00 14.77 295 GLY B N 1
ATOM 4797 C CA . GLY B 1 295 ? 12.492 -41.917 78.226 1.00 15.04 295 GLY B CA 1
ATOM 4798 C C . GLY B 1 295 ? 13.571 -42.579 79.073 1.00 15.31 295 GLY B C 1
ATOM 4799 O O . GLY B 1 295 ? 13.474 -43.765 79.359 1.00 15.28 295 GLY B O 1
ATOM 4800 N N . SER B 1 296 ? 14.586 -41.824 79.505 1.00 15.42 296 SER B N 1
ATOM 4801 C CA . SER B 1 296 ? 15.626 -42.403 80.358 1.00 15.58 296 SER B CA 1
ATOM 4802 C C . SER B 1 296 ? 15.078 -42.881 81.708 1.00 15.39 296 SER B C 1
ATOM 4803 O O . SER B 1 296 ? 15.692 -43.721 82.340 1.00 16.09 296 SER B O 1
ATOM 4806 N N . THR B 1 297 ? 13.925 -42.347 82.129 1.00 14.39 297 THR B N 1
ATOM 4807 C CA . THR B 1 297 ? 13.330 -42.704 83.410 1.00 14.21 297 THR B CA 1
ATOM 4808 C C . THR B 1 297 ? 12.398 -43.929 83.275 1.00 14.12 297 THR B C 1
ATOM 4809 O O . THR B 1 297 ? 12.023 -44.559 84.269 1.00 14.06 297 THR B O 1
ATOM 4813 N N . THR B 1 298 ? 12.069 -44.296 82.046 1.00 14.09 298 THR B N 1
ATOM 4814 C CA . THR B 1 298 ? 11.155 -45.432 81.824 1.00 14.31 298 THR B CA 1
ATOM 4815 C C . THR B 1 298 ? 11.741 -46.721 82.401 1.00 14.69 298 THR B C 1
ATOM 4816 O O . THR B 1 298 ? 12.925 -47.007 82.208 1.00 15.05 298 THR B O 1
ATOM 4820 N N . ARG B 1 299 ? 10.905 -47.461 83.124 1.00 14.47 299 ARG B N 1
ATOM 4821 C CA . ARG B 1 299 ? 11.240 -48.802 83.619 1.00 14.77 299 ARG B CA 1
ATOM 4822 C C . ARG B 1 299 ? 10.081 -49.724 83.263 1.00 15.40 299 ARG B C 1
ATOM 4823 O O . ARG B 1 299 ? 8.967 -49.534 83.725 1.00 15.02 299 ARG B O 1
ATOM 4831 N N . ASP B 1 300 ? 10.345 -50.716 82.404 1.00 16.10 300 ASP B N 1
ATOM 4832 C CA . ASP B 1 300 ? 9.315 -51.680 82.004 1.00 17.14 300 ASP B CA 1
ATOM 4833 C C . ASP B 1 300 ? 8.889 -52.573 83.165 1.00 16.66 300 ASP B C 1
ATOM 4834 O O . ASP B 1 300 ? 9.711 -52.928 84.013 1.00 16.99 300 ASP B O 1
ATOM 4839 N N . ARG B 1 301 ? 7.617 -52.969 83.178 1.00 16.89 301 ARG B N 1
ATOM 4840 C CA . ARG B 1 301 ? 7.064 -53.751 84.271 1.00 16.92 301 ARG B CA 1
ATOM 4841 C C . ARG B 1 301 ? 7.511 -55.210 84.202 1.00 18.33 301 ARG B C 1
ATOM 4842 O O . ARG B 1 301 ? 7.580 -55.884 85.233 1.00 17.91 301 ARG B O 1
ATOM 4850 N N . GLU B 1 302 ? 7.802 -55.670 82.981 1.00 19.56 302 GLU B N 1
ATOM 4851 C CA . GLU B 1 302 ? 8.331 -57.028 82.771 1.00 21.03 302 GLU B CA 1
ATOM 4852 C C . GLU B 1 302 ? 7.424 -58.076 83.412 1.00 20.98 302 GLU B C 1
ATOM 4853 O O . GLU B 1 302 ? 7.899 -58.983 84.110 1.00 20.67 302 GLU B O 1
ATOM 4859 N N . ASN B 1 303 ? 6.116 -57.937 83.167 1.00 21.42 303 ASN B N 1
ATOM 4860 C CA . ASN B 1 303 ? 5.103 -58.869 83.682 1.00 22.65 303 ASN B CA 1
ATOM 4861 C C . ASN B 1 303 ? 5.153 -59.061 85.198 1.00 22.63 303 ASN B C 1
ATOM 4862 O O . ASN B 1 303 ? 4.904 -60.167 85.708 1.00 22.26 303 ASN B O 1
ATOM 4867 N N . GLY B 1 304 ? 5.506 -57.987 85.905 1.00 21.54 304 GLY B N 1
ATOM 4868 C CA . GLY B 1 304 ? 5.567 -57.987 87.354 1.00 21.07 304 GLY B CA 1
ATOM 4869 C C . GLY B 1 304 ? 6.938 -58.208 87.957 1.00 20.85 304 GLY B C 1
ATOM 4870 O O . GLY B 1 304 ? 7.110 -58.058 89.169 1.00 20.71 304 GLY B O 1
ATOM 4871 N N . LYS B 1 305 ? 7.920 -58.580 87.136 1.00 20.36 305 LYS B N 1
ATOM 4872 C CA . LYS B 1 305 ? 9.262 -58.832 87.662 1.00 20.52 305 LYS B CA 1
ATOM 4873 C C . LYS B 1 305 ? 9.884 -57.598 88.327 1.00 20.09 305 LYS B C 1
ATOM 4874 O O . LYS B 1 305 ? 10.542 -57.680 89.371 1.00 19.82 305 LYS B O 1
ATOM 4880 N N . TYR B 1 306 ? 9.673 -56.445 87.706 1.00 18.39 306 TYR B N 1
ATOM 4881 C CA . TYR B 1 306 ? 10.261 -55.226 88.215 1.00 17.71 306 TYR B CA 1
ATOM 4882 C C . TYR B 1 306 ? 9.740 -54.950 89.615 1.00 16.94 306 TYR B C 1
ATOM 4883 O O . TYR B 1 306 ? 10.513 -54.629 90.514 1.00 16.72 306 TYR B O 1
ATOM 4892 N N . TYR B 1 307 ? 8.427 -55.080 89.783 1.00 16.90 307 TYR B N 1
ATOM 4893 C CA . TYR B 1 307 ? 7.783 -54.881 91.078 1.00 17.19 307 TYR B CA 1
ATOM 4894 C C . TYR B 1 307 ? 8.343 -55.869 92.090 1.00 17.85 307 TYR B C 1
ATOM 4895 O O . TYR B 1 307 ? 8.705 -55.482 93.193 1.00 17.87 307 TYR B O 1
ATOM 4904 N N . ASP B 1 308 ? 8.406 -57.148 91.713 1.00 19.06 308 ASP B N 1
ATOM 4905 C CA . ASP B 1 308 ? 8.977 -58.171 92.599 1.00 19.98 308 ASP B CA 1
ATOM 4906 C C . ASP B 1 308 ? 10.388 -57.844 93.086 1.00 19.47 308 ASP B C 1
ATOM 4907 O O . ASP B 1 308 ? 10.674 -57.948 94.276 1.00 19.07 308 ASP B O 1
ATOM 4912 N N . ASP B 1 309 ? 11.274 -57.485 92.162 1.00 20.19 309 ASP B N 1
ATOM 4913 C CA . ASP B 1 309 ? 12.659 -57.175 92.493 1.00 19.99 309 ASP B CA 1
ATOM 4914 C C . ASP B 1 309 ? 12.763 -56.006 93.480 1.00 20.33 309 ASP B C 1
ATOM 4915 O O . ASP B 1 309 ? 13.547 -56.043 94.442 1.00 20.61 309 ASP B O 1
ATOM 4928 N N . TYR B 1 311 ? 10.298 -54.674 95.478 1.00 18.17 311 TYR B N 1
ATOM 4929 C CA . TYR B 1 311 ? 9.620 -54.953 96.727 1.00 18.34 311 TYR B CA 1
ATOM 4930 C C . TYR B 1 311 ? 10.494 -55.873 97.583 1.00 18.95 311 TYR B C 1
ATOM 4931 O O . TYR B 1 311 ? 10.646 -55.645 98.787 1.00 18.94 311 TYR B O 1
ATOM 4940 N N . LYS B 1 312 ? 11.087 -56.888 96.947 1.00 19.36 312 LYS B N 1
ATOM 4941 C CA . LYS B 1 312 ? 12.035 -57.769 97.651 1.00 20.06 312 LYS B CA 1
ATOM 4942 C C . LYS B 1 312 ? 13.200 -56.977 98.269 1.00 20.04 312 LYS B C 1
ATOM 4943 O O . LYS B 1 312 ? 13.560 -57.207 99.426 1.00 21.36 312 LYS B O 1
ATOM 4945 N N . ALA B 1 313 ? 13.768 -56.023 97.530 1.00 20.29 313 ALA B N 1
ATOM 4946 C CA . ALA B 1 313 ? 14.848 -55.173 98.062 1.00 19.83 313 ALA B CA 1
ATOM 4947 C C . ALA B 1 313 ? 14.413 -54.338 99.284 1.00 20.15 313 ALA B C 1
ATOM 4948 O O . ALA B 1 313 ? 15.171 -54.205 100.248 1.00 19.74 313 ALA B O 1
ATOM 4950 N N . ALA B 1 314 ? 13.204 -53.769 99.225 1.00 20.01 314 ALA B N 1
ATOM 4951 C CA . ALA B 1 314 ? 12.644 -52.997 100.350 1.00 20.59 314 ALA B CA 1
ATOM 4952 C C . ALA B 1 314 ? 12.500 -53.861 101.604 1.00 20.81 314 ALA B C 1
ATOM 4953 O O . ALA B 1 314 ? 12.882 -53.445 102.698 1.00 20.59 314 ALA B O 1
ATOM 4955 N N . ILE B 1 315 ? 11.935 -55.052 101.441 1.00 21.09 315 ILE B N 1
ATOM 4956 C CA . ILE B 1 315 ? 11.721 -55.944 102.584 1.00 22.54 315 ILE B CA 1
ATOM 4957 C C . ILE B 1 315 ? 13.073 -56.353 103.176 1.00 23.47 315 ILE B C 1
ATOM 4958 O O . ILE B 1 315 ? 13.264 -56.336 104.399 1.00 23.87 315 ILE B O 1
ATOM 4963 N N . GLU B 1 316 ? 14.017 -56.686 102.298 1.00 24.99 316 GLU B N 1
ATOM 4964 C CA . GLU B 1 316 ? 15.320 -57.198 102.728 1.00 25.73 316 GLU B CA 1
ATOM 4965 C C . GLU B 1 316 ? 16.242 -56.130 103.317 1.00 25.56 316 GLU B C 1
ATOM 4966 O O . GLU B 1 316 ? 17.220 -56.450 104.009 1.00 25.52 316 GLU B O 1
ATOM 4972 N N . SER B 1 317 ? 15.927 -54.859 103.055 1.00 24.24 317 SER B N 1
ATOM 4973 C CA . SER B 1 317 ? 16.635 -53.740 103.660 1.00 23.81 317 SER B CA 1
ATOM 4974 C C . SER B 1 317 ? 16.479 -53.768 105.174 1.00 23.55 317 SER B C 1
ATOM 4975 O O . SER B 1 317 ? 17.352 -53.288 105.894 1.00 23.47 317 SER B O 1
ATOM 4978 N N . GLY B 1 318 ? 15.350 -54.301 105.636 1.00 22.88 318 GLY B N 1
ATOM 4979 C CA . GLY B 1 318 ? 15.047 -54.360 107.063 1.00 22.97 318 GLY B CA 1
ATOM 4980 C C . GLY B 1 318 ? 14.193 -53.201 107.549 1.00 22.81 318 GLY B C 1
ATOM 4981 O O . GLY B 1 318 ? 13.924 -53.078 108.743 1.00 23.15 318 GLY B O 1
ATOM 4982 N N . ALA B 1 319 ? 13.781 -52.335 106.625 1.00 22.36 319 ALA B N 1
ATOM 4983 C CA . ALA B 1 319 ? 12.886 -51.234 106.961 1.00 22.00 319 ALA B CA 1
ATOM 4984 C C . ALA B 1 319 ? 11.626 -51.737 107.651 1.00 21.36 319 ALA B C 1
ATOM 4985 O O . ALA B 1 319 ? 11.130 -52.825 107.334 1.00 21.64 319 ALA B O 1
ATOM 4987 N N . SER B 1 320 ? 11.095 -50.922 108.563 1.00 21.72 320 SER B N 1
ATOM 4988 C CA . SER B 1 320 ? 9.874 -51.255 109.302 1.00 21.20 320 SER B CA 1
ATOM 4989 C C . SER B 1 320 ? 8.587 -50.794 108.606 1.00 20.55 320 SER B C 1
ATOM 4990 O O . SER B 1 320 ? 7.509 -51.282 108.925 1.00 20.83 320 SER B O 1
ATOM 4993 N N . TYR B 1 321 ? 8.712 -49.864 107.657 1.00 19.32 321 TYR B N 1
ATOM 4994 C CA . TYR B 1 321 ? 7.567 -49.357 106.903 1.00 18.29 321 TYR B CA 1
ATOM 4995 C C . TYR B 1 321 ? 7.949 -49.393 105.438 1.00 17.24 321 TYR B C 1
ATOM 4996 O O . TYR B 1 321 ? 9.125 -49.168 105.103 1.00 17.38 321 TYR B O 1
ATOM 5005 N N . ILE B 1 322 ? 6.969 -49.666 104.579 1.00 16.38 322 ILE B N 1
ATOM 5006 C CA . ILE B 1 322 ? 7.207 -49.631 103.142 1.00 16.00 322 ILE B CA 1
ATOM 5007 C C . ILE B 1 322 ? 6.123 -48.777 102.507 1.00 15.01 322 ILE B C 1
ATOM 5008 O O . ILE B 1 322 ? 4.933 -48.925 102.832 1.00 15.06 322 ILE B O 1
ATOM 5013 N N . SER B 1 323 ? 6.542 -47.870 101.628 1.00 14.40 323 SER B N 1
ATOM 5014 C CA . SER B 1 323 ? 5.601 -47.037 100.905 1.00 13.92 323 SER B CA 1
ATOM 5015 C C . SER B 1 323 ? 5.545 -47.487 99.447 1.00 13.80 323 SER B C 1
ATOM 5016 O O . SER B 1 323 ? 6.538 -48.019 98.892 1.00 13.88 323 SER B O 1
ATOM 5019 N N . ILE B 1 324 ? 4.367 -47.340 98.857 1.00 13.32 324 ILE B N 1
ATOM 5020 C CA . ILE B 1 324 ? 4.138 -47.789 97.491 1.00 12.98 324 ILE B CA 1
ATOM 5021 C C . ILE B 1 324 ? 3.903 -46.596 96.583 1.00 12.62 324 ILE B C 1
ATOM 5022 O O . ILE B 1 324 ? 2.931 -45.859 96.756 1.00 12.81 324 ILE B O 1
ATOM 5027 N N . THR B 1 325 ? 4.819 -46.417 95.629 1.00 12.06 325 THR B N 1
ATOM 5028 C CA . THR B 1 325 ? 4.673 -45.376 94.614 1.00 11.96 325 THR B CA 1
ATOM 5029 C C . THR B 1 325 ? 4.253 -46.088 93.332 1.00 11.81 325 THR B C 1
ATOM 5030 O O . THR B 1 325 ? 5.104 -46.607 92.610 1.00 12.14 325 THR B O 1
ATOM 5034 N N . SER B 1 326 ? 2.963 -46.112 93.010 1.00 11.71 326 SER B N 1
ATOM 5035 C CA . SER B 1 326 ? 1.891 -45.370 93.665 1.00 11.56 326 SER B CA 1
ATOM 5036 C C . SER B 1 326 ? 0.599 -46.177 93.583 1.00 11.74 326 SER B C 1
ATOM 5037 O O . SER B 1 326 ? 0.504 -47.168 92.851 1.00 11.75 326 SER B O 1
ATOM 5040 N N . PHE B 1 327 ? -0.426 -45.736 94.302 1.00 11.81 327 PHE B N 1
ATOM 5041 C CA . PHE B 1 327 ? -1.740 -46.295 94.011 1.00 11.90 327 PHE B CA 1
ATOM 5042 C C . PHE B 1 327 ? -2.193 -45.790 92.640 1.00 11.98 327 PHE B C 1
ATOM 5043 O O . PHE B 1 327 ? -2.550 -46.583 91.773 1.00 11.24 327 PHE B O 1
ATOM 5051 N N . ASN B 1 328 ? -2.153 -44.469 92.426 1.00 11.69 328 ASN B N 1
ATOM 5052 C CA . ASN B 1 328 ? -2.763 -43.926 91.213 1.00 11.88 328 ASN B CA 1
ATOM 5053 C C . ASN B 1 328 ? -2.100 -42.660 90.684 1.00 11.79 328 ASN B C 1
ATOM 5054 O O . ASN B 1 328 ? -2.791 -41.690 90.327 1.00 11.46 328 ASN B O 1
ATOM 5059 N N . GLU B 1 329 ? -0.775 -42.684 90.612 1.00 11.63 329 GLU B N 1
ATOM 5060 C CA . GLU B 1 329 ? -0.066 -41.609 89.907 1.00 11.42 329 GLU B CA 1
ATOM 5061 C C . GLU B 1 329 ? 0.021 -42.014 88.438 1.00 11.38 329 GLU B C 1
ATOM 5062 O O . GLU B 1 329 ? 1.057 -42.499 87.941 1.00 11.51 329 GLU B O 1
ATOM 5068 N N . TRP B 1 330 ? -1.098 -41.830 87.742 1.00 11.47 330 TRP B N 1
ATOM 5069 C CA . TRP B 1 330 ? -1.229 -42.324 86.383 1.00 11.49 330 TRP B CA 1
ATOM 5070 C C . TRP B 1 330 ? -0.278 -41.631 85.419 1.00 11.40 330 TRP B C 1
ATOM 5071 O O . TRP B 1 330 ? 0.140 -42.231 84.430 1.00 11.36 330 TRP B O 1
ATOM 5082 N N . HIS B 1 331 ? 0.060 -40.363 85.686 1.00 11.42 331 HIS B N 1
ATOM 5083 C CA . HIS B 1 331 ? 0.905 -39.637 84.735 1.00 11.48 331 HIS B CA 1
ATOM 5084 C C . HIS B 1 331 ? 2.263 -40.268 84.655 1.00 11.14 331 HIS B C 1
ATOM 5085 O O . HIS B 1 331 ? 2.915 -40.163 83.637 1.00 11.83 331 HIS B O 1
ATOM 5092 N N . GLU B 1 332 ? 2.686 -40.892 85.744 1.00 10.76 332 GLU B N 1
ATOM 5093 C CA . GLU B 1 332 ? 4.054 -41.389 85.815 1.00 10.50 332 GLU B CA 1
ATOM 5094 C C . GLU B 1 332 ? 4.107 -42.903 85.648 1.00 10.44 332 GLU B C 1
ATOM 5095 O O . GLU B 1 332 ? 5.189 -43.498 85.722 1.00 10.18 332 GLU B O 1
ATOM 5101 N N . GLY B 1 333 ? 2.960 -43.506 85.361 1.00 10.29 333 GLY B N 1
ATOM 5102 C CA . GLY B 1 333 ? 2.924 -44.945 85.033 1.00 10.68 333 GLY B CA 1
ATOM 5103 C C . GLY B 1 333 ? 3.398 -45.815 86.190 1.00 10.76 333 GLY B C 1
ATOM 5104 O O . GLY B 1 333 ? 3.904 -46.926 85.969 1.00 10.83 333 GLY B O 1
ATOM 5105 N N . THR B 1 334 ? 3.222 -45.322 87.422 1.00 10.72 334 THR B N 1
ATOM 5106 C CA . THR B 1 334 ? 3.625 -46.069 88.610 1.00 10.95 334 THR B CA 1
ATOM 5107 C C . THR B 1 334 ? 2.433 -46.709 89.326 1.00 11.35 334 THR B C 1
ATOM 5108 O O . THR B 1 334 ? 2.597 -47.321 90.373 1.00 11.78 334 THR B O 1
ATOM 5112 N N . GLN B 1 335 ? 1.236 -46.588 88.754 1.00 11.90 335 GLN B N 1
ATOM 5113 C CA . GLN B 1 335 ? 0.031 -47.037 89.458 1.00 12.02 335 GLN B CA 1
ATOM 5114 C C . GLN B 1 335 ? -0.074 -48.561 89.617 1.00 12.25 335 GLN B C 1
ATOM 5115 O O . GLN B 1 335 ? 0.267 -49.318 88.702 1.00 12.84 335 GLN B O 1
ATOM 5121 N N . ILE B 1 336 ? -0.506 -48.979 90.802 1.00 12.45 336 ILE B N 1
ATOM 5122 C CA . ILE B 1 336 ? -0.973 -50.354 90.977 1.00 12.88 336 ILE B CA 1
ATOM 5123 C C . ILE B 1 336 ? -2.476 -50.464 90.713 1.00 13.04 336 ILE B C 1
ATOM 5124 O O . ILE B 1 336 ? -3.005 -51.578 90.558 1.00 13.52 336 ILE B O 1
ATOM 5129 N N . GLU B 1 337 ? -3.170 -49.328 90.631 1.00 13.19 337 GLU B N 1
ATOM 5130 C CA . GLU B 1 337 ? -4.600 -49.353 90.314 1.00 13.29 337 GLU B CA 1
ATOM 5131 C C . GLU B 1 337 ? -4.858 -50.115 89.012 1.00 13.35 337 GLU B C 1
ATOM 5132 O O . GLU B 1 337 ? -4.099 -50.016 88.059 1.00 12.82 337 GLU B O 1
ATOM 5138 N N . PRO B 1 338 ? -5.941 -50.901 88.970 1.00 13.63 338 PRO B N 1
ATOM 5139 C CA . PRO B 1 338 ? -6.269 -51.619 87.741 1.00 14.08 338 PRO B CA 1
ATOM 5140 C C . PRO B 1 338 ? -6.302 -50.770 86.460 1.00 14.22 338 PRO B C 1
ATOM 5141 O O . PRO B 1 338 ? -6.900 -49.683 86.435 1.00 14.63 338 PRO B O 1
ATOM 5145 N N . ALA B 1 339 ? -5.624 -51.283 85.436 1.00 14.74 339 ALA B N 1
ATOM 5146 C CA . ALA B 1 339 ? -5.614 -50.697 84.100 1.00 15.17 339 ALA B CA 1
ATOM 5147 C C . ALA B 1 339 ? -6.200 -51.676 83.084 1.00 15.74 339 ALA B C 1
ATOM 5148 O O . ALA B 1 339 ? -6.141 -52.894 83.274 1.00 15.71 339 ALA B O 1
ATOM 5150 N N . VAL B 1 340 ? -6.754 -51.130 82.000 1.00 16.12 340 VAL B N 1
ATOM 5151 C CA . VAL B 1 340 ? -7.355 -51.945 80.949 1.00 16.83 340 VAL B CA 1
ATOM 5152 C C . VAL B 1 340 ? -6.730 -51.661 79.584 1.00 17.46 340 VAL B C 1
ATOM 5153 O O . VAL B 1 340 ? -6.106 -50.617 79.375 1.00 17.10 340 VAL B O 1
ATOM 5157 N N . SER B 1 341 ? -6.889 -52.601 78.656 1.00 18.61 341 SER B N 1
ATOM 5158 C CA . SER B 1 341 ? -6.507 -52.340 77.271 1.00 19.07 341 SER B CA 1
ATOM 5159 C C . SER B 1 341 ? -7.382 -51.224 76.704 1.00 19.31 341 SER B C 1
ATOM 5160 O O . SER B 1 341 ? -8.582 -51.135 76.998 1.00 19.04 341 SER B O 1
ATOM 5163 N N . LYS B 1 342 ? -6.772 -50.375 75.887 1.00 19.81 342 LYS B N 1
ATOM 5164 C CA . LYS B 1 342 ? -7.465 -49.221 75.335 1.00 21.35 342 LYS B CA 1
ATOM 5165 C C . LYS B 1 342 ? -6.677 -48.631 74.185 1.00 22.64 342 LYS B C 1
ATOM 5166 O O . LYS B 1 342 ? -5.447 -48.526 74.237 1.00 21.33 342 LYS B O 1
ATOM 5172 N N . LYS B 1 343 ? -7.429 -48.276 73.148 1.00 24.32 343 LYS B N 1
ATOM 5173 C CA . LYS B 1 343 ? -6.924 -47.648 71.940 1.00 26.91 343 LYS B CA 1
ATOM 5174 C C . LYS B 1 343 ? -7.865 -46.494 71.638 1.00 27.70 343 LYS B C 1
ATOM 5175 O O . LYS B 1 343 ? -9.073 -46.578 71.874 1.00 27.18 343 LYS B O 1
ATOM 5181 N N . CYS B 1 344 ? -7.319 -45.400 71.138 1.00 27.53 344 CYS B N 1
ATOM 5182 C CA . CYS B 1 344 ? -8.158 -44.375 70.524 1.00 28.50 344 CYS B CA 1
ATOM 5183 C C . CYS B 1 344 ? -7.383 -43.837 69.337 1.00 28.17 344 CYS B C 1
ATOM 5184 O O . CYS B 1 344 ? -6.233 -44.232 69.122 1.00 26.20 344 CYS B O 1
ATOM 5187 N N . ASP B 1 345 ? -8.001 -42.940 68.570 1.00 29.74 345 ASP B N 1
ATOM 5188 C CA . ASP B 1 345 ? -7.344 -42.361 67.404 1.00 30.57 345 ASP B CA 1
ATOM 5189 C C . ASP B 1 345 ? -5.993 -41.755 67.776 1.00 29.16 345 ASP B C 1
ATOM 5190 O O . ASP B 1 345 ? -5.031 -41.869 67.027 1.00 29.34 345 ASP B O 1
ATOM 5195 N N . ALA B 1 346 ? -5.919 -41.158 68.962 1.00 27.01 346 ALA B N 1
ATOM 5196 C CA . ALA B 1 346 ? -4.748 -40.380 69.356 1.00 25.38 346 ALA B CA 1
ATOM 5197 C C . ALA B 1 346 ? -3.587 -41.191 69.953 1.00 24.28 346 ALA B C 1
ATOM 5198 O O . ALA B 1 346 ? -2.433 -40.761 69.896 1.00 25.36 346 ALA B O 1
ATOM 5200 N N . PHE B 1 347 ? -3.882 -42.369 70.501 1.00 22.59 347 PHE B N 1
ATOM 5201 C CA . PHE B 1 347 ? -2.892 -43.109 71.288 1.00 20.75 347 PHE B CA 1
ATOM 5202 C C . PHE B 1 347 ? -3.367 -44.529 71.555 1.00 20.14 347 PHE B C 1
ATOM 5203 O O . PHE B 1 347 ? -4.549 -44.749 71.767 1.00 20.29 347 PHE B O 1
ATOM 5211 N N . GLU B 1 348 ? -2.436 -45.480 71.571 1.00 19.43 348 GLU B N 1
ATOM 5212 C CA . GLU B 1 348 ? -2.742 -46.826 72.064 1.00 19.27 348 GLU B CA 1
ATOM 5213 C C . GLU B 1 348 ? -1.977 -47.026 73.360 1.00 17.92 348 GLU B C 1
ATOM 5214 O O . GLU B 1 348 ? -0.754 -46.870 73.395 1.00 17.23 348 GLU B O 1
ATOM 5220 N N . TYR B 1 349 ? -2.711 -47.356 74.417 1.00 16.50 349 TYR B N 1
ATOM 5221 C CA . TYR B 1 349 ? -2.149 -47.370 75.765 1.00 15.84 349 TYR B CA 1
ATOM 5222 C C . TYR B 1 349 ? -1.415 -48.655 76.039 1.00 15.88 349 TYR B C 1
ATOM 5223 O O . TYR B 1 349 ? -1.750 -49.702 75.462 1.00 15.85 349 TYR B O 1
ATOM 5232 N N . LEU B 1 350 ? -0.427 -48.570 76.926 1.00 15.45 350 LEU B N 1
ATOM 5233 C CA . LEU B 1 350 ? 0.152 -49.770 77.545 1.00 15.72 350 LEU B CA 1
ATOM 5234 C C . LEU B 1 350 ? -0.916 -50.384 78.424 1.00 15.71 350 LEU B C 1
ATOM 5235 O O . LEU B 1 350 ? -1.893 -49.724 78.774 1.00 15.70 350 LEU B O 1
ATOM 5240 N N . ASP B 1 351 ? -0.733 -51.654 78.795 1.00 16.40 351 ASP B N 1
ATOM 5241 C CA . ASP B 1 351 ? -1.676 -52.306 79.698 1.00 16.57 351 ASP B CA 1
ATOM 5242 C C . ASP B 1 351 ? -0.955 -53.441 80.421 1.00 16.76 351 ASP B C 1
ATOM 5243 O O . ASP B 1 351 ? 0.265 -53.596 80.261 1.00 17.02 351 ASP B O 1
ATOM 5248 N N . TYR B 1 352 ? -1.700 -54.244 81.181 1.00 16.22 352 TYR B N 1
ATOM 5249 C CA . TYR B 1 352 ? -1.075 -55.302 81.981 1.00 16.73 352 TYR B CA 1
ATOM 5250 C C . TYR B 1 352 ? -1.174 -56.679 81.310 1.00 17.03 352 TYR B C 1
ATOM 5251 O O . TYR B 1 352 ? -0.769 -57.678 81.913 1.00 17.08 352 TYR B O 1
ATOM 5260 N N . LYS B 1 353 ? -1.680 -56.731 80.078 1.00 17.39 353 LYS B N 1
ATOM 5261 C CA . LYS B 1 353 ? -1.837 -58.020 79.371 1.00 18.01 353 LYS B CA 1
ATOM 5262 C C . LYS B 1 353 ? -0.500 -58.763 79.292 1.00 17.89 353 LYS B C 1
ATOM 5263 O O . LYS B 1 353 ? 0.554 -58.147 79.098 1.00 17.65 353 LYS B O 1
ATOM 5269 N N . PRO B 1 354 ? -0.523 -60.100 79.430 1.00 18.13 354 PRO B N 1
ATOM 5270 C CA . PRO B 1 354 ? -1.649 -61.022 79.539 1.00 18.61 354 PRO B CA 1
ATOM 5271 C C . PRO B 1 354 ? -2.203 -61.213 80.957 1.00 18.84 354 PRO B C 1
ATOM 5272 O O . PRO B 1 354 ? -3.062 -62.087 81.171 1.00 19.52 354 PRO B O 1
ATOM 5276 N N . LEU B 1 355 ? -1.750 -60.392 81.904 1.00 18.61 355 LEU B N 1
ATOM 5277 C CA . LEU B 1 355 ? -2.189 -60.479 83.296 1.00 18.75 355 LEU B CA 1
ATOM 5278 C C . LEU B 1 355 ? -3.502 -59.749 83.533 1.00 18.38 355 LEU B C 1
ATOM 5279 O O . LEU B 1 355 ? -3.944 -58.938 82.698 1.00 18.10 355 LEU B O 1
ATOM 5284 N N . ALA B 1 356 ? -4.121 -60.030 84.678 1.00 17.97 356 ALA B N 1
ATOM 5285 C CA . ALA B 1 356 ? -5.403 -59.446 85.053 1.00 18.38 356 ALA B CA 1
ATOM 5286 C C . ALA B 1 356 ? -5.307 -57.935 85.240 1.00 18.78 356 ALA B C 1
ATOM 5287 O O . ALA B 1 356 ? -4.234 -57.423 85.553 1.00 19.12 356 ALA B O 1
ATOM 5289 N N . ASP B 1 357 ? -6.430 -57.240 85.057 1.00 19.19 357 ASP B N 1
ATOM 5290 C CA . ASP B 1 357 ? -6.514 -55.790 85.310 1.00 19.62 357 ASP B CA 1
ATOM 5291 C C . ASP B 1 357 ? -6.061 -55.490 86.740 1.00 19.74 357 ASP B C 1
ATOM 5292 O O . ASP B 1 357 ? -5.406 -54.479 86.986 1.00 20.12 357 ASP B O 1
ATOM 5297 N N . ASP B 1 358 ? -6.420 -56.370 87.674 1.00 19.47 358 ASP B N 1
ATOM 5298 C CA . ASP B 1 358 ? -6.094 -56.215 89.084 1.00 19.86 358 ASP B CA 1
ATOM 5299 C C . ASP B 1 358 ? -4.818 -56.965 89.491 1.00 18.81 358 ASP B C 1
ATOM 5300 O O . ASP B 1 358 ? -4.585 -57.204 90.683 1.00 19.15 358 ASP B O 1
ATOM 5305 N N . TYR B 1 359 ? -3.971 -57.293 88.522 1.00 18.51 359 TYR B N 1
ATOM 5306 C CA . TYR B 1 359 ? -2.769 -58.059 88.835 1.00 18.67 359 TYR B CA 1
ATOM 5307 C C . TYR B 1 359 ? -1.878 -57.419 89.904 1.00 18.32 359 TYR B C 1
ATOM 5308 O O . TYR B 1 359 ? -1.337 -58.116 90.781 1.00 17.54 359 TYR B O 1
ATOM 5317 N N . TYR B 1 360 ? -1.686 -56.101 89.820 1.00 17.35 360 TYR B N 1
ATOM 5318 C CA . TYR B 1 360 ? -0.760 -55.450 90.749 1.00 16.74 360 TYR B CA 1
ATOM 5319 C C . TYR B 1 360 ? -1.349 -55.303 92.138 1.00 17.06 360 TYR B C 1
ATOM 5320 O O . TYR B 1 360 ? -0.594 -55.242 93.101 1.00 17.48 360 TYR B O 1
ATOM 5329 N N . LEU B 1 361 ? -2.684 -55.323 92.252 1.00 16.89 361 LEU B N 1
ATOM 5330 C CA . LEU B 1 361 ? -3.329 -55.393 93.570 1.00 17.75 361 LEU B CA 1
ATOM 5331 C C . LEU B 1 361 ? -3.073 -56.770 94.183 1.00 18.93 361 LEU B C 1
ATOM 5332 O O . LEU B 1 361 ? -2.630 -56.862 95.329 1.00 19.67 361 LEU B O 1
ATOM 5337 N N . ILE B 1 362 ? -3.359 -57.816 93.410 1.00 19.97 362 ILE B N 1
ATOM 5338 C CA . ILE B 1 362 ? -3.079 -59.196 93.837 1.00 21.45 362 ILE B CA 1
ATOM 5339 C C . ILE B 1 362 ? -1.617 -59.365 94.256 1.00 21.22 362 ILE B C 1
ATOM 5340 O O . ILE B 1 362 ? -1.332 -59.928 95.335 1.00 21.83 362 ILE B O 1
ATOM 5345 N N . ARG B 1 363 ? -0.693 -58.876 93.426 1.00 21.31 363 ARG B N 1
ATOM 5346 C CA . ARG B 1 363 ? 0.742 -59.045 93.686 1.00 20.91 363 ARG B CA 1
ATOM 5347 C C . ARG B 1 363 ? 1.203 -58.229 94.896 1.00 20.61 363 ARG B C 1
ATOM 5348 O O . ARG B 1 363 ? 2.123 -58.637 95.618 1.00 19.50 363 ARG B O 1
ATOM 5356 N N . THR B 1 364 ? 0.565 -57.075 95.116 1.00 19.25 364 THR B N 1
ATOM 5357 C CA . THR B 1 364 ? 0.838 -56.302 96.324 1.00 19.27 364 THR B CA 1
ATOM 5358 C C . THR B 1 364 ? 0.481 -57.087 97.588 1.00 19.65 364 THR B C 1
ATOM 5359 O O . THR B 1 364 ? 1.264 -57.109 98.528 1.00 19.98 364 THR B O 1
ATOM 5363 N N . ALA B 1 365 ? -0.696 -57.719 97.598 1.00 20.29 365 ALA B N 1
ATOM 5364 C CA . ALA B 1 365 ? -1.127 -58.554 98.725 1.00 20.66 365 ALA B CA 1
ATOM 5365 C C . ALA B 1 365 ? -0.073 -59.626 99.036 1.00 21.63 365 ALA B C 1
ATOM 5366 O O . ALA B 1 365 ? 0.268 -59.838 100.195 1.00 21.46 365 ALA B O 1
ATOM 5368 N N . TYR B 1 366 ? 0.462 -60.259 97.993 1.00 22.61 366 TYR B N 1
ATOM 5369 C CA . TYR B 1 366 ? 1.550 -61.241 98.147 1.00 23.66 366 TYR B CA 1
ATOM 5370 C C . TYR B 1 366 ? 2.762 -60.642 98.865 1.00 23.63 366 TYR B C 1
ATOM 5371 O O . TYR B 1 366 ? 3.314 -61.249 99.796 1.00 23.49 366 TYR B O 1
ATOM 5380 N N . TRP B 1 367 ? 3.177 -59.449 98.433 1.00 22.46 367 TRP B N 1
ATOM 5381 C CA . TRP B 1 367 ? 4.370 -58.830 98.988 1.00 22.03 367 TRP B CA 1
ATOM 5382 C C . TRP B 1 367 ? 4.170 -58.314 100.411 1.00 21.52 367 TRP B C 1
ATOM 5383 O O . TRP B 1 367 ? 5.098 -58.334 101.233 1.00 21.24 367 TRP B O 1
ATOM 5394 N N . VAL B 1 368 ? 2.956 -57.852 100.689 1.00 21.00 368 VAL B N 1
ATOM 5395 C CA . VAL B 1 368 ? 2.591 -57.413 102.022 1.00 21.73 368 VAL B CA 1
ATOM 5396 C C . VAL B 1 368 ? 2.685 -58.615 102.954 1.00 23.15 368 VAL B C 1
ATOM 5397 O O . VAL B 1 368 ? 3.153 -58.482 104.084 1.00 23.06 368 VAL B O 1
ATOM 5401 N N . ASP B 1 369 ? 2.233 -59.778 102.482 1.00 24.56 369 ASP B N 1
ATOM 5402 C CA . ASP B 1 369 ? 2.338 -60.982 103.299 1.00 26.19 369 ASP B CA 1
ATOM 5403 C C . ASP B 1 369 ? 3.807 -61.331 103.566 1.00 26.35 369 ASP B C 1
ATOM 5404 O O . ASP B 1 369 ? 4.180 -61.599 104.709 1.00 27.59 369 ASP B O 1
ATOM 5409 N N . GLU B 1 370 ? 4.638 -61.297 102.524 1.00 26.56 370 GLU B N 1
ATOM 5410 C CA . GLU B 1 370 ? 6.086 -61.486 102.671 1.00 27.29 370 GLU B CA 1
ATOM 5411 C C . GLU B 1 370 ? 6.713 -60.498 103.647 1.00 27.70 370 GLU B C 1
ATOM 5412 O O . GLU B 1 370 ? 7.612 -60.858 104.413 1.00 26.95 370 GLU B O 1
ATOM 5418 N N . PHE B 1 371 ? 6.237 -59.250 103.606 1.00 26.82 371 PHE B N 1
ATOM 5419 C CA . PHE B 1 371 ? 6.700 -58.193 104.504 1.00 26.89 371 PHE B CA 1
ATOM 5420 C C . PHE B 1 371 ? 6.375 -58.507 105.964 1.00 27.83 371 PHE B C 1
ATOM 5421 O O . PHE B 1 371 ? 7.251 -58.435 106.831 1.00 27.66 371 PHE B O 1
ATOM 5429 N N . ARG B 1 372 ? 5.117 -58.866 106.217 1.00 29.12 372 ARG B N 1
ATOM 5430 C CA . ARG B 1 372 ? 4.653 -59.184 107.563 1.00 30.74 372 ARG B CA 1
ATOM 5431 C C . ARG B 1 372 ? 5.406 -60.377 108.131 1.00 32.63 372 ARG B C 1
ATOM 5432 O O . ARG B 1 372 ? 5.738 -60.390 109.315 1.00 33.93 372 ARG B O 1
ATOM 5440 N N . LYS B 1 373 ? 5.690 -61.363 107.286 1.00 33.39 373 LYS B N 1
ATOM 5441 C CA . LYS B 1 373 ? 6.448 -62.532 107.726 1.00 35.94 373 LYS B CA 1
ATOM 5442 C C . LYS B 1 373 ? 7.881 -62.153 108.110 1.00 36.86 373 LYS B C 1
ATOM 5443 O O . LYS B 1 373 ? 8.425 -62.672 109.096 1.00 37.05 373 LYS B O 1
ATOM 5449 N N . ALA B 1 374 ? 8.480 -61.237 107.346 1.00 36.91 374 ALA B N 1
ATOM 5450 C CA . ALA B 1 374 ? 9.835 -60.769 107.624 1.00 38.06 374 ALA B CA 1
ATOM 5451 C C . ALA B 1 374 ? 9.899 -59.912 108.892 1.00 39.42 374 ALA B C 1
ATOM 5452 O O . ALA B 1 374 ? 10.878 -59.987 109.640 1.00 40.16 374 ALA B O 1
ATOM 5454 N N . ARG B 1 375 ? 8.859 -59.109 109.128 1.00 40.76 375 ARG B N 1
ATOM 5455 C CA . ARG B 1 375 ? 8.742 -58.304 110.353 1.00 42.78 375 ARG B CA 1
ATOM 5456 C C . ARG B 1 375 ? 8.495 -59.162 111.601 1.00 43.74 375 ARG B C 1
ATOM 5457 O O . ARG B 1 375 ? 8.936 -58.812 112.700 1.00 43.59 375 ARG B O 1
ATOM 5465 N N . SER B 1 376 ? 7.791 -60.279 111.423 1.00 44.60 376 SER B N 1
ATOM 5466 C CA . SER B 1 376 ? 7.522 -61.216 112.519 1.00 45.28 376 SER B CA 1
ATOM 5467 C C . SER B 1 376 ? 8.808 -61.891 113.006 1.00 46.08 376 SER B C 1
ATOM 5468 O O . SER B 1 376 ? 9.038 -61.982 114.210 1.00 46.86 376 SER B O 1
ATOM 5470 N N . ALA B 1 377 ? 9.643 -62.336 112.064 1.00 46.64 377 ALA B N 1
ATOM 5471 C CA . ALA B 1 377 ? 10.899 -63.033 112.363 1.00 46.87 377 ALA B CA 1
ATOM 5472 C C . ALA B 1 377 ? 11.873 -62.206 113.209 1.00 47.48 377 ALA B C 1
ATOM 5473 O O . ALA B 1 377 ? 12.160 -61.046 112.903 1.00 48.90 377 ALA B O 1
#

CATH classification: 3.20.20.80

Sequence (670 aa):
TLDDHTISFYYNWYGNPSVDGEKHWHPIALAPGHSGDVGAISGLNDDIACNFYPELGTYSSNDPEIIRKHIRHIKANVGVLSVTWWGESDYGNQSVSLLLLDEAAKVGAKVCFHIEPFNNGRSPQTVRENIQYIVDTYGDHPAFYRTHGKPLFFIYDSYLIKPAEWAKLFAAGGEISVRNTKYDGLFIGLTLKESELPDIETACDGFYTYFAATGFTNASTPANWKSQQWAKAHNKLFIPSVGPGYIDTRRIRPWNGSTTRDREENGKYYDDYKAAIESGASYISITSFNEWHEGTQIEPAVSSKKKCDAFEYLDYKPLADDYYLIRTAYWVDEFRKARSATLDDHTISFYYNWYGNPSVDGEKHWHPIALAPGHSGDVGAISGLNDDIACNFYPELGTYSSNDPEIIRKHIRHIKANVGVLSVTTWWGESDYGNQSVSLLLLDEAAKVGAKVCFHIEPFNGRSPQTVRRENIQYIVDTYGDHPAFYRTHGKPLFFIYDSYLIKPAEWAKLFAAGGEISVRNTKYDGLFIGLTLKESELPDIETACDGFYTYFAATGFTNASTPANWKSQQWAKAHNKLFIPSVVGPGYIDTRIRPWNGSTTRDRENGKYYDDYKAAIESGASYISITSFNEWHEGTQIEPAVSKKCDAFEYLDYKPLADDYYLIRTAYWVDEFRKARSA

Foldseek 3Di:
DADQQEEFEDEQFAADCVGHNHTQLAWADDDPPDDDDIHDQRNPQQRGQFQFAFPVGSDHLLDLVVLLVLLVNVLLSYQEYAYEDQAPVCQPPRNVVSNLVNSLVPNHAYAYEYEPHPPDFLVRVLVVLVSCCVPPVPGSRHDADPRFGEYEYEPCVVYFLQRLCLAAPPPRVNHCPPPSSDGHYEYADQAPVCVVSCVSSHAAYEHQDQQAPPGNLSPLVCLLCCVVCVVRNHAYEYEHFQWWDQCSNHVPPCVSGGDNVLPPRRVVLVSRLVSVGSHYYYNHCDPRNTVRHLRFTDFDDGPVDGHDHNPPDGSNVSSNVSSVSVVVSVVSNVD/DADLQEEFEDEQFADDCVGHNATQLAWADDDPPDDDDIHDQRNPQQRGQFQFAFPCGSDHLLDLVVLLVLLVNVLLSHQEYAYEDQAPVCQVPRNVVSNLVSSLVPNHAYAYEYEPHPPDFLVRVLVVLVSCCVPPVPRPRHDADPRFGEYEYEPCVVYFLQRLCLAAPPPHVNHCPPPSSDGHYEYADQAPVCVVSCVSSHAYYEHQDQQAPPGNLSPLVCLLCVVVCVVRNHAYEYEHFQWWDQCSNHVPPVVRGGDNVLPVRRVVLVSNLVSVGSHYYYNHCDPRNTPRHLRFTDFDDGPVHGHDHNPPDGSNVSSNVSNVSVVVSVVSVVD

Secondary structure (DSSP, 8-state):
--EEEEEEEE------HHHH------EEPPPTT-----EE--S-TT--SSSB-BTT-S--TT-HHHHHHHH--TTTTEEEEEEEE-GGGGTT-HHHHHHHHHHHHHT-EEEEEE---TT--HHHHHHHHHHHHHHHTTSTTB--BTTB-EEEETTGGGS-HHHHHHHHSTT-TT--TTSTT--EEEEE-S-GGGTHHHHHT--EEE----STTSSSTT-GGGS---HHHHHTT-EEE-EE-S-B--TTT-TT-GGG-B--GGGHHHH--HHHHHTT-S-EEES-SS-GGGT---S-B---B-SS-B-B--TTS-TTHHHHHHHHHHHHHHHHHH-/--EEEEEEEE------HHHH------EEPPPTT-----EE--S-TT--SSSBEETT-S--TT-HHHHHHHH--TTTTEEEEEEEE-GGGGTT-HHHHHHHHHHHHHT-EEEEEE---TT--HHHHHHHHHHHHHHHTTSTTB--BTTB-EEEETTGGGS-HHHHHHHHSTT-TT--TTSTT--EEEEEPS-GGGTHHHHHT--EEE----STTSSSTT-GGGS---HHHHHTT-EEE-EE-S-B--TTT-TT-GGG-B--GGGHHHH--HHHHHHT-S-EEES-SS-GGGT---S-EE--EETTEE-B--TTS-TTHHHHHHHHHHHHHHHHHH-

Organism: Bacteroides thetaiotaomicron (strain ATCC 29148 / DSM 2079 / JCM 5827 / CCUG 10774 / NCTC 10582 / VPI-5482 / E50) (NCBI:txid226186)

Radius of gyration: 28.15 Å; Cα contacts (8 Å, |Δi|>4): 1488; chains: 2; bounding box: 64×67×78 Å

B-factor: mean 21.48, std 6.77, range [10.18, 51.18]

Nearest PDB structures (foldseek):
  4acz-assembly1_A  TM=9.989E-01  e=3.638E-70  Bacteroides thetaiotaomicron VPI-5482
  4acz-assembly2_B  TM=9.941E-01  e=1.020E-69  Bacteroides thetaiotaomicron VPI-5482
  4ad0-assembly1_A  TM=9.825E-01  e=9.126E-64  Bacteroides thetaiotaomicron VPI-5482
  4ad0-assembly3_C  TM=9.824E-01  e=1.163E-63  Bacteroides thetaiotaomicron VPI-5482
  6fwg-assembly1_A  TM=9.852E-01  e=5.405E-51  Bacteroides xylanisolvens XB1A

InterPro domains:
  IPR026071 Glycosyl hydrolase family 99 [PF16317] (37-373)
  IPR026071 Glycosyl hydrolase family 99 [PTHR13572] (31-376)
  IPR026071 Glycosyl hydrolase family 99 [cd11574] (45-369)

Solvent-accessible surface area: 25459 Å² total